Protein AF-A0A4U6QEH4-F1 (afdb_monomer)

Mean predicted aligned error: 15.53 Å

Sequence (659 aa):
MRASSDHLSARAAEAVATGDAEAIVTLVRDGVSVLPHRIPGAAETDRRWGPAAVLRCGAGTPRDRMELLATLLTAAGAEATVVGARRPEGLTAEVLRRCRRPPFSPDTTLLQRAGAAAGTVSVAPTSEPDSPAVDTVDAEVDRLTEHLLAALPPDAAAALDLPPDPLPDRLPLVRYVTPAATHFAFAVGDLEPTTASPVDLAELDRIEPGDRVTVTVHARSNPPPGSRTPTTELVELVSGSWPLEQLLGRPLSLSFDAMADPDTVLSAGLGAIPVRMPVLRPQAGMPDAPSGSLPAVPAGAPAFGTPITLWGDLAEPAAATGGDPRVVGPAGTVSGLAPDALAAARARVAAATLRVDASAFPRLDLELQVTDAAGGSVDGLDAASFTVTEDGRDLPITLLANGPDVRRPRVLLLVDGSVSVGSNFASPEAQGAFGRTLSEALVAAAVRTPFDLQVVSLGGEPSTAGWAPPDPAAIEPALTTPSTSAIWSSLATAGEAGGASAVVLLSDNLSDEDEATVAAAQRRMTARPSPVISVALGSEGADATARIVQLTGGLALDPGTADFSGRLADAIDTRADDRPDHHDLSPGDHGGCSGPVGPHDHCDYRGFGRHGDRGLYGADRERPDRTTRLRRVVDDRRGRRNDGYPPPRRCSGPRDRAA

Foldseek 3Di:
DLPWPLNLLSQLVVCLVVLDLQSLLLSLLQQAFADDAPDPQCLQPGWDAAQLLRSVVRYTRLNRSQRVSQQSNVLSVKNKAKWKFFDDPPDAPCQRRPDHGGAGDDDQVVQCVVCVVVVHPPPRPPRPPPPVVVVVVVVVVVVVVVVVVVPDDPCVVVVPPCPPGSDHRMGMWMFIDDPVAIWIHSSTHPDGIDRDDHHPIGHDDDHDQDDKDKDWDWDQAQAFFLALHFNPDTDTFWMDIDRSNLQNQFDKDWDFAQPDDPVCCVLQPPLQGFKTKTKIWRPQHPPSNPPRSGDRPPRPDIIIGFIATPRGGGWDFDDDDPPWTWTQGLLAIATADDPVLLVVLLVQFDDKDWDWDCPQPVDIDIDIFTAGPVRHGRFNHTQSSDFDDDPNDTDRDYDPHGDDGPRAGEEEEEEAQEPVLVVLAPDPVRLLVLQVLVLVLQLVLCVVPNHWYAYDYAVDADASPRTHRRDSVRRRVSNNDHHAQNVLVCQLRVCRHHSHLAYEYEELLDHPDDPVSNVVSLVSCQVRARAYAYAHRDDPNVVSVVSNCVSRVYYYADSPDPCSSVVVSVRCVVRSPPRPNDDDPDPDDDDDDDDDDDDDDDDDDDDDDDDDDDDDDDDDDDDDDDDDDDDDDDDDDPDDDDDDDDDDDDDDDDDDDDD

Structure (mmCIF, N/CA/C/O backbone):
data_AF-A0A4U6QEH4-F1
#
_entry.id   AF-A0A4U6QEH4-F1
#
loop_
_atom_site.group_PDB
_atom_site.id
_atom_site.type_symbol
_atom_site.label_atom_id
_atom_site.label_alt_id
_atom_site.label_comp_id
_atom_site.label_asym_id
_atom_site.label_entity_id
_atom_site.label_seq_id
_atom_site.pdbx_PDB_ins_code
_atom_site.Cartn_x
_atom_site.Cartn_y
_atom_site.Cartn_z
_atom_site.occupancy
_atom_site.B_iso_or_equiv
_atom_site.auth_seq_id
_atom_site.auth_comp_id
_atom_site.auth_asym_id
_atom_site.auth_atom_id
_atom_site.pdbx_PDB_model_num
ATOM 1 N N . MET A 1 1 ? -10.394 -18.179 29.567 1.00 69.56 1 MET A N 1
ATOM 2 C CA . MET A 1 1 ? -10.139 -16.752 29.262 1.00 69.56 1 MET A CA 1
ATOM 3 C C . MET A 1 1 ? -11.345 -15.870 29.572 1.00 69.56 1 MET A C 1
ATOM 5 O O . MET A 1 1 ? -11.235 -15.084 30.494 1.00 69.56 1 MET A O 1
ATOM 9 N N . ARG A 1 2 ? -12.505 -16.023 28.909 1.00 78.50 2 ARG A N 1
ATOM 10 C CA . ARG A 1 2 ? -13.687 -15.154 29.141 1.00 78.50 2 ARG A CA 1
ATOM 11 C C . ARG A 1 2 ? -14.248 -15.155 30.576 1.00 78.50 2 ARG A C 1
ATOM 13 O O . ARG A 1 2 ? -14.821 -14.162 30.989 1.00 78.50 2 ARG A O 1
ATOM 20 N N . ALA A 1 3 ? -14.059 -16.245 31.324 1.00 81.00 3 ALA A N 1
ATOM 21 C CA . ALA A 1 3 ? -14.469 -16.354 32.729 1.00 81.00 3 ALA A CA 1
ATOM 22 C C . ALA A 1 3 ? -13.548 -15.600 33.715 1.00 81.00 3 ALA A C 1
ATOM 24 O O . ALA A 1 3 ? -13.780 -15.643 34.916 1.00 81.00 3 ALA A O 1
ATOM 25 N N . SER A 1 4 ? -12.479 -14.964 33.226 1.00 82.94 4 SER A N 1
ATOM 26 C CA . SER A 1 4 ? -11.533 -14.240 34.073 1.00 82.94 4 SER A CA 1
ATOM 27 C C . SER A 1 4 ? -12.107 -12.905 34.550 1.00 82.94 4 SER A C 1
ATOM 29 O O . SER A 1 4 ? -12.764 -12.198 33.784 1.00 82.94 4 SER A O 1
ATOM 31 N N . SER A 1 5 ? -11.833 -12.525 35.800 1.00 84.12 5 SER A N 1
ATOM 32 C CA . SER A 1 5 ? -12.354 -11.291 36.411 1.00 84.12 5 SER A CA 1
ATOM 33 C C . SER A 1 5 ? -11.879 -9.998 35.741 1.00 84.12 5 SER A C 1
ATOM 35 O O . SER A 1 5 ? -12.576 -8.980 35.821 1.00 84.12 5 SER A O 1
ATOM 37 N N . ASP A 1 6 ? -10.723 -10.032 35.079 1.00 82.44 6 ASP A N 1
ATOM 38 C CA . ASP A 1 6 ? -10.139 -8.935 34.299 1.00 82.44 6 ASP A CA 1
ATOM 39 C C . ASP A 1 6 ? -10.685 -8.852 32.866 1.00 82.44 6 ASP A C 1
ATOM 41 O O . ASP A 1 6 ? -10.468 -7.859 32.174 1.00 82.44 6 ASP A O 1
ATOM 45 N N . HIS A 1 7 ? -11.472 -9.839 32.424 1.00 86.31 7 HIS A N 1
ATOM 46 C CA . HIS A 1 7 ? -12.109 -9.831 31.111 1.00 86.31 7 HIS A CA 1
ATOM 47 C C . HIS A 1 7 ? -13.373 -8.948 31.109 1.00 86.31 7 HIS A C 1
ATOM 49 O O . HIS A 1 7 ? -14.504 -9.416 30.928 1.00 86.31 7 HIS A O 1
ATOM 55 N N . LEU A 1 8 ? -13.183 -7.637 31.293 1.00 88.62 8 LEU A N 1
ATOM 56 C CA . LEU A 1 8 ? -14.246 -6.638 31.463 1.00 88.62 8 LEU A CA 1
ATOM 57 C C . LEU A 1 8 ? -15.325 -6.691 30.375 1.00 88.62 8 LEU A C 1
ATOM 59 O O . LEU A 1 8 ? -16.503 -6.548 30.684 1.00 88.62 8 LEU A O 1
ATOM 63 N N . SER A 1 9 ? -14.966 -6.969 29.117 1.00 86.25 9 SER A N 1
ATOM 64 C CA . SER A 1 9 ? -15.944 -7.076 28.024 1.00 86.25 9 SER A CA 1
ATOM 65 C C . SER A 1 9 ? -16.936 -8.233 28.190 1.00 86.25 9 SER A C 1
ATOM 67 O O . SER A 1 9 ? -18.082 -8.112 27.766 1.00 86.25 9 SER A O 1
ATOM 69 N N . ALA A 1 10 ? -16.514 -9.339 28.810 1.00 84.00 10 ALA A N 1
ATOM 70 C CA . ALA A 1 10 ? -17.395 -10.481 29.072 1.00 84.00 10 ALA A CA 1
ATOM 71 C C . ALA A 1 10 ? -18.301 -10.188 30.270 1.00 84.00 10 ALA A C 1
ATOM 73 O O . ALA A 1 10 ? -19.504 -10.411 30.192 1.00 84.00 10 ALA A O 1
ATOM 74 N N . ARG A 1 11 ? -17.744 -9.589 31.328 1.00 88.62 11 ARG A N 1
ATOM 75 C CA . ARG A 1 11 ? -18.511 -9.155 32.505 1.00 88.62 11 ARG A CA 1
ATOM 76 C C . ARG A 1 11 ? -19.553 -8.092 32.163 1.00 88.62 11 ARG A C 1
ATOM 78 O O . ARG A 1 11 ? -20.672 -8.150 32.652 1.00 88.62 11 ARG A O 1
ATOM 85 N N . ALA A 1 12 ? -19.205 -7.146 31.292 1.00 90.31 12 ALA A N 1
ATOM 86 C CA . ALA A 1 12 ? -20.142 -6.152 30.776 1.00 90.31 12 ALA A CA 1
ATOM 87 C C . ALA A 1 12 ? -21.283 -6.799 30.005 1.00 90.31 12 ALA A C 1
ATOM 89 O O . ALA A 1 12 ? -22.428 -6.409 30.177 1.00 90.31 12 ALA A O 1
ATOM 90 N N . ALA A 1 13 ? -20.988 -7.809 29.192 1.00 87.94 13 ALA A N 1
ATOM 91 C CA . ALA A 1 13 ? -22.025 -8.534 28.481 1.00 87.94 13 ALA A CA 1
ATOM 92 C C . ALA A 1 13 ? -22.970 -9.300 29.395 1.00 87.94 13 ALA A C 1
ATOM 94 O O . ALA A 1 13 ? -24.172 -9.285 29.164 1.00 87.94 13 ALA A O 1
ATOM 95 N N . GLU A 1 14 ? -22.426 -9.953 30.417 1.00 88.19 14 GLU A N 1
ATOM 96 C CA . GLU A 1 14 ? -23.218 -10.646 31.424 1.00 88.19 14 GLU A CA 1
ATOM 97 C C . GLU A 1 14 ? -24.130 -9.661 32.164 1.00 88.19 14 GLU A C 1
ATOM 99 O O . GLU A 1 14 ? -25.336 -9.876 32.205 1.00 88.19 14 GLU A O 1
ATOM 104 N N . ALA A 1 15 ? -23.589 -8.532 32.635 1.00 91.19 15 ALA A N 1
ATOM 105 C CA . ALA A 1 15 ? -24.362 -7.489 33.313 1.00 91.19 15 ALA A CA 1
ATOM 106 C C . ALA A 1 15 ? -25.424 -6.834 32.408 1.00 91.19 15 ALA A C 1
ATOM 108 O O . ALA A 1 15 ? -26.522 -6.524 32.856 1.00 91.19 15 ALA A O 1
ATOM 109 N N . VAL A 1 16 ? -25.129 -6.641 31.119 1.00 91.81 16 VAL A N 1
ATOM 110 C CA . VAL A 1 16 ? -26.114 -6.145 30.144 1.00 91.81 16 VAL A CA 1
ATOM 111 C C . VAL A 1 16 ? -27.218 -7.176 29.910 1.00 91.81 16 VAL A C 1
ATOM 113 O O . VAL A 1 16 ? -28.391 -6.814 29.862 1.00 91.81 16 VAL A O 1
ATOM 116 N N . ALA A 1 17 ? -26.868 -8.459 29.805 1.00 90.44 17 ALA A N 1
ATOM 117 C CA . ALA A 1 17 ? -27.828 -9.532 29.568 1.00 90.44 17 ALA A CA 1
ATOM 118 C C . ALA A 1 17 ? -28.803 -9.743 30.737 1.00 90.44 17 ALA A C 1
ATOM 120 O O . ALA A 1 17 ? -29.928 -10.186 30.504 1.00 90.44 17 ALA A O 1
ATOM 121 N N . THR A 1 18 ? -28.411 -9.427 31.978 1.00 91.38 18 THR A N 1
ATOM 122 C CA . THR A 1 18 ? -29.327 -9.483 33.129 1.00 91.38 18 THR A CA 1
ATOM 123 C C . THR A 1 18 ? -30.309 -8.312 33.178 1.00 91.38 18 THR A C 1
ATOM 125 O O . THR A 1 18 ? -31.333 -8.422 33.850 1.00 91.38 18 THR A O 1
ATOM 128 N N . GLY A 1 19 ? -30.021 -7.199 32.491 1.00 90.38 19 GLY A N 1
ATOM 129 C CA . GLY A 1 19 ? -30.804 -5.964 32.599 1.00 90.38 19 GLY A CA 1
ATOM 130 C C . GLY A 1 19 ? -30.647 -5.242 33.945 1.00 90.38 19 GLY A C 1
ATOM 131 O O . GLY A 1 19 ? -31.421 -4.335 34.249 1.00 90.38 19 GLY A O 1
ATOM 132 N N . ASP A 1 20 ? -29.678 -5.646 34.771 1.00 92.62 20 ASP A N 1
ATOM 133 C CA . ASP A 1 20 ? -29.482 -5.117 36.121 1.00 92.62 20 ASP A CA 1
ATOM 134 C C . ASP A 1 20 ? -28.623 -3.840 36.095 1.00 92.62 20 ASP A C 1
ATOM 136 O O . ASP A 1 20 ? -27.396 -3.875 35.958 1.00 92.62 20 ASP A O 1
ATOM 140 N N . ALA A 1 21 ? -29.283 -2.688 36.239 1.00 93.94 21 ALA A N 1
ATOM 141 C CA . ALA A 1 21 ? -28.625 -1.386 36.250 1.00 93.94 21 ALA A CA 1
ATOM 142 C C . ALA A 1 21 ? -27.616 -1.230 37.402 1.00 93.94 21 ALA A C 1
ATOM 144 O O . ALA A 1 21 ? -26.584 -0.581 37.221 1.00 93.94 21 ALA A O 1
ATOM 145 N N . GLU A 1 22 ? -27.873 -1.833 38.565 1.00 93.50 22 GLU A N 1
ATOM 146 C CA . GLU A 1 22 ? -26.981 -1.766 39.726 1.00 93.50 22 GLU A CA 1
ATOM 147 C C . GLU A 1 22 ? -25.711 -2.584 39.476 1.00 93.50 22 GLU A C 1
ATOM 149 O O . GLU A 1 22 ? -24.599 -2.103 39.724 1.00 93.50 22 GLU A O 1
ATOM 154 N N . ALA A 1 23 ? -25.849 -3.772 38.881 1.00 93.88 23 ALA A N 1
ATOM 155 C CA . ALA A 1 23 ? -24.710 -4.580 38.452 1.00 93.88 23 ALA A CA 1
ATOM 156 C C . ALA A 1 23 ? -23.850 -3.854 37.402 1.00 93.88 23 ALA A C 1
ATOM 158 O O . ALA A 1 23 ? -22.618 -3.898 37.471 1.00 93.88 23 ALA A O 1
ATOM 159 N N . ILE A 1 24 ? -24.474 -3.139 36.458 1.00 95.31 24 ILE A N 1
ATOM 160 C CA . ILE A 1 24 ? -23.768 -2.343 35.441 1.00 95.31 24 ILE A CA 1
ATOM 161 C C . ILE A 1 24 ? -23.027 -1.158 36.078 1.00 95.31 24 ILE A C 1
ATOM 163 O O . ILE A 1 24 ? -21.850 -0.937 35.773 1.00 95.31 24 ILE A O 1
ATOM 167 N N . VAL A 1 25 ? -23.675 -0.410 36.981 1.00 96.19 25 VAL A N 1
ATOM 168 C CA . VAL A 1 25 ? -23.027 0.689 37.717 1.00 96.19 25 VAL A CA 1
ATOM 169 C C . VAL A 1 25 ? -21.847 0.158 38.526 1.00 96.19 25 VAL A C 1
ATOM 171 O O . VAL A 1 25 ? -20.757 0.719 38.431 1.00 96.19 25 VAL A O 1
ATOM 174 N N . THR A 1 26 ? -22.031 -0.942 39.256 1.00 94.75 26 THR A N 1
ATOM 175 C CA . THR A 1 26 ? -20.990 -1.589 40.067 1.00 94.75 26 THR A CA 1
ATOM 176 C C . THR A 1 26 ? -19.813 -2.040 39.205 1.00 94.75 26 THR A C 1
ATOM 178 O O . THR A 1 26 ? -18.658 -1.757 39.521 1.00 94.75 26 THR A O 1
ATOM 181 N N . LEU A 1 27 ? -20.080 -2.662 38.053 1.00 94.56 27 LEU A N 1
ATOM 182 C CA . LEU A 1 27 ? -19.040 -3.063 37.110 1.00 94.56 27 LEU A CA 1
ATOM 183 C C . LEU A 1 27 ? -18.195 -1.869 36.653 1.00 94.56 27 LEU A C 1
ATOM 185 O O . LEU A 1 27 ? -16.967 -1.956 36.653 1.00 94.56 27 LEU A O 1
ATOM 189 N N . VAL A 1 28 ? -18.823 -0.755 36.267 1.00 95.62 28 VAL A N 1
ATOM 190 C CA . VAL A 1 28 ? -18.081 0.441 35.846 1.00 95.62 28 VAL A CA 1
ATOM 191 C C . VAL A 1 28 ? -17.362 1.075 37.036 1.00 95.62 28 VAL A C 1
ATOM 193 O O . VAL A 1 28 ? -16.212 1.495 36.889 1.00 95.62 28 VAL A O 1
ATOM 196 N N . ARG A 1 29 ? -17.997 1.118 38.214 1.00 95.06 29 ARG A N 1
ATOM 197 C CA . ARG A 1 29 ? -17.469 1.681 39.467 1.00 95.06 29 ARG A CA 1
ATOM 198 C C . ARG A 1 29 ? -16.219 0.963 39.967 1.00 95.06 29 ARG A C 1
ATOM 200 O O . ARG A 1 29 ? -15.286 1.628 40.423 1.00 95.06 29 ARG A O 1
ATOM 207 N N . ASP A 1 30 ? -16.169 -0.351 39.809 1.00 93.00 30 ASP A N 1
ATOM 208 C CA . ASP A 1 30 ? -15.134 -1.189 40.418 1.00 93.00 30 ASP A CA 1
ATOM 209 C C . ASP A 1 30 ? -14.151 -1.740 39.376 1.00 93.00 30 ASP A C 1
ATOM 211 O O . ASP A 1 30 ? -13.013 -2.061 39.706 1.00 93.00 30 ASP A O 1
ATOM 215 N N . GLY A 1 31 ? -14.552 -1.793 38.102 1.00 92.06 31 GLY A N 1
ATOM 216 C CA . GLY A 1 31 ? -13.749 -2.327 37.000 1.00 92.06 31 GLY A CA 1
ATOM 217 C C . GLY A 1 31 ? -13.017 -1.290 36.145 1.00 92.06 31 GLY A C 1
ATOM 218 O O . GLY A 1 31 ? -12.119 -1.676 35.403 1.00 92.06 31 GLY A O 1
ATOM 219 N N . VAL A 1 32 ? -13.367 0.003 36.220 1.00 94.06 32 VAL A N 1
ATOM 220 C CA . VAL A 1 32 ? -12.813 1.038 35.320 1.00 94.06 32 VAL A CA 1
ATOM 221 C C . VAL A 1 32 ? -12.110 2.153 36.092 1.00 94.06 32 VAL A C 1
ATOM 223 O O . VAL A 1 32 ? -12.731 2.897 36.846 1.00 94.06 32 VAL A O 1
ATOM 226 N N . SER A 1 33 ? -10.804 2.296 35.880 1.00 94.25 33 SER A N 1
ATOM 227 C CA . SER A 1 33 ? -9.964 3.351 36.459 1.00 94.25 33 SER A CA 1
ATOM 228 C C . SER A 1 33 ? -10.231 4.719 35.821 1.00 94.25 33 SER A C 1
ATOM 230 O O . SER A 1 33 ? -10.486 4.814 34.620 1.00 94.25 33 SER A O 1
ATOM 232 N N . VAL A 1 34 ? -10.107 5.797 36.602 1.00 92.81 34 VAL A N 1
ATOM 233 C CA . VAL A 1 34 ? -10.228 7.175 36.094 1.00 92.81 34 VAL A CA 1
ATOM 234 C C . VAL A 1 34 ? -8.846 7.782 35.899 1.00 92.81 34 VAL A C 1
ATOM 236 O O . VAL A 1 34 ? -8.070 7.917 36.843 1.00 92.81 34 VAL A O 1
ATOM 239 N N . LEU A 1 35 ? -8.559 8.186 34.669 1.00 90.88 35 LEU A N 1
ATOM 240 C CA . LEU A 1 35 ? -7.360 8.906 34.273 1.00 90.88 35 LEU A CA 1
ATOM 241 C C . LEU A 1 35 ? -7.593 10.419 34.356 1.00 90.88 35 LEU A C 1
ATOM 243 O O . LEU A 1 35 ? -8.721 10.882 34.162 1.00 90.88 35 LEU A O 1
ATOM 247 N N . PRO A 1 36 ? -6.539 11.217 34.595 1.00 86.62 36 PRO A N 1
ATOM 248 C CA . PRO A 1 36 ? -6.650 12.666 34.532 1.00 86.62 36 PRO A CA 1
ATOM 249 C C . PRO A 1 36 ? -7.042 13.128 33.119 1.00 86.62 36 PRO A C 1
ATOM 251 O O . PRO A 1 36 ? -6.574 12.581 32.110 1.00 86.62 36 PRO A O 1
ATOM 254 N N . HIS A 1 37 ? -7.886 14.158 33.062 1.00 84.81 37 HIS A N 1
ATOM 255 C CA . HIS A 1 37 ? -8.177 14.882 31.828 1.00 84.81 37 HIS A CA 1
ATOM 256 C C . HIS A 1 37 ? -6.933 15.655 31.361 1.00 84.81 37 HIS A C 1
ATOM 258 O O . HIS A 1 37 ? -6.090 16.047 32.167 1.00 84.81 37 HIS A O 1
ATOM 264 N N . ARG A 1 38 ? -6.801 15.853 30.050 1.00 81.69 38 ARG A N 1
ATOM 265 C CA . ARG A 1 38 ? -5.654 16.513 29.407 1.00 81.69 38 ARG A CA 1
ATOM 266 C C . ARG A 1 38 ? -5.724 18.034 29.498 1.00 81.69 38 ARG A C 1
ATOM 268 O O . ARG A 1 38 ? -4.687 18.685 29.542 1.00 81.69 38 ARG A O 1
ATOM 275 N N . ILE A 1 39 ? -6.935 18.586 29.503 1.00 78.50 39 ILE A N 1
ATOM 276 C CA . ILE A 1 39 ? -7.190 20.029 29.517 1.00 78.50 39 ILE A CA 1
ATOM 277 C C . ILE A 1 39 ? -7.774 20.392 30.885 1.00 78.50 39 ILE A C 1
ATOM 279 O O . ILE A 1 39 ? -8.839 19.866 31.210 1.00 78.50 39 ILE A O 1
ATOM 283 N N . PRO A 1 40 ? -7.121 21.254 31.688 1.00 75.62 40 PRO A N 1
ATOM 284 C CA . PRO A 1 40 ? -7.629 21.655 32.999 1.00 75.62 40 PRO A CA 1
ATOM 285 C C . PRO A 1 40 ? -9.098 22.090 32.944 1.00 75.62 40 PRO A C 1
ATOM 287 O O . PRO A 1 40 ? -9.485 22.878 32.084 1.00 75.62 40 PRO A O 1
ATOM 290 N N . GLY A 1 41 ? -9.923 21.545 33.840 1.00 80.31 41 GLY A N 1
ATOM 291 C CA . GLY A 1 41 ? -11.358 21.850 33.908 1.00 80.31 41 GLY A CA 1
ATOM 292 C C . GLY A 1 41 ? -12.232 21.126 32.874 1.00 80.31 41 GLY A C 1
ATOM 293 O O . GLY A 1 41 ? -13.452 21.184 32.971 1.00 80.31 41 GLY A O 1
ATOM 294 N N . ALA A 1 42 ? -11.657 20.369 31.936 1.00 86.69 42 ALA A N 1
ATOM 295 C CA . ALA A 1 42 ? -12.404 19.646 30.903 1.00 86.69 42 ALA A CA 1
ATOM 296 C C . ALA A 1 42 ? -12.877 18.250 31.353 1.00 86.69 42 ALA A C 1
ATOM 298 O O . ALA A 1 42 ? -12.974 17.330 30.548 1.00 86.69 42 ALA A O 1
ATOM 299 N N . ALA A 1 43 ? -13.163 18.043 32.641 1.00 89.19 43 ALA A N 1
ATOM 300 C CA . ALA A 1 43 ? -13.573 16.729 33.148 1.00 89.19 43 ALA A CA 1
ATOM 301 C C . ALA A 1 43 ? -14.887 16.221 32.524 1.00 89.19 43 ALA A C 1
ATOM 303 O O . ALA A 1 43 ? -15.070 15.012 32.381 1.00 89.19 43 ALA A O 1
ATOM 304 N N . GLU A 1 44 ? -15.778 17.139 32.146 1.00 92.38 44 GLU A N 1
ATOM 305 C CA . GLU A 1 44 ? -17.073 16.855 31.520 1.00 92.38 44 GLU A CA 1
ATO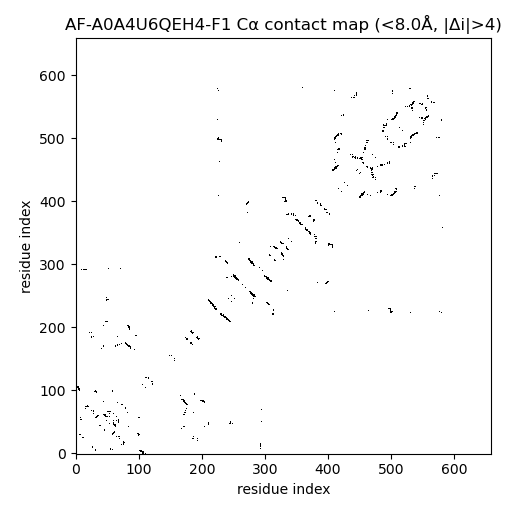M 306 C C . GLU A 1 44 ? -16.984 16.667 29.991 1.00 92.38 44 GLU A C 1
ATOM 308 O O . GLU A 1 44 ? -17.902 16.093 29.406 1.00 92.38 44 GLU A O 1
ATOM 313 N N . THR A 1 45 ? -15.893 17.105 29.345 1.00 89.19 45 THR A N 1
ATOM 314 C CA . THR A 1 45 ? -15.779 17.194 27.874 1.00 89.19 45 THR A CA 1
ATOM 315 C C . THR A 1 45 ? -14.569 16.473 27.273 1.00 89.19 45 THR A C 1
ATOM 317 O O . THR A 1 45 ? -14.611 16.098 26.105 1.00 89.19 45 THR A O 1
ATOM 320 N N . ASP A 1 46 ? -13.491 16.237 28.023 1.00 88.38 46 ASP A N 1
ATOM 321 C CA . ASP A 1 46 ? -12.302 15.559 27.500 1.00 88.38 46 ASP A CA 1
ATOM 322 C C . ASP A 1 46 ? -12.529 14.050 27.415 1.00 88.38 46 ASP A C 1
ATOM 324 O O . ASP A 1 46 ? -12.642 13.351 28.427 1.00 88.38 46 ASP A O 1
ATOM 328 N N . ARG A 1 47 ? -12.532 13.539 26.187 1.00 87.62 47 ARG A N 1
ATOM 329 C CA . ARG A 1 47 ? -12.452 12.111 25.878 1.00 87.62 47 ARG A CA 1
ATOM 330 C C . ARG A 1 47 ? -11.070 11.772 25.373 1.00 87.62 47 ARG A C 1
ATOM 332 O O . ARG A 1 47 ? -10.506 12.494 24.552 1.00 87.62 47 ARG A O 1
ATOM 339 N N . ARG A 1 48 ? -10.553 10.629 25.807 1.00 86.06 48 ARG A N 1
ATOM 340 C CA . ARG A 1 48 ? -9.277 10.117 25.322 1.00 86.06 48 ARG A CA 1
ATOM 341 C C . ARG A 1 48 ? -9.465 9.046 24.260 1.00 86.06 48 ARG A C 1
ATOM 343 O O . ARG A 1 48 ? -8.734 9.055 23.275 1.00 86.06 48 ARG A O 1
ATOM 350 N N . TRP A 1 49 ? -10.411 8.129 24.460 1.00 81.19 49 TRP A N 1
ATOM 351 C CA . TRP A 1 49 ? -10.470 6.897 23.665 1.00 81.19 49 TRP A CA 1
ATOM 352 C C . TRP A 1 49 ? -11.878 6.428 23.283 1.00 81.19 49 TRP A C 1
ATOM 354 O O . TRP A 1 49 ? -12.015 5.716 22.291 1.00 81.19 49 TRP A O 1
ATOM 364 N N . GLY A 1 50 ? -12.912 6.808 24.039 1.00 85.75 50 GLY A N 1
ATOM 365 C CA . GLY A 1 50 ? -14.285 6.344 23.845 1.00 85.75 50 GLY A CA 1
ATOM 366 C C . GLY A 1 50 ? -14.638 5.011 24.531 1.00 85.75 50 GLY A C 1
ATOM 367 O O . GLY A 1 50 ? -13.750 4.252 24.932 1.00 85.75 50 GLY A O 1
ATOM 368 N N . PRO A 1 51 ? -15.945 4.690 24.646 1.00 86.44 51 PRO A N 1
ATOM 369 C CA . PRO A 1 51 ? -16.467 3.597 25.479 1.00 86.44 51 PRO A CA 1
ATOM 370 C C . PRO A 1 51 ? -15.857 2.215 25.223 1.00 86.44 51 PRO A C 1
ATOM 372 O O . PRO A 1 51 ? -15.499 1.503 26.160 1.00 86.44 51 PRO A O 1
ATOM 375 N N . ALA A 1 52 ? -15.713 1.826 23.953 1.00 81.06 52 ALA A N 1
ATOM 376 C CA . ALA A 1 52 ? -15.229 0.494 23.589 1.00 81.06 52 ALA A CA 1
ATOM 377 C C . ALA A 1 52 ? -13.769 0.274 24.012 1.00 81.06 52 ALA A C 1
ATOM 379 O O . ALA A 1 52 ? -13.405 -0.794 24.507 1.00 81.06 52 ALA A O 1
ATOM 380 N N . ALA A 1 53 ? -12.937 1.302 23.850 1.00 82.38 53 ALA A N 1
ATOM 381 C CA . ALA A 1 53 ? -11.545 1.257 24.258 1.00 82.38 53 ALA A CA 1
ATOM 382 C C . ALA A 1 53 ? -11.402 1.257 25.784 1.00 82.38 53 ALA A C 1
ATOM 384 O O . ALA A 1 53 ? -10.611 0.479 26.310 1.00 82.38 53 ALA A O 1
ATOM 385 N N . VAL A 1 54 ? -12.213 2.057 26.484 1.00 89.06 54 VAL A N 1
ATOM 386 C CA . VAL A 1 54 ? -12.257 2.118 27.956 1.00 89.06 54 VAL A CA 1
ATOM 387 C C . VAL A 1 54 ? -12.618 0.764 28.546 1.00 89.06 54 VAL A C 1
ATOM 389 O O . VAL A 1 54 ? -11.960 0.298 29.473 1.00 89.06 54 VAL A O 1
ATOM 392 N N . LEU A 1 55 ? -13.626 0.099 27.977 1.00 88.75 55 LEU A N 1
ATOM 393 C CA . LEU A 1 55 ? -14.022 -1.238 28.404 1.00 88.75 55 LEU A CA 1
ATOM 394 C C . LEU A 1 55 ? -12.898 -2.258 28.203 1.00 88.75 55 LEU A C 1
ATOM 396 O O . LEU A 1 55 ? -12.762 -3.188 28.990 1.00 88.75 55 LEU A O 1
ATOM 400 N N . ARG A 1 56 ? -12.092 -2.093 27.151 1.00 82.31 56 ARG A N 1
ATOM 401 C CA . ARG A 1 56 ? -10.977 -2.992 26.857 1.00 82.31 56 ARG A CA 1
ATOM 402 C C . ARG A 1 56 ? -9.780 -2.766 27.778 1.00 82.31 56 ARG A C 1
ATOM 404 O O . ARG A 1 56 ? -9.181 -3.738 28.220 1.00 82.31 56 ARG A O 1
ATOM 411 N N . CYS A 1 57 ? -9.387 -1.516 28.015 1.00 84.88 57 CYS A N 1
ATOM 412 C CA . CYS A 1 57 ? -8.198 -1.205 28.814 1.00 84.88 57 CYS A CA 1
ATOM 413 C C . CYS A 1 57 ? -8.487 -1.061 30.315 1.00 84.88 57 CYS A C 1
ATOM 415 O O . CYS A 1 57 ? -7.546 -0.989 31.101 1.00 84.88 57 CYS A O 1
ATOM 417 N N . GLY A 1 58 ? -9.760 -0.996 30.717 1.00 90.06 58 GLY A N 1
ATOM 418 C CA . GLY A 1 58 ? -10.160 -0.797 32.109 1.00 90.06 58 GLY A CA 1
ATOM 419 C C . GLY A 1 58 ? -9.819 0.591 32.647 1.00 90.06 58 GLY A C 1
ATOM 420 O O . GLY A 1 58 ? -9.670 0.759 33.856 1.00 90.06 58 GLY A O 1
ATOM 421 N N . ALA A 1 59 ? -9.660 1.593 31.777 1.00 91.56 59 ALA A N 1
ATOM 422 C CA . ALA A 1 59 ? -9.321 2.954 32.174 1.00 91.56 59 ALA A CA 1
ATOM 423 C C . ALA A 1 59 ? -9.858 4.003 31.186 1.00 91.56 59 ALA A C 1
ATOM 425 O O . ALA A 1 59 ? -9.963 3.751 29.991 1.00 91.56 59 ALA A O 1
ATOM 426 N N . GLY A 1 60 ? -10.165 5.207 31.663 1.00 91.81 60 GLY A N 1
ATOM 427 C CA . GLY A 1 60 ? -10.611 6.321 30.818 1.00 91.81 60 GLY A CA 1
ATOM 428 C C . GLY A 1 60 ? -10.659 7.638 31.582 1.00 91.81 60 GLY A C 1
ATOM 429 O O . GLY A 1 60 ? -10.494 7.646 32.797 1.00 91.81 60 GLY A O 1
ATOM 430 N N . THR A 1 61 ? -10.882 8.763 30.904 1.00 92.81 61 THR A N 1
ATOM 431 C CA . THR A 1 61 ? -11.210 10.031 31.589 1.00 92.81 61 THR A CA 1
ATOM 432 C C . THR A 1 61 ? -12.546 9.915 32.351 1.00 92.81 61 THR A C 1
ATOM 434 O O . THR A 1 61 ? -13.300 8.961 32.122 1.00 92.81 61 THR A O 1
ATOM 437 N N . PRO A 1 62 ? -12.904 10.868 33.241 1.00 94.00 62 PRO A N 1
ATOM 438 C CA . PRO A 1 62 ? -14.228 10.872 33.867 1.00 94.00 62 PRO A CA 1
ATOM 439 C C . PRO A 1 62 ? -15.356 10.794 32.831 1.00 94.00 62 PRO A C 1
ATOM 441 O O . PRO A 1 62 ? -16.304 10.028 32.997 1.00 94.00 62 PRO A O 1
ATOM 444 N N . ARG A 1 63 ? -15.215 11.530 31.722 1.00 93.25 63 ARG A N 1
ATOM 445 C CA . ARG A 1 63 ? -16.190 11.539 30.635 1.00 93.25 63 ARG A CA 1
ATOM 446 C C . ARG A 1 63 ? -16.266 10.206 29.894 1.00 93.25 63 ARG A C 1
ATOM 448 O O . ARG A 1 63 ? -17.358 9.665 29.756 1.00 93.25 63 ARG A O 1
ATOM 455 N N . ASP A 1 64 ? -15.128 9.651 29.484 1.00 92.00 64 ASP A N 1
ATOM 456 C CA . ASP A 1 64 ? -15.031 8.331 28.841 1.00 92.00 64 ASP A CA 1
ATOM 457 C C . ASP A 1 64 ? -15.733 7.233 29.670 1.00 92.00 64 ASP A C 1
ATOM 459 O O . ASP A 1 64 ? -16.456 6.388 29.136 1.00 92.00 64 ASP A O 1
ATOM 463 N N . ARG A 1 65 ? -15.557 7.267 30.997 1.00 94.31 65 ARG A N 1
ATOM 464 C CA . ARG A 1 65 ? -16.175 6.316 31.928 1.00 94.31 65 ARG A CA 1
ATOM 465 C C . ARG A 1 65 ? -17.697 6.446 31.983 1.00 94.31 65 ARG A C 1
ATOM 467 O O . ARG A 1 65 ? -18.389 5.430 32.008 1.00 94.31 65 ARG A O 1
ATOM 474 N N . MET A 1 66 ? -18.222 7.670 32.012 1.00 96.12 66 MET A N 1
ATOM 475 C CA . MET A 1 66 ? -19.673 7.888 32.035 1.00 96.12 66 MET A CA 1
ATOM 476 C C . MET A 1 66 ? -20.327 7.564 30.696 1.00 96.12 66 MET A C 1
ATOM 478 O O . MET A 1 66 ? -21.436 7.043 30.675 1.00 96.12 66 MET A O 1
ATOM 482 N N . GLU A 1 67 ? -19.638 7.790 29.579 1.00 93.25 67 GLU A N 1
ATOM 483 C CA . GLU A 1 67 ? -20.133 7.340 28.277 1.00 93.25 67 GLU A CA 1
ATOM 484 C C . GLU A 1 67 ? -20.171 5.815 28.176 1.00 93.25 67 GLU A C 1
ATOM 486 O O . GLU A 1 67 ? -21.135 5.269 27.640 1.00 93.25 67 GLU A O 1
ATOM 491 N N . LEU A 1 68 ? -19.184 5.111 28.743 1.00 93.56 68 LEU A N 1
ATOM 492 C CA . LEU A 1 68 ? -19.254 3.657 28.882 1.00 93.56 68 LEU A CA 1
ATOM 493 C C . LEU A 1 68 ? -20.467 3.232 29.717 1.00 93.56 68 LEU A C 1
ATOM 495 O O . LEU A 1 68 ? -21.234 2.386 29.264 1.00 93.56 68 LEU A O 1
ATOM 499 N N . LEU A 1 69 ? -20.679 3.839 30.889 1.00 96.31 69 LEU A N 1
ATOM 500 C CA . LEU A 1 69 ? -21.835 3.536 31.736 1.00 96.31 69 LEU A CA 1
ATOM 501 C C . LEU A 1 69 ? -23.163 3.762 30.999 1.00 96.31 69 LEU A C 1
ATOM 503 O O . LEU A 1 69 ? -24.008 2.870 30.975 1.00 96.31 69 LEU A O 1
ATOM 507 N N . ALA A 1 70 ? -23.329 4.916 30.350 1.00 95.31 70 ALA A N 1
ATOM 508 C CA . ALA A 1 70 ? -24.529 5.224 29.579 1.00 95.31 70 ALA A CA 1
ATOM 509 C C . ALA A 1 70 ? -24.733 4.235 28.420 1.00 95.31 70 ALA A C 1
ATOM 511 O O . ALA A 1 70 ? -25.858 3.799 28.178 1.00 95.31 70 ALA A O 1
ATOM 512 N N . THR A 1 71 ? -23.655 3.825 27.741 1.00 92.69 71 THR A N 1
ATOM 513 C CA . THR A 1 71 ? -23.732 2.848 26.644 1.00 92.69 71 THR A CA 1
ATOM 514 C C . THR A 1 71 ? -24.180 1.474 27.142 1.00 92.69 71 THR A C 1
ATOM 516 O O . THR A 1 71 ? -25.041 0.861 26.517 1.00 92.69 71 THR A O 1
ATOM 519 N N . LEU A 1 72 ? -23.643 1.000 28.272 1.00 94.19 72 LEU A N 1
ATOM 520 C CA . LEU A 1 72 ? -24.030 -0.288 28.858 1.00 94.19 72 LEU A CA 1
ATOM 521 C C . LEU A 1 72 ? -25.477 -0.273 29.367 1.00 94.19 72 LEU A C 1
ATOM 523 O O . LEU A 1 72 ? -26.228 -1.201 29.088 1.00 94.19 72 LEU A O 1
ATOM 527 N N . LEU A 1 73 ? -25.899 0.796 30.048 1.00 95.06 73 LEU A N 1
ATOM 528 C CA . LEU A 1 73 ? -27.288 0.953 30.497 1.00 95.06 73 LEU A CA 1
ATOM 529 C C . LEU A 1 73 ? -28.265 1.004 29.313 1.00 95.06 73 LEU A C 1
ATOM 531 O O . LEU A 1 73 ? -29.313 0.366 29.354 1.00 95.06 73 LEU A O 1
ATOM 535 N N . THR A 1 74 ? -27.887 1.690 28.230 1.00 93.75 74 THR A N 1
ATOM 536 C CA . THR A 1 74 ? -28.672 1.713 26.986 1.00 93.75 74 THR A CA 1
ATOM 537 C C . THR A 1 74 ? -28.765 0.329 26.351 1.00 93.75 74 THR A C 1
ATOM 539 O O . THR A 1 74 ? -29.843 -0.084 25.930 1.00 93.75 74 THR A O 1
ATOM 542 N N . ALA A 1 75 ? -27.660 -0.422 26.316 1.00 90.25 75 ALA A N 1
ATOM 543 C CA . ALA A 1 75 ? -27.650 -1.795 25.813 1.00 90.25 75 ALA A CA 1
ATOM 544 C C . ALA A 1 75 ? -28.527 -2.738 26.661 1.00 90.25 75 ALA A C 1
ATOM 546 O O . ALA A 1 75 ? -29.117 -3.670 26.121 1.00 90.25 75 ALA A O 1
ATOM 547 N N . ALA A 1 76 ? -28.666 -2.458 27.959 1.00 91.88 76 ALA A N 1
ATOM 548 C CA . ALA A 1 76 ? -29.564 -3.156 28.880 1.00 91.88 76 ALA A CA 1
ATOM 549 C C . ALA A 1 76 ? -31.037 -2.702 28.783 1.00 91.88 76 ALA A C 1
ATOM 551 O O . ALA A 1 76 ? -31.891 -3.215 29.504 1.00 91.88 76 ALA A O 1
ATOM 552 N N . GLY A 1 77 ? -31.352 -1.751 27.895 1.00 92.38 77 GLY A N 1
ATOM 553 C CA . GLY A 1 77 ? -32.711 -1.271 27.636 1.00 92.38 77 GLY A CA 1
ATOM 554 C C . GLY A 1 77 ? -33.150 -0.051 28.451 1.00 92.38 77 GLY A C 1
ATOM 555 O O . GLY A 1 77 ? -34.310 0.342 28.344 1.00 92.38 77 GLY A O 1
ATOM 556 N N . ALA A 1 78 ? -32.266 0.568 29.240 1.00 93.56 78 ALA A N 1
ATOM 557 C CA . ALA A 1 78 ? -32.569 1.816 29.942 1.00 93.56 78 ALA A CA 1
ATOM 558 C C . ALA A 1 78 ? -32.343 3.040 29.039 1.00 93.56 78 ALA A C 1
ATOM 560 O O . ALA A 1 78 ? -31.394 3.090 28.262 1.00 93.56 78 ALA A O 1
ATOM 561 N N . GLU A 1 79 ? -33.164 4.081 29.175 1.00 95.31 79 GLU A N 1
ATOM 562 C CA . GLU A 1 79 ? -32.853 5.381 28.571 1.00 95.31 79 GLU A CA 1
ATOM 563 C C . GLU A 1 79 ? -31.771 6.057 29.418 1.00 95.31 79 GLU A C 1
ATOM 565 O O . GLU A 1 79 ? -32.031 6.392 30.572 1.00 95.31 79 GLU A O 1
ATOM 570 N N . ALA A 1 80 ? -30.557 6.222 28.881 1.00 95.75 80 ALA A N 1
ATOM 571 C CA . ALA A 1 80 ? -29.415 6.757 29.619 1.00 95.75 80 ALA A CA 1
ATOM 572 C C . ALA A 1 80 ? -28.714 7.900 28.868 1.00 95.75 80 ALA A C 1
ATOM 574 O O . ALA A 1 80 ? -28.392 7.795 27.686 1.00 95.75 80 ALA A O 1
ATOM 575 N N . THR A 1 81 ? -28.422 8.987 29.583 1.00 96.38 81 THR A N 1
ATOM 576 C CA . THR A 1 81 ? -27.751 10.186 29.056 1.00 96.38 81 THR A CA 1
ATOM 577 C C . THR A 1 81 ? -26.650 10.651 30.001 1.00 96.38 81 THR A C 1
ATOM 579 O O . THR A 1 81 ? -26.844 10.658 31.219 1.00 96.38 81 THR A O 1
ATOM 582 N N . VAL A 1 82 ? -25.508 11.074 29.453 1.00 96.94 82 VAL A N 1
ATOM 583 C CA . VAL A 1 82 ? -24.426 11.669 30.248 1.00 96.94 82 VAL A CA 1
ATOM 584 C C . VAL A 1 82 ? -24.720 13.146 30.485 1.00 96.94 82 VAL A C 1
ATOM 586 O O . VAL A 1 82 ? -24.888 13.907 29.536 1.00 96.94 82 VAL A O 1
ATOM 589 N N . VAL A 1 83 ? -24.740 13.542 31.750 1.00 97.50 83 VAL A N 1
ATOM 590 C CA . VAL A 1 83 ? -24.998 14.909 32.220 1.00 97.50 83 VAL A CA 1
ATOM 591 C C . VAL A 1 83 ? -23.867 15.348 33.150 1.00 97.50 83 VAL A C 1
ATOM 593 O O . VAL A 1 83 ? -23.045 14.533 33.565 1.00 97.50 83 VAL A O 1
ATOM 596 N N . GLY A 1 84 ? -23.783 16.637 33.448 1.00 96.88 84 GLY A N 1
ATOM 597 C CA . GLY A 1 84 ? -22.770 17.215 34.324 1.00 96.88 84 GLY A CA 1
ATOM 598 C C . GLY A 1 84 ? -23.384 17.672 35.636 1.00 96.88 84 GLY A C 1
ATOM 599 O O . GLY A 1 84 ? -24.502 18.179 35.634 1.00 96.88 84 GLY A O 1
ATOM 600 N N . ALA A 1 85 ? -22.674 17.533 36.749 1.00 96.94 85 ALA A N 1
ATOM 601 C CA . ALA A 1 85 ? -23.100 18.102 38.026 1.00 96.94 85 ALA A CA 1
ATOM 602 C C . ALA A 1 85 ? -21.911 18.498 38.888 1.00 96.94 85 ALA A C 1
ATOM 604 O O . ALA A 1 85 ? -20.767 18.112 38.632 1.00 96.94 85 ALA A O 1
ATOM 605 N N . ARG A 1 86 ? -22.202 19.235 39.960 1.00 95.88 86 ARG A N 1
ATOM 606 C CA . ARG A 1 86 ? -21.222 19.514 40.999 1.00 95.88 86 ARG A CA 1
ATOM 607 C C . ARG A 1 86 ? -20.700 18.209 41.596 1.00 95.88 86 ARG A C 1
ATOM 609 O O . ARG A 1 86 ? -21.465 17.284 41.879 1.00 95.88 86 ARG A O 1
ATOM 616 N N . ARG A 1 87 ? -19.384 18.145 41.798 1.00 92.75 87 ARG A N 1
ATOM 617 C CA . ARG A 1 87 ? -18.725 17.030 42.476 1.00 92.75 87 ARG A CA 1
ATOM 618 C C . ARG A 1 87 ? -19.326 16.852 43.884 1.00 92.75 87 ARG A C 1
ATOM 620 O O . ARG A 1 87 ? -19.428 17.842 44.611 1.00 92.75 87 ARG A O 1
ATOM 627 N N . PRO A 1 88 ? -19.672 15.618 44.294 1.00 92.44 88 PRO A N 1
ATOM 628 C CA . PRO A 1 88 ? -20.138 15.334 45.649 1.00 92.44 88 PRO A CA 1
ATOM 629 C C . PRO A 1 88 ? -19.130 15.752 46.724 1.00 92.44 88 PRO A C 1
ATOM 631 O O . PRO A 1 88 ? -17.923 15.529 46.581 1.00 92.44 88 PRO A O 1
ATOM 634 N N . GLU A 1 89 ? -19.632 16.325 47.819 1.00 87.50 89 GLU A N 1
ATOM 635 C CA . GLU A 1 89 ? -18.812 16.666 48.982 1.00 87.50 89 GLU A CA 1
ATOM 636 C C . GLU A 1 89 ? -18.175 15.394 49.569 1.00 87.50 89 GLU A C 1
ATOM 638 O O . GLU A 1 89 ? -18.831 14.364 49.713 1.00 87.50 89 GLU A O 1
ATOM 643 N N . GLY A 1 90 ? -16.875 15.447 49.868 1.00 86.31 90 GLY A N 1
ATOM 644 C CA . GLY A 1 90 ? -16.121 14.308 50.405 1.00 86.31 90 GLY A CA 1
ATOM 645 C C . GLY A 1 90 ? -15.470 13.390 49.363 1.00 86.31 90 GLY A C 1
ATOM 646 O O . GLY A 1 90 ? -14.692 12.517 49.743 1.00 86.31 90 GLY A O 1
ATOM 647 N N . LEU A 1 91 ? -15.701 13.591 48.058 1.00 89.75 91 LEU A N 1
ATOM 648 C CA . LEU A 1 91 ? -14.966 12.845 47.032 1.00 89.75 91 LEU A CA 1
ATOM 649 C C . LEU A 1 91 ? -13.500 13.305 46.970 1.00 89.75 91 LEU A C 1
ATOM 651 O O . LEU A 1 91 ? -13.218 14.437 46.574 1.00 89.75 91 LEU A O 1
ATOM 655 N N . THR A 1 92 ? -12.572 12.407 47.306 1.00 89.38 92 THR A N 1
ATOM 656 C CA . THR A 1 92 ? -11.126 12.675 47.300 1.00 89.38 92 THR A CA 1
ATOM 657 C C . THR A 1 92 ? -10.456 12.262 45.988 1.00 89.38 92 THR A C 1
ATOM 659 O O . THR A 1 92 ? -10.976 11.448 45.216 1.00 89.38 92 THR A O 1
ATOM 662 N N . ALA A 1 93 ? -9.267 12.820 45.726 1.00 85.44 93 ALA A N 1
ATOM 663 C CA . ALA A 1 93 ? -8.483 12.478 44.541 1.00 85.44 93 ALA A CA 1
ATOM 664 C C . ALA A 1 93 ? -8.084 10.998 44.518 1.00 85.44 93 ALA A C 1
ATOM 666 O O . ALA A 1 93 ? -8.128 10.373 43.459 1.00 85.44 93 ALA A O 1
ATOM 667 N N . GLU A 1 94 ? -7.773 10.439 45.687 1.00 86.56 94 GLU A N 1
ATOM 668 C CA . GLU A 1 94 ? -7.473 9.022 45.881 1.00 86.56 94 GLU A CA 1
ATOM 669 C C . GLU A 1 94 ? -8.650 8.134 45.458 1.00 86.56 94 GLU A C 1
ATOM 671 O O . GLU A 1 94 ? -8.481 7.212 44.661 1.00 86.56 94 GLU A O 1
ATOM 676 N N . VAL A 1 95 ? -9.868 8.458 45.901 1.00 89.81 95 VAL A N 1
ATOM 677 C CA . VAL A 1 95 ? -11.073 7.686 45.563 1.00 89.81 95 VAL A CA 1
ATOM 678 C C . VAL A 1 95 ? -11.396 7.772 44.070 1.00 89.81 95 VAL A C 1
ATOM 680 O O . VAL A 1 95 ? -11.701 6.756 43.430 1.00 89.81 95 VAL A O 1
ATOM 683 N N . LEU A 1 96 ? -11.316 8.975 43.490 1.00 89.50 96 LEU A N 1
ATOM 684 C CA . LEU A 1 96 ? -11.587 9.169 42.067 1.00 89.50 96 LEU A CA 1
ATOM 685 C C . LEU A 1 96 ? -10.566 8.407 41.209 1.00 89.50 96 LEU A C 1
ATOM 687 O O . LEU A 1 96 ? -10.957 7.647 40.321 1.00 89.50 96 LEU A O 1
ATOM 691 N N . ARG A 1 97 ? -9.271 8.579 41.499 1.00 88.19 97 ARG A N 1
ATOM 692 C CA . ARG A 1 97 ? -8.149 8.076 40.688 1.00 88.19 97 ARG A CA 1
ATOM 693 C C . ARG A 1 97 ? -7.658 6.685 41.093 1.00 88.19 97 ARG A C 1
ATOM 695 O O . ARG A 1 97 ? -6.662 6.221 40.545 1.00 88.19 97 ARG A O 1
ATOM 702 N N . ARG A 1 98 ? -8.359 6.000 42.004 1.00 87.69 98 ARG A N 1
ATOM 703 C CA . ARG A 1 98 ? -8.026 4.636 42.436 1.00 87.69 98 ARG A CA 1
ATOM 704 C C . ARG A 1 98 ? -7.798 3.717 41.233 1.00 87.69 98 ARG A C 1
ATOM 706 O O . ARG A 1 98 ? -8.690 3.552 40.390 1.00 87.69 98 ARG A O 1
ATOM 713 N N . CYS A 1 99 ? -6.619 3.101 41.183 1.00 86.12 99 CYS A N 1
ATOM 714 C CA . CYS A 1 99 ? -6.295 2.085 40.191 1.00 86.12 99 CYS A CA 1
ATOM 715 C C . CYS A 1 99 ? -7.182 0.855 40.419 1.00 86.12 99 CYS A C 1
ATOM 717 O O . CYS A 1 99 ? -7.290 0.343 41.534 1.00 86.12 99 CYS A O 1
ATOM 719 N N . ARG A 1 100 ? -7.846 0.404 39.359 1.00 87.12 100 ARG A N 1
ATOM 720 C CA . ARG A 1 100 ? -8.736 -0.756 39.345 1.00 87.12 100 ARG A CA 1
ATOM 721 C C . ARG A 1 100 ? -8.187 -1.746 38.335 1.00 87.12 100 ARG A C 1
ATOM 723 O O . ARG A 1 100 ? -8.288 -1.532 37.130 1.00 87.12 100 ARG A O 1
ATOM 730 N N . ARG A 1 101 ? -7.573 -2.810 38.844 1.00 80.62 101 ARG A N 1
ATOM 731 C CA . ARG A 1 101 ? -7.088 -3.948 38.062 1.00 80.62 101 ARG A CA 1
ATOM 732 C C . ARG A 1 101 ? -7.662 -5.212 38.684 1.00 80.62 101 ARG A C 1
ATOM 734 O O . ARG A 1 101 ? -7.155 -5.651 39.715 1.00 80.62 101 ARG A O 1
ATOM 741 N N . PRO A 1 102 ? -8.751 -5.764 38.128 1.00 80.62 102 PRO A N 1
ATOM 742 C CA . PRO A 1 102 ? -9.202 -7.079 38.545 1.00 80.62 102 PRO A CA 1
ATOM 743 C C . PRO A 1 102 ? -8.075 -8.095 38.292 1.00 80.62 102 PRO A C 1
ATOM 745 O O . PRO A 1 102 ? -7.331 -7.930 37.323 1.00 80.62 102 PRO A O 1
ATOM 748 N N . PRO A 1 103 ? -7.933 -9.134 39.127 1.00 81.19 103 PRO A N 1
ATOM 749 C CA . PRO A 1 103 ? -6.892 -10.130 38.924 1.00 81.19 103 PRO A CA 1
ATOM 750 C C . PRO A 1 103 ? -7.151 -10.927 37.640 1.00 81.19 103 PRO A C 1
ATOM 752 O O . PRO A 1 103 ? -8.305 -11.232 37.309 1.00 81.19 103 PRO A O 1
ATOM 755 N N . PHE A 1 104 ? -6.080 -11.306 36.943 1.00 81.94 104 PHE A N 1
ATOM 756 C CA . PHE A 1 104 ? -6.151 -12.307 35.883 1.00 81.94 104 PHE A CA 1
ATOM 757 C C . PHE A 1 104 ? -6.348 -13.687 36.520 1.00 81.94 104 PHE A C 1
ATOM 759 O O . PHE A 1 104 ? -5.431 -14.265 37.098 1.00 81.94 104 PHE A O 1
ATOM 766 N N . SER A 1 105 ? -7.570 -14.205 36.446 1.00 84.81 105 SER A N 1
ATOM 767 C CA . SER A 1 105 ? -7.984 -15.461 37.074 1.00 84.81 105 SER A CA 1
ATOM 768 C C . SER A 1 105 ? -8.889 -16.258 36.126 1.00 84.81 105 SER A C 1
ATOM 770 O O . SER A 1 105 ? -10.098 -16.373 36.346 1.00 84.81 105 SER A O 1
ATOM 772 N N . PRO A 1 106 ? -8.357 -16.767 34.998 1.00 82.12 106 PRO A N 1
ATOM 773 C CA . PRO A 1 106 ? -9.147 -17.572 34.079 1.00 82.12 106 PRO A CA 1
ATOM 774 C C . PRO A 1 106 ? -9.516 -18.916 34.719 1.00 82.12 106 PRO A C 1
ATOM 776 O O . PRO A 1 106 ? -8.734 -19.488 35.472 1.00 82.12 106 PRO A O 1
ATOM 779 N N . ASP A 1 107 ? -10.663 -19.484 34.336 1.00 84.19 107 ASP A N 1
ATOM 780 C CA . ASP A 1 107 ? -11.013 -20.859 34.713 1.00 84.19 107 ASP A CA 1
ATOM 781 C C . ASP A 1 107 ? -9.972 -21.848 34.152 1.00 84.19 107 ASP A C 1
ATOM 783 O O . ASP A 1 107 ? -9.948 -22.180 32.959 1.00 84.19 107 ASP A O 1
ATOM 787 N N . THR A 1 108 ? -9.094 -22.308 35.039 1.00 81.38 108 THR A N 1
ATOM 788 C CA . THR A 1 108 ? -7.996 -23.227 34.740 1.00 81.38 108 THR A CA 1
ATOM 789 C C . THR A 1 108 ? -8.500 -24.614 34.361 1.00 81.38 108 THR 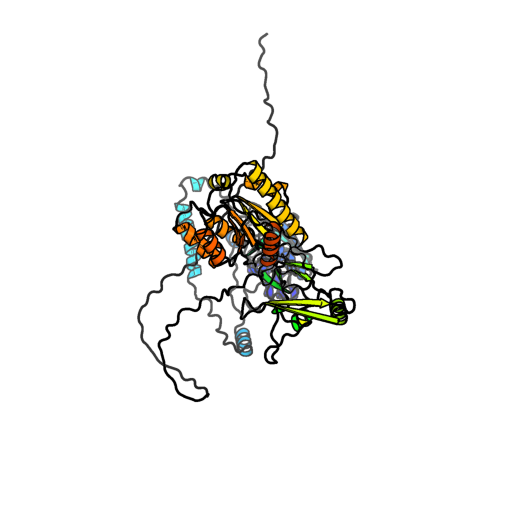A C 1
ATOM 791 O O . THR A 1 108 ? -7.882 -25.279 33.531 1.00 81.38 108 THR A O 1
ATOM 794 N N . THR A 1 109 ? -9.661 -25.027 34.874 1.00 83.38 109 THR A N 1
ATOM 795 C CA . THR A 1 109 ? -10.292 -26.310 34.540 1.00 83.38 109 THR A CA 1
ATOM 796 C C . THR A 1 109 ? -10.821 -26.292 33.108 1.00 83.38 109 THR A C 1
ATOM 798 O O . THR A 1 109 ? -10.741 -27.292 32.390 1.00 83.38 109 THR A O 1
ATOM 801 N N . LEU A 1 110 ? -11.365 -25.159 32.654 1.00 80.88 110 LEU A N 1
ATOM 802 C CA . LEU A 1 110 ? -11.744 -24.968 31.251 1.00 80.88 110 LEU A CA 1
ATOM 803 C C . LEU A 1 110 ? -10.521 -24.895 30.332 1.00 80.88 110 LEU A C 1
ATOM 805 O O . LEU A 1 110 ? -10.531 -25.520 29.273 1.00 80.88 110 LEU A O 1
ATOM 809 N N . LEU A 1 111 ? -9.460 -24.188 30.736 1.00 77.25 111 LEU A N 1
ATOM 810 C CA . LEU A 1 111 ? -8.217 -24.110 29.957 1.00 77.25 111 LEU A CA 1
ATOM 811 C C . LEU A 1 111 ? -7.563 -25.486 29.773 1.00 77.25 111 LEU A C 1
ATOM 813 O O . LEU A 1 111 ? -7.191 -25.843 28.658 1.00 77.25 111 LEU A O 1
ATOM 817 N N . GLN A 1 112 ? -7.487 -26.287 30.838 1.00 80.25 112 GLN A N 1
ATOM 818 C CA . GLN A 1 112 ? -6.941 -27.644 30.780 1.00 80.25 112 GLN A CA 1
ATOM 819 C C . GLN A 1 112 ? -7.759 -28.553 29.856 1.00 80.25 112 GLN A C 1
ATOM 821 O O . GLN A 1 112 ? -7.183 -29.278 29.045 1.00 80.25 112 GLN A O 1
ATOM 826 N N . ARG A 1 113 ? -9.097 -28.480 29.921 1.00 81.00 113 ARG A N 1
ATOM 827 C CA . ARG A 1 113 ? -9.985 -29.225 29.012 1.00 81.00 113 ARG A CA 1
ATOM 828 C C . ARG A 1 113 ? -9.790 -28.815 27.551 1.00 81.00 113 ARG A C 1
ATOM 830 O O . ARG A 1 113 ? -9.725 -29.684 26.686 1.00 81.00 113 ARG A O 1
ATOM 837 N N . ALA A 1 114 ? -9.665 -27.517 27.280 1.00 76.00 114 ALA A N 1
ATOM 838 C CA . ALA A 1 114 ? -9.435 -27.003 25.933 1.00 76.00 114 ALA A CA 1
ATOM 839 C C . ALA A 1 114 ? -8.062 -27.420 25.375 1.00 76.00 114 ALA A C 1
ATOM 841 O O . ALA A 1 114 ? -7.984 -27.874 24.236 1.00 76.00 114 ALA A O 1
ATOM 842 N N . GLY A 1 115 ? -6.999 -27.336 26.183 1.00 76.06 115 GLY A N 1
ATOM 843 C CA . GLY A 1 115 ? -5.663 -27.802 25.795 1.00 76.06 115 GLY A CA 1
ATOM 844 C C . GLY A 1 115 ? -5.640 -29.297 25.478 1.00 76.06 115 GLY A C 1
ATOM 845 O O . GLY A 1 115 ? -5.155 -29.704 24.423 1.00 76.06 115 GLY A O 1
ATOM 846 N N . ALA A 1 116 ? -6.270 -30.113 26.332 1.00 77.06 116 ALA A N 1
ATOM 847 C CA . ALA A 1 116 ? -6.401 -31.550 26.103 1.00 77.06 116 ALA A CA 1
ATOM 848 C C . ALA A 1 116 ? -7.126 -31.874 24.783 1.00 77.06 116 ALA A C 1
ATOM 850 O O . ALA A 1 116 ? -6.693 -32.764 24.053 1.00 77.06 116 ALA A O 1
ATOM 851 N N . ALA A 1 117 ? -8.187 -31.133 24.444 1.00 77.81 117 ALA A N 1
ATOM 852 C CA . ALA A 1 117 ? -8.916 -31.304 23.186 1.00 77.81 117 ALA A CA 1
ATOM 853 C C . ALA A 1 117 ? -8.115 -30.851 21.949 1.00 77.81 117 ALA A C 1
ATOM 855 O O . ALA A 1 117 ? -8.256 -31.439 20.880 1.00 77.81 117 ALA A O 1
ATOM 856 N N . ALA A 1 118 ? -7.261 -29.834 22.087 1.00 78.25 118 ALA A N 1
ATOM 857 C CA . ALA A 1 118 ? -6.430 -29.302 21.006 1.00 78.25 118 ALA A CA 1
ATOM 858 C C . ALA A 1 118 ? -5.105 -30.067 20.802 1.00 78.25 118 ALA A C 1
ATOM 860 O O . ALA A 1 118 ? -4.303 -29.686 19.952 1.00 78.25 118 ALA A O 1
ATOM 861 N N . GLY A 1 119 ? -4.838 -31.116 21.591 1.00 75.62 119 GLY A N 1
ATOM 862 C CA . GLY A 1 119 ? -3.564 -31.841 21.557 1.00 75.62 119 GLY A CA 1
ATOM 863 C C . GLY A 1 119 ? -2.364 -31.003 22.016 1.00 75.62 119 GLY A C 1
ATOM 864 O O . GLY A 1 119 ? -1.218 -31.395 21.802 1.00 75.62 119 GLY A O 1
ATOM 865 N N . THR A 1 120 ? -2.608 -29.852 22.645 1.00 65.12 120 THR A N 1
ATOM 866 C CA . THR A 1 120 ? -1.578 -28.974 23.194 1.00 65.12 120 THR A CA 1
ATOM 867 C C . THR A 1 120 ? -1.471 -29.190 24.698 1.00 65.12 120 THR A C 1
ATOM 869 O O . THR A 1 120 ? -2.459 -29.182 25.433 1.00 65.12 120 THR A O 1
ATOM 872 N N . VAL A 1 121 ? -0.246 -29.375 25.197 1.00 54.47 121 VAL A N 1
ATOM 873 C CA . VAL A 1 121 ? 0.002 -29.309 26.640 1.00 54.47 121 VAL A CA 1
ATOM 874 C C . VAL A 1 121 ? -0.168 -27.848 27.032 1.00 54.47 121 VAL A C 1
ATOM 876 O O . VAL A 1 121 ? 0.735 -27.038 26.837 1.00 54.47 121 VAL A O 1
ATOM 879 N N . SER A 1 122 ? -1.354 -27.496 27.528 1.00 50.12 122 SER A N 1
ATOM 880 C CA . SER A 1 122 ? -1.577 -26.191 28.139 1.00 50.12 122 SER A CA 1
ATOM 881 C C . SER A 1 122 ? -0.675 -26.124 29.364 1.00 50.12 122 SER A C 1
ATOM 883 O O . SER A 1 122 ? -1.006 -26.669 30.416 1.00 50.12 122 SER A O 1
ATOM 885 N N . VAL A 1 123 ? 0.480 -25.470 29.231 1.00 50.28 123 VAL A N 1
ATOM 886 C CA . VAL A 1 123 ? 1.195 -24.950 30.392 1.00 50.28 123 VAL A CA 1
ATOM 887 C C . VAL A 1 123 ? 0.168 -24.050 31.066 1.00 50.28 123 VAL A C 1
ATOM 889 O O . VAL A 1 123 ? -0.334 -23.118 30.433 1.00 50.28 123 VAL A O 1
ATOM 892 N N . ALA A 1 124 ? -0.268 -24.404 32.279 1.00 51.06 124 ALA A N 1
ATOM 893 C CA . ALA A 1 124 ? -1.077 -23.486 33.069 1.00 51.06 124 ALA A CA 1
ATOM 894 C C . ALA A 1 124 ? -0.342 -22.143 33.016 1.00 51.06 124 ALA A C 1
ATOM 896 O O . ALA A 1 124 ? 0.883 -22.174 33.178 1.00 51.06 124 ALA A O 1
ATOM 897 N N . PRO A 1 125 ? -1.011 -21.010 32.719 1.00 49.06 125 PRO A N 1
ATOM 898 C CA . PRO A 1 125 ? -0.349 -19.729 32.880 1.00 49.06 125 PRO A CA 1
ATOM 899 C C . PRO A 1 125 ? 0.215 -19.780 34.290 1.00 49.06 125 PRO A C 1
ATOM 901 O O . PRO A 1 125 ? -0.544 -19.969 35.244 1.00 49.06 125 PRO A O 1
ATOM 904 N N . THR A 1 126 ? 1.546 -19.794 34.404 1.00 43.38 126 THR A N 1
ATOM 905 C CA . THR A 1 126 ? 2.185 -19.619 35.697 1.00 43.38 126 THR A CA 1
ATOM 906 C C . THR A 1 126 ? 1.504 -18.381 36.231 1.00 43.38 126 THR A C 1
ATOM 908 O O . THR A 1 126 ? 1.511 -17.362 35.528 1.00 43.38 126 THR A O 1
ATOM 911 N N . SER A 1 127 ? 0.816 -18.526 37.374 1.00 45.69 127 SER A N 1
ATOM 912 C CA . SER A 1 127 ? 0.397 -17.403 38.214 1.00 45.69 127 SER A CA 1
ATOM 913 C C . SER A 1 127 ? 1.441 -16.330 38.007 1.00 45.69 127 SER A C 1
ATOM 915 O O . SER A 1 127 ? 2.620 -16.709 38.082 1.00 45.69 127 SER A O 1
ATOM 917 N N . GLU A 1 128 ? 1.002 -15.134 37.563 1.00 43.88 128 GLU A N 1
ATOM 918 C CA . GLU A 1 128 ? 1.868 -14.006 37.184 1.00 43.88 128 GLU A CA 1
ATOM 919 C C . GLU A 1 128 ? 3.186 -14.169 37.917 1.00 43.88 128 GLU A C 1
ATOM 921 O O . GLU A 1 128 ? 3.092 -14.370 39.133 1.00 43.88 128 GLU A O 1
ATOM 926 N N . PRO A 1 129 ? 4.366 -14.182 37.248 1.00 41.34 129 PRO A N 1
ATOM 927 C CA . PRO A 1 129 ? 5.608 -14.201 38.011 1.00 41.34 129 PRO A CA 1
ATOM 928 C C . PRO A 1 129 ? 5.381 -13.190 39.116 1.00 41.34 129 PRO A C 1
ATOM 930 O O . PRO A 1 129 ? 4.955 -12.087 38.763 1.00 41.34 129 PRO A O 1
ATOM 933 N N . ASP A 1 130 ? 5.467 -13.621 40.384 1.00 42.69 130 ASP A N 1
ATOM 934 C CA . ASP A 1 130 ? 5.380 -12.749 41.549 1.00 42.69 130 ASP A CA 1
ATOM 935 C C . ASP A 1 130 ? 6.435 -11.704 41.263 1.00 42.69 130 ASP A C 1
ATOM 937 O O . ASP A 1 130 ? 7.627 -11.921 41.472 1.00 42.69 130 ASP A O 1
ATOM 941 N N . SER A 1 131 ? 6.032 -10.669 40.547 1.00 42.22 131 SER A N 1
ATOM 942 C CA . SER A 1 131 ? 6.961 -9.790 39.907 1.00 42.22 131 SER A CA 1
ATOM 943 C C . SER A 1 131 ? 7.073 -8.772 41.003 1.00 42.22 131 SER A C 1
ATOM 945 O O . SER A 1 131 ? 6.114 -8.018 41.205 1.00 42.22 131 SER A O 1
ATOM 947 N N . PRO A 1 132 ? 8.210 -8.706 41.716 1.00 41.88 132 PRO A N 1
ATOM 948 C CA . PRO A 1 132 ? 8.464 -7.587 42.614 1.00 41.88 132 PRO A CA 1
ATOM 949 C C . PRO A 1 132 ? 8.357 -6.235 41.873 1.00 41.88 132 PRO A C 1
ATOM 951 O O . PRO A 1 132 ? 8.445 -5.184 42.491 1.00 41.88 132 PRO A O 1
ATOM 954 N N . ALA A 1 133 ? 8.130 -6.252 40.550 1.00 47.16 133 ALA A N 1
ATOM 955 C CA . ALA A 1 133 ? 7.886 -5.126 39.682 1.00 47.16 133 ALA A CA 1
ATOM 956 C C . ALA A 1 133 ? 6.831 -4.121 40.173 1.00 47.16 133 ALA A C 1
ATOM 958 O O . ALA A 1 133 ? 7.049 -2.939 39.951 1.00 47.16 133 ALA A O 1
ATOM 959 N N . VAL A 1 134 ? 5.715 -4.507 40.806 1.00 48.44 134 VAL A N 1
ATOM 960 C CA . VAL A 1 134 ? 4.697 -3.502 41.202 1.00 48.44 134 VAL A CA 1
ATOM 961 C C . VAL A 1 134 ? 5.199 -2.638 42.359 1.00 48.44 134 VAL A C 1
ATOM 963 O O . VAL A 1 134 ? 5.218 -1.417 42.219 1.00 48.44 134 VAL A O 1
ATOM 966 N N . ASP A 1 135 ? 5.743 -3.261 43.410 1.00 52.88 135 ASP A N 1
ATOM 967 C CA . ASP A 1 135 ? 6.427 -2.542 44.493 1.00 52.88 135 ASP A CA 1
ATOM 968 C C . ASP A 1 135 ? 7.623 -1.741 43.955 1.00 52.88 135 ASP A C 1
ATOM 970 O O . ASP A 1 135 ? 7.905 -0.648 44.440 1.00 52.88 135 ASP A O 1
ATOM 974 N N . THR A 1 136 ? 8.306 -2.229 42.906 1.00 57.97 136 THR A N 1
ATOM 975 C CA . THR A 1 136 ? 9.383 -1.453 42.274 1.00 57.97 136 THR A CA 1
ATOM 976 C C . THR A 1 136 ? 8.874 -0.291 41.430 1.00 57.97 136 THR A C 1
ATOM 978 O O . THR A 1 136 ? 9.572 0.703 41.371 1.00 57.97 136 THR A O 1
ATOM 981 N N . VAL A 1 137 ? 7.701 -0.366 40.788 1.00 62.66 137 VAL A N 1
ATOM 982 C CA . VAL A 1 137 ? 7.166 0.727 39.956 1.00 62.66 137 VAL A CA 1
ATOM 983 C C . VAL A 1 137 ? 6.648 1.852 40.834 1.00 62.66 137 VAL A C 1
ATOM 985 O O . VAL A 1 137 ? 6.943 3.003 40.535 1.00 62.66 137 VAL A O 1
ATOM 988 N N . ASP A 1 138 ? 5.941 1.544 41.920 1.00 65.12 138 ASP A N 1
ATOM 989 C CA . ASP A 1 138 ? 5.502 2.570 42.869 1.00 65.12 138 ASP A CA 1
ATOM 990 C C . ASP A 1 138 ? 6.718 3.205 43.564 1.00 65.12 138 ASP A C 1
ATOM 992 O O . ASP A 1 138 ? 6.842 4.429 43.579 1.00 65.12 138 ASP A O 1
ATOM 996 N N . ALA A 1 139 ? 7.705 2.401 43.986 1.00 73.88 139 ALA A N 1
ATOM 997 C CA . ALA A 1 139 ? 8.970 2.925 44.504 1.00 73.88 139 ALA A CA 1
ATOM 998 C C . ALA A 1 139 ? 9.764 3.734 43.457 1.00 73.88 139 ALA A C 1
ATOM 1000 O O . ALA A 1 139 ? 10.416 4.719 43.799 1.00 73.88 139 ALA A O 1
ATOM 1001 N N . GLU A 1 140 ? 9.726 3.351 42.178 1.00 75.12 140 GLU A N 1
ATOM 1002 C CA . GLU A 1 140 ? 10.357 4.085 41.073 1.00 75.12 140 GLU A CA 1
ATOM 1003 C C . GLU A 1 140 ? 9.633 5.412 40.816 1.00 75.12 140 GLU A C 1
ATOM 1005 O O . GLU A 1 140 ? 10.292 6.421 40.575 1.00 75.12 140 GLU A O 1
ATOM 1010 N N . VAL A 1 141 ? 8.299 5.433 40.891 1.00 75.12 141 VAL A N 1
ATOM 1011 C CA . VAL A 1 141 ? 7.474 6.643 40.769 1.00 75.12 141 VAL A CA 1
ATOM 1012 C C . VAL A 1 141 ? 7.744 7.590 41.930 1.00 75.12 141 VAL A C 1
ATOM 1014 O O . VAL A 1 141 ? 7.960 8.776 41.681 1.00 75.12 141 VAL A O 1
ATOM 1017 N N . ASP A 1 142 ? 7.800 7.091 43.163 1.00 78.06 142 ASP A N 1
ATOM 1018 C CA . ASP A 1 142 ? 8.147 7.889 44.341 1.00 78.06 142 ASP A CA 1
ATOM 1019 C C . ASP A 1 142 ? 9.567 8.446 44.207 1.00 78.06 142 ASP A C 1
ATOM 1021 O O . ASP A 1 142 ? 9.773 9.657 44.293 1.00 78.06 142 ASP A O 1
ATOM 1025 N N . ARG A 1 143 ? 10.538 7.597 43.847 1.00 84.31 143 ARG A N 1
ATOM 1026 C CA . ARG A 1 143 ? 11.932 7.997 43.595 1.00 84.31 143 ARG A CA 1
ATOM 1027 C C . ARG A 1 143 ? 12.046 9.054 42.497 1.00 84.31 143 ARG A C 1
ATOM 1029 O O . ARG A 1 143 ? 12.860 9.972 42.611 1.00 84.31 143 ARG A O 1
ATOM 1036 N N . LEU A 1 144 ? 11.282 8.917 41.412 1.00 83.25 144 LEU A N 1
ATOM 1037 C CA . LEU A 1 144 ? 11.265 9.871 40.303 1.00 83.25 144 LEU A CA 1
ATOM 1038 C C . LEU A 1 144 ? 10.597 11.181 40.724 1.00 83.25 144 LEU A C 1
ATOM 1040 O O . LEU A 1 144 ? 11.088 12.250 40.374 1.00 83.25 144 LEU A O 1
ATOM 1044 N N . THR A 1 145 ? 9.514 11.104 41.497 1.00 81.25 145 THR A N 1
ATOM 1045 C CA . THR A 1 145 ? 8.807 12.265 42.046 1.00 81.25 145 THR A CA 1
ATOM 1046 C C . THR A 1 145 ? 9.723 13.049 42.975 1.00 81.25 145 THR A C 1
ATOM 1048 O O . THR A 1 145 ? 9.884 14.251 42.786 1.00 81.25 145 THR A O 1
ATOM 1051 N N . GLU A 1 146 ? 10.408 12.380 43.903 1.00 83.69 146 GLU A N 1
ATOM 1052 C CA . GLU A 1 146 ? 11.417 12.992 44.769 1.00 83.69 146 GLU A CA 1
ATOM 1053 C C . GLU A 1 146 ? 12.556 13.624 43.962 1.00 83.69 146 GLU A C 1
ATOM 1055 O O . GLU A 1 146 ? 12.934 14.762 44.231 1.00 83.69 146 GLU A O 1
ATOM 1060 N N . HIS A 1 147 ? 13.070 12.939 42.933 1.00 86.69 147 HIS A N 1
ATOM 1061 C CA . HIS A 1 147 ? 14.105 13.495 42.054 1.00 86.69 147 HIS A CA 1
ATOM 1062 C C . HIS A 1 147 ? 13.638 14.748 41.313 1.00 86.69 147 HIS A C 1
ATOM 1064 O O . HIS A 1 147 ? 14.389 15.715 41.210 1.00 86.69 147 HIS A O 1
ATOM 1070 N N . LEU A 1 148 ? 12.414 14.732 40.781 1.00 81.94 148 LEU A N 1
ATOM 1071 C CA . LEU A 1 148 ? 11.837 15.872 40.077 1.00 81.94 148 LEU A CA 1
ATOM 1072 C C . LEU A 1 148 ? 11.617 17.041 41.036 1.00 81.94 148 LEU A C 1
ATOM 1074 O O . LEU A 1 148 ? 12.000 18.159 40.709 1.00 81.94 148 LEU A O 1
ATOM 1078 N N . LEU A 1 149 ? 11.079 16.784 42.231 1.00 80.88 149 LEU A N 1
ATOM 1079 C CA . LEU A 1 149 ? 10.889 17.800 43.266 1.00 80.88 149 LEU A CA 1
ATOM 1080 C C . LEU A 1 149 ? 12.224 18.392 43.738 1.00 80.88 149 LEU A C 1
ATOM 1082 O O . LEU A 1 149 ? 12.325 19.606 43.877 1.00 80.88 149 LEU A O 1
ATOM 1086 N N . ALA A 1 150 ? 13.258 17.568 43.924 1.00 83.81 150 ALA A N 1
ATOM 1087 C CA . ALA A 1 150 ? 14.596 18.020 44.307 1.00 83.81 150 ALA A CA 1
ATOM 1088 C C . ALA A 1 150 ? 15.321 18.792 43.189 1.00 83.81 150 ALA A C 1
ATOM 1090 O O . ALA A 1 150 ? 16.187 19.619 43.473 1.00 83.81 150 ALA A O 1
ATOM 1091 N N . ALA A 1 151 ? 14.987 18.524 41.923 1.00 85.88 151 ALA A N 1
ATOM 1092 C CA . ALA A 1 151 ? 15.538 19.225 40.765 1.00 85.88 151 ALA A CA 1
ATOM 1093 C C . ALA A 1 151 ? 14.841 20.568 40.477 1.00 85.88 151 ALA A C 1
ATOM 1095 O O . ALA A 1 151 ? 15.374 21.378 39.712 1.00 85.88 151 ALA A O 1
ATOM 1096 N N . LEU A 1 152 ? 13.664 20.819 41.059 1.00 81.00 152 LEU A N 1
ATOM 1097 C CA . LEU A 1 152 ? 12.990 22.108 40.942 1.00 81.00 152 LEU A CA 1
ATOM 1098 C C . LEU A 1 152 ? 13.737 23.171 41.769 1.00 81.00 152 LEU A C 1
ATOM 1100 O O . LEU A 1 152 ? 14.133 22.903 42.905 1.00 81.00 152 LEU A O 1
ATOM 1104 N N . PRO A 1 153 ? 13.919 24.399 41.243 1.00 84.81 153 PRO A N 1
ATOM 1105 C CA . PRO A 1 153 ? 14.406 25.519 42.041 1.00 84.81 153 PRO A CA 1
ATOM 1106 C C . PRO A 1 153 ? 13.565 25.682 43.320 1.00 84.81 153 PRO A C 1
ATOM 1108 O O . PRO A 1 153 ? 12.347 25.499 43.250 1.00 84.81 153 PRO A O 1
ATOM 1111 N N . PRO A 1 154 ? 14.154 26.077 44.465 1.00 71.94 154 PRO A N 1
ATOM 1112 C CA . PRO A 1 154 ? 13.413 26.261 45.720 1.00 71.94 154 PRO A CA 1
ATOM 1113 C C . PRO A 1 154 ? 12.220 27.226 45.575 1.00 71.94 154 PRO A C 1
ATOM 1115 O O . PRO A 1 154 ? 11.208 27.081 46.258 1.00 71.94 154 PRO A O 1
ATOM 1118 N N . ASP A 1 155 ? 12.302 28.144 44.613 1.00 73.12 155 ASP A N 1
ATOM 1119 C CA . ASP A 1 155 ? 11.283 29.147 44.307 1.00 73.12 155 ASP A CA 1
ATOM 1120 C C . ASP A 1 155 ? 10.224 28.625 43.311 1.00 73.12 155 ASP A C 1
ATOM 1122 O O . ASP A 1 155 ? 9.135 29.186 43.196 1.00 73.12 155 ASP A O 1
ATOM 1126 N N . ALA A 1 156 ? 10.517 27.543 42.580 1.00 67.38 156 ALA A N 1
ATOM 1127 C CA . ALA A 1 156 ? 9.635 26.975 41.561 1.00 67.38 156 ALA A CA 1
ATOM 1128 C C . ALA A 1 156 ? 8.472 26.184 42.168 1.00 67.38 156 ALA A C 1
ATOM 1130 O O . ALA A 1 156 ? 7.376 26.203 41.616 1.00 67.38 156 ALA A O 1
ATOM 1131 N N . ALA A 1 157 ? 8.675 25.549 43.327 1.00 58.31 157 ALA A N 1
ATOM 1132 C CA . ALA A 1 157 ? 7.589 24.923 44.081 1.00 58.31 157 ALA A CA 1
ATOM 1133 C C . ALA A 1 157 ? 6.560 25.960 44.573 1.00 58.31 157 ALA A C 1
ATOM 1135 O O . ALA A 1 157 ? 5.371 25.669 44.598 1.00 58.31 157 ALA A O 1
ATOM 1136 N N . ALA A 1 158 ? 7.005 27.181 44.899 1.00 61.25 158 ALA A N 1
ATOM 1137 C CA . ALA A 1 158 ? 6.127 28.299 45.252 1.00 61.25 158 ALA A CA 1
ATOM 1138 C C . ALA A 1 158 ? 5.488 28.984 44.025 1.00 61.25 158 ALA A C 1
ATOM 1140 O O . ALA A 1 158 ? 4.450 29.625 44.157 1.00 61.25 158 ALA A O 1
ATOM 1141 N N . ALA A 1 159 ? 6.104 28.861 42.842 1.00 60.53 159 ALA A N 1
ATOM 1142 C CA . ALA A 1 159 ? 5.579 29.379 41.574 1.00 60.53 159 ALA A CA 1
ATOM 1143 C C . ALA A 1 159 ? 4.609 28.413 40.867 1.00 60.53 159 ALA A C 1
ATOM 1145 O O . ALA A 1 159 ? 3.863 28.824 39.977 1.00 60.53 159 ALA A O 1
ATOM 1146 N N . LEU A 1 160 ? 4.623 27.132 41.243 1.00 61.41 160 LEU A N 1
ATOM 1147 C CA . LEU A 1 160 ? 3.616 26.153 40.857 1.00 61.41 160 LEU A CA 1
ATOM 1148 C C . LEU A 1 160 ? 2.335 26.460 41.639 1.00 61.41 160 LEU A C 1
ATOM 1150 O O . LEU A 1 160 ? 2.133 25.961 42.742 1.00 61.41 160 LEU A O 1
ATOM 1154 N N . ASP A 1 161 ? 1.477 27.298 41.054 1.00 57.41 161 ASP A N 1
ATOM 1155 C CA . ASP A 1 161 ? 0.111 27.558 41.522 1.00 57.41 161 ASP A CA 1
ATOM 1156 C C . ASP A 1 161 ? -0.745 26.297 41.303 1.00 57.41 161 ASP A C 1
ATOM 1158 O O . ASP A 1 161 ? -1.564 26.193 40.388 1.00 57.41 161 ASP A O 1
ATOM 1162 N N . LEU A 1 162 ? -0.442 25.253 42.078 1.00 58.16 162 LEU A N 1
ATOM 1163 C CA . LEU A 1 162 ? -1.210 24.022 42.100 1.00 58.16 162 LEU A CA 1
ATOM 1164 C C . LEU A 1 162 ? -2.470 24.303 42.915 1.00 58.16 162 LEU A C 1
ATOM 1166 O O . LEU A 1 162 ? -2.359 24.684 44.085 1.00 58.16 162 LEU A O 1
ATOM 1170 N N . PRO A 1 163 ? -3.668 24.120 42.337 1.00 59.41 163 PRO A N 1
ATOM 1171 C CA . PRO A 1 163 ? -4.891 24.316 43.087 1.00 59.41 163 PRO A CA 1
ATOM 1172 C C . PRO A 1 163 ? -4.881 23.405 44.326 1.00 59.41 163 PRO A C 1
ATOM 1174 O O . PRO A 1 163 ? -4.456 22.248 44.232 1.00 59.41 163 PRO A O 1
ATOM 1177 N N . PRO A 1 164 ? -5.355 23.899 45.484 1.00 60.94 164 PRO A N 1
ATOM 1178 C CA . PRO A 1 164 ? -5.362 23.138 46.734 1.00 60.94 164 PRO A CA 1
ATOM 1179 C C . PRO A 1 164 ? -6.207 21.861 46.638 1.00 60.94 164 PRO A C 1
ATOM 1181 O O . PRO A 1 164 ? -5.990 20.924 47.404 1.00 60.94 164 PRO A O 1
ATOM 1184 N N . ASP A 1 165 ? -7.136 21.808 45.678 1.00 69.19 165 ASP A N 1
ATOM 1185 C CA . ASP A 1 165 ? -7.814 20.590 45.258 1.00 69.19 165 ASP A CA 1
ATOM 1186 C C . ASP A 1 165 ? -7.531 20.326 43.764 1.00 69.19 165 ASP A C 1
ATOM 1188 O O . ASP A 1 165 ? -7.980 21.091 42.909 1.00 69.19 165 ASP A O 1
ATOM 1192 N N . PRO A 1 166 ? -6.794 19.256 43.409 1.00 73.31 166 PRO A N 1
ATOM 1193 C CA . PRO A 1 166 ? -6.521 18.897 42.017 1.00 73.31 166 PRO A CA 1
ATOM 1194 C C . PRO A 1 166 ? -7.732 18.254 41.319 1.00 73.31 166 PRO A C 1
ATOM 1196 O O . PRO A 1 166 ? -7.606 17.735 40.199 1.00 73.31 166 PRO A O 1
ATOM 1199 N N . LEU A 1 167 ? -8.885 18.197 41.991 1.00 83.88 167 LEU A N 1
ATOM 1200 C CA . LEU A 1 167 ? -10.128 17.700 41.431 1.00 83.88 167 LEU A CA 1
ATOM 1201 C C . LEU A 1 167 ? -10.934 18.797 40.740 1.00 83.88 167 LEU A C 1
ATOM 1203 O O . LEU A 1 167 ? -10.965 19.938 41.188 1.00 83.88 167 LEU A O 1
ATOM 1207 N N . PRO A 1 168 ? -11.644 18.444 39.659 1.00 87.19 168 PRO A N 1
ATOM 1208 C CA . PRO A 1 168 ? -12.585 19.359 39.041 1.00 87.19 168 PRO A CA 1
ATOM 1209 C C . PRO A 1 168 ? -13.793 19.591 39.965 1.00 87.19 168 PRO A C 1
ATOM 1211 O O . PRO A 1 168 ? -14.294 18.662 40.607 1.00 87.19 168 PRO A O 1
ATOM 1214 N N . ASP A 1 169 ? -14.305 20.822 39.979 1.00 90.00 169 ASP A N 1
ATOM 1215 C CA . ASP A 1 169 ? -15.520 21.189 40.725 1.00 90.00 169 ASP A CA 1
ATOM 1216 C C . ASP A 1 169 ? -16.773 20.489 40.196 1.00 90.00 169 ASP A C 1
ATOM 1218 O O . ASP A 1 169 ? -17.749 20.295 40.925 1.00 90.00 169 ASP A O 1
ATOM 1222 N N . ARG A 1 170 ? -16.740 20.093 38.921 1.00 93.38 170 ARG A N 1
ATOM 1223 C CA . ARG A 1 170 ? -17.815 19.389 38.232 1.00 93.38 170 ARG A CA 1
ATOM 1224 C C . ARG A 1 170 ? -17.334 18.060 37.674 1.00 93.38 170 ARG A C 1
ATOM 1226 O O . ARG A 1 170 ? -16.201 17.936 37.205 1.00 93.38 170 ARG A O 1
ATOM 1233 N N . LEU A 1 171 ? -18.213 17.068 37.709 1.00 94.81 171 LEU A N 1
ATOM 1234 C CA . LEU A 1 171 ? -17.966 15.744 37.156 1.00 94.81 171 LEU A CA 1
ATOM 1235 C C . LEU A 1 171 ? -19.132 15.319 36.264 1.00 94.81 171 LEU A C 1
ATOM 1237 O O . LEU A 1 171 ? -20.288 15.614 36.581 1.00 94.81 171 LEU A O 1
ATOM 1241 N N . PRO A 1 172 ? -18.847 14.581 35.178 1.00 96.56 172 PRO A N 1
ATOM 1242 C CA . PRO A 1 172 ? -19.899 13.912 34.444 1.00 96.56 172 PRO A CA 1
ATOM 1243 C C . PRO A 1 172 ? -20.497 12.793 35.306 1.00 96.56 172 PRO A C 1
ATOM 1245 O O . PRO A 1 172 ? -19.804 12.159 36.106 1.00 96.56 172 PRO A O 1
ATOM 1248 N N . LEU A 1 173 ? -21.777 12.523 35.091 1.00 97.44 173 LEU A N 1
ATOM 1249 C CA . LEU A 1 173 ? -22.527 11.410 35.663 1.00 97.44 173 LEU A CA 1
ATOM 1250 C C . LEU A 1 173 ? -23.553 10.904 34.643 1.00 97.44 173 LEU A C 1
ATOM 1252 O O . LEU A 1 173 ? -23.803 11.551 33.624 1.00 97.44 173 LEU A O 1
ATOM 1256 N N . VAL A 1 174 ? -24.173 9.759 34.909 1.00 97.94 174 VAL A N 1
ATOM 1257 C CA . VAL A 1 174 ? -25.244 9.232 34.054 1.00 97.94 174 VAL A CA 1
ATOM 1258 C C . VAL A 1 174 ? -26.598 9.431 34.713 1.00 97.94 174 VAL A C 1
ATOM 1260 O O . VAL A 1 174 ? -26.817 8.975 35.836 1.00 97.94 174 VAL A O 1
ATOM 1263 N N . ARG A 1 175 ? -27.509 10.092 33.994 1.00 98.06 175 ARG A N 1
ATOM 1264 C CA . ARG A 1 175 ? -28.947 10.083 34.270 1.00 98.06 175 ARG A CA 1
ATOM 1265 C C . ARG A 1 175 ? -29.563 8.934 33.485 1.00 98.06 175 ARG A C 1
ATOM 1267 O O . ARG A 1 175 ? -29.401 8.905 32.266 1.00 98.06 175 ARG A O 1
ATOM 1274 N N . TYR A 1 176 ? -30.260 8.020 34.152 1.00 97.50 176 TYR A N 1
ATOM 1275 C CA . TYR A 1 176 ? -30.936 6.907 33.485 1.00 97.50 176 TYR A CA 1
ATOM 1276 C C . TYR A 1 176 ? -32.326 6.628 34.056 1.00 97.50 176 TYR A C 1
ATOM 1278 O O . TYR A 1 176 ? -32.585 6.883 35.232 1.00 97.50 176 TYR A O 1
ATOM 1286 N N . VAL A 1 177 ? -33.226 6.122 33.214 1.00 95.88 177 VAL A N 1
ATOM 1287 C CA . VAL A 1 177 ? -34.623 5.840 33.570 1.00 95.88 177 VAL A CA 1
ATOM 1288 C C . VAL A 1 177 ? -34.836 4.337 33.713 1.00 95.88 177 VAL A C 1
ATOM 1290 O O . VAL A 1 177 ? -34.546 3.569 32.796 1.00 95.88 177 VAL A O 1
ATOM 1293 N N . THR A 1 178 ? -35.372 3.924 34.860 1.00 89.56 178 THR A N 1
ATOM 1294 C CA . THR A 1 178 ? -35.912 2.577 35.093 1.00 89.56 178 THR A CA 1
ATOM 1295 C C . THR A 1 178 ? -37.444 2.649 35.162 1.00 89.56 178 THR A C 1
ATOM 1297 O O . THR A 1 178 ? -37.998 3.742 35.304 1.00 89.56 178 THR A O 1
ATOM 1300 N N . PRO A 1 179 ? -38.172 1.515 35.126 1.00 86.75 179 PRO A N 1
ATOM 1301 C CA . PRO A 1 179 ? -39.622 1.527 35.341 1.00 86.75 179 PRO A CA 1
ATOM 1302 C C . PRO A 1 179 ? -40.048 2.129 36.691 1.00 86.75 179 PRO A C 1
ATOM 1304 O O . PRO A 1 179 ? -41.196 2.539 36.838 1.00 86.75 179 PRO A O 1
ATOM 1307 N N . ALA A 1 180 ? -39.145 2.158 37.678 1.00 87.19 180 ALA A N 1
ATOM 1308 C CA . ALA A 1 180 ? -39.428 2.639 39.024 1.00 87.19 180 ALA A CA 1
ATOM 1309 C C . ALA A 1 180 ? -39.145 4.139 39.198 1.00 87.19 180 ALA A C 1
ATOM 1311 O O . ALA A 1 180 ? -39.928 4.827 39.853 1.00 87.19 180 ALA A O 1
ATOM 1312 N N . ALA A 1 181 ? -38.031 4.643 38.654 1.00 94.31 181 ALA A N 1
ATOM 1313 C CA . ALA A 1 181 ? -37.608 6.029 38.843 1.00 94.31 181 ALA A CA 1
ATOM 1314 C C . ALA A 1 181 ? -36.522 6.471 37.846 1.00 94.31 181 ALA A C 1
ATOM 1316 O O . ALA A 1 181 ? -35.889 5.666 37.161 1.00 94.31 181 ALA A O 1
ATOM 1317 N N . THR A 1 182 ? -36.262 7.778 37.830 1.00 96.94 182 THR A N 1
ATOM 1318 C CA . THR A 1 182 ? -35.034 8.349 37.267 1.00 96.94 182 THR A CA 1
ATOM 1319 C C . THR A 1 182 ? -33.921 8.278 38.307 1.00 96.94 182 THR A C 1
ATOM 1321 O O . THR A 1 182 ? -34.107 8.702 39.449 1.00 96.94 182 THR A O 1
ATOM 1324 N N . HIS A 1 183 ? -32.761 7.778 37.899 1.00 97.56 183 HIS A N 1
ATOM 1325 C CA . HIS A 1 183 ? -31.581 7.614 38.737 1.00 97.56 183 HIS A CA 1
ATOM 1326 C C . HIS A 1 183 ? -30.398 8.424 38.202 1.00 97.56 183 HIS A C 1
ATOM 1328 O O . HIS A 1 183 ? -30.292 8.701 37.005 1.00 97.56 183 HIS A O 1
ATOM 1334 N N . PHE A 1 184 ? -29.484 8.761 39.107 1.00 97.75 184 PHE A N 1
ATOM 1335 C CA . PHE A 1 184 ? -28.251 9.493 38.852 1.00 97.75 184 PHE A CA 1
ATOM 1336 C C . PHE A 1 184 ? -27.070 8.720 39.442 1.00 97.75 184 PHE A C 1
ATOM 1338 O O . PHE A 1 184 ? -27.092 8.369 40.623 1.00 97.75 184 PHE A O 1
ATOM 1345 N N . ALA A 1 185 ? -26.039 8.454 38.637 1.00 97.06 185 ALA A N 1
ATOM 1346 C CA . ALA A 1 185 ? -24.868 7.688 39.064 1.00 97.06 185 ALA A CA 1
ATOM 1347 C C . ALA A 1 185 ? -23.550 8.327 38.601 1.00 97.06 185 ALA A C 1
ATOM 1349 O O . ALA A 1 185 ? -23.318 8.482 37.402 1.00 97.06 185 ALA A O 1
ATOM 1350 N N . PHE A 1 186 ? -22.664 8.634 39.556 1.00 93.81 186 PHE A N 1
ATOM 1351 C CA . PHE A 1 186 ? -21.271 9.032 39.291 1.00 93.81 186 PHE A CA 1
ATOM 1352 C C . PHE A 1 186 ? -20.330 7.826 39.108 1.00 93.81 186 PHE A C 1
ATOM 1354 O O . PHE A 1 186 ? -19.229 7.982 38.587 1.00 93.81 186 PHE A O 1
ATOM 1361 N N . ALA A 1 187 ? -20.736 6.638 39.581 1.00 90.75 187 ALA A N 1
ATOM 1362 C CA . ALA A 1 187 ? -19.952 5.397 39.594 1.00 90.75 187 ALA A CA 1
ATOM 1363 C C . ALA A 1 187 ? -18.499 5.580 40.091 1.00 90.75 187 ALA A C 1
ATOM 1365 O O . ALA A 1 187 ? -17.544 5.120 39.465 1.00 90.75 187 ALA A O 1
ATOM 1366 N N . VAL A 1 188 ? -18.314 6.258 41.228 1.00 87.81 188 VAL A N 1
ATOM 1367 C CA . VAL A 1 188 ? -17.012 6.475 41.888 1.00 87.81 188 VAL A CA 1
ATOM 1368 C C . VAL A 1 188 ? -17.139 6.239 43.392 1.00 87.81 188 VAL A C 1
ATOM 1370 O O . VAL A 1 188 ? -18.162 6.576 43.980 1.00 87.81 188 VAL A O 1
ATOM 1373 N N . GLY A 1 189 ? -16.085 5.703 44.015 1.00 85.12 189 GLY A N 1
ATOM 1374 C CA . GLY A 1 189 ? -16.069 5.422 45.456 1.00 85.12 189 GLY A CA 1
ATOM 1375 C C . GLY A 1 189 ? -17.228 4.539 45.904 1.00 85.12 189 GLY A C 1
ATOM 1376 O O . GLY A 1 189 ? -17.624 3.649 45.163 1.00 85.12 189 GLY A O 1
ATOM 1377 N N . ASP A 1 190 ? -17.784 4.844 47.072 1.00 86.00 190 ASP A N 1
ATOM 1378 C CA . ASP A 1 190 ? -18.956 4.167 47.643 1.00 86.00 190 ASP A CA 1
ATOM 1379 C C . ASP A 1 190 ? -20.262 4.931 47.342 1.00 86.00 190 ASP A C 1
ATOM 1381 O O . ASP A 1 190 ? -21.249 4.829 48.068 1.00 86.00 190 ASP A O 1
ATOM 1385 N N . LEU A 1 191 ? -20.268 5.767 46.293 1.00 89.00 191 LEU A N 1
ATOM 1386 C CA . LEU A 1 191 ? -21.454 6.527 45.906 1.00 89.00 191 LEU A CA 1
ATOM 1387 C C . LEU A 1 191 ? -22.440 5.620 45.171 1.00 89.00 191 LEU A C 1
ATOM 1389 O O . LEU A 1 191 ? -22.226 5.259 44.009 1.00 89.00 191 LEU A O 1
ATOM 1393 N N . GLU A 1 192 ? -23.531 5.299 45.854 1.00 91.31 192 GLU A N 1
ATOM 1394 C CA . GLU A 1 192 ? -24.648 4.554 45.283 1.00 91.31 192 GLU A CA 1
ATOM 1395 C C . GLU A 1 192 ? -25.496 5.421 44.333 1.00 91.31 192 GLU A C 1
ATOM 1397 O O . GLU A 1 192 ? -25.572 6.647 44.506 1.00 91.31 192 GLU A O 1
ATOM 1402 N N . PRO A 1 193 ? -26.154 4.818 43.322 1.00 93.81 193 PRO A N 1
ATOM 1403 C CA . PRO A 1 193 ? -27.141 5.517 42.511 1.00 93.81 193 PRO A CA 1
ATOM 1404 C C . PRO A 1 193 ? -28.229 6.157 43.376 1.00 93.81 193 PRO A C 1
ATOM 1406 O O . PRO A 1 193 ? -28.774 5.532 44.282 1.00 93.81 193 PRO A O 1
ATOM 1409 N N . THR A 1 194 ? -28.598 7.395 43.061 1.00 94.50 194 THR A N 1
ATOM 1410 C CA . THR A 1 194 ? -29.627 8.139 43.800 1.00 94.50 194 THR A CA 1
ATOM 1411 C C . THR A 1 194 ? -30.757 8.582 42.885 1.00 94.50 194 THR A C 1
ATOM 1413 O O . THR A 1 194 ? -30.554 8.804 41.695 1.00 94.50 194 THR A O 1
ATOM 1416 N N . THR A 1 195 ? -31.959 8.730 43.436 1.00 96.00 195 THR A N 1
ATOM 1417 C CA . THR A 1 195 ? -33.103 9.350 42.751 1.00 96.00 195 THR A CA 1
ATOM 1418 C C . THR A 1 195 ? -33.191 10.856 43.012 1.00 96.00 195 THR A C 1
ATOM 1420 O O . THR A 1 195 ? -33.978 11.553 42.373 1.00 96.00 195 THR A O 1
ATOM 1423 N N . ALA A 1 196 ? -32.396 11.380 43.951 1.00 94.88 196 ALA A N 1
ATOM 1424 C CA . ALA A 1 196 ? -32.320 12.809 44.216 1.00 94.88 196 ALA A CA 1
ATOM 1425 C C . ALA A 1 196 ? -31.478 13.500 43.137 1.00 94.88 196 ALA A C 1
ATOM 1427 O O . ALA A 1 196 ? -30.372 13.059 42.827 1.00 94.88 196 ALA A O 1
ATOM 1428 N N . SER A 1 197 ? -31.989 14.604 42.586 1.00 94.31 197 SER A N 1
ATOM 1429 C CA . SER A 1 197 ? -31.250 15.386 41.591 1.00 94.31 197 SER A CA 1
ATOM 1430 C C . SER A 1 197 ? -29.955 15.942 42.199 1.00 94.31 197 SER A C 1
ATOM 1432 O O . SER A 1 197 ? -30.024 16.622 43.227 1.00 94.31 197 SER A O 1
ATOM 1434 N N . PRO A 1 198 ? -28.791 15.720 41.563 1.00 94.88 198 PRO A N 1
ATOM 1435 C CA . PRO A 1 198 ? -27.541 16.351 41.965 1.00 94.88 198 PRO A CA 1
ATOM 1436 C C . PRO A 1 198 ? -27.596 17.881 41.859 1.00 94.88 198 PRO A C 1
ATOM 1438 O O . PRO A 1 198 ? -28.376 18.444 41.086 1.00 94.88 198 PRO A O 1
ATOM 1441 N N . VAL A 1 199 ? -26.729 18.550 42.622 1.00 95.06 199 VAL A N 1
ATOM 1442 C CA . VAL A 1 199 ? -26.559 20.011 42.591 1.00 95.06 199 VAL A CA 1
ATOM 1443 C C . VAL A 1 199 ? -25.880 20.433 41.282 1.00 95.06 199 VAL A C 1
ATOM 1445 O O . VAL A 1 199 ? -24.967 19.759 40.807 1.00 95.06 199 VAL A O 1
ATOM 1448 N N . ASP A 1 200 ? -26.314 21.558 40.708 1.00 95.44 200 ASP A N 1
ATOM 1449 C CA . ASP A 1 200 ? -25.795 22.136 39.455 1.00 95.44 200 ASP A CA 1
ATOM 1450 C C . ASP A 1 200 ? -25.860 21.192 38.239 1.00 95.44 200 ASP A C 1
ATOM 1452 O O . ASP A 1 200 ? -24.996 21.223 37.352 1.00 95.44 200 ASP A O 1
ATOM 1456 N N . LEU A 1 201 ? -26.902 20.354 38.198 1.00 96.44 201 LEU A N 1
ATOM 1457 C CA . LEU A 1 201 ? -27.177 19.460 37.079 1.00 96.44 201 LEU A CA 1
ATOM 1458 C C . LEU A 1 201 ? -27.324 20.254 35.769 1.00 96.44 201 LEU A C 1
ATOM 1460 O O . LEU A 1 201 ? -28.142 21.169 35.679 1.00 96.44 201 LEU A O 1
ATOM 1464 N N . ALA A 1 202 ? -26.560 19.879 34.747 1.00 96.44 202 ALA A N 1
ATOM 1465 C CA . ALA A 1 202 ? -26.613 20.470 33.416 1.00 96.44 202 ALA A CA 1
ATOM 1466 C C . ALA A 1 202 ? -26.508 19.396 32.331 1.00 96.44 202 ALA A C 1
ATOM 1468 O O . ALA A 1 202 ? -25.814 18.390 32.495 1.00 96.44 202 ALA A O 1
ATOM 1469 N N . GLU A 1 203 ? -27.177 19.630 31.205 1.00 95.75 203 GLU A N 1
ATOM 1470 C CA . GLU A 1 203 ? -26.972 18.829 30.001 1.00 95.75 203 GLU A CA 1
ATOM 1471 C C . GLU A 1 203 ? -25.550 19.045 29.476 1.00 95.75 203 GLU A C 1
ATOM 1473 O O . GLU A 1 203 ? -25.015 20.155 29.536 1.00 95.75 203 GLU A O 1
ATOM 1478 N N . LEU A 1 204 ? -24.940 17.976 28.972 1.00 93.06 204 LEU A N 1
ATOM 1479 C CA . LEU A 1 204 ? -23.637 18.040 28.323 1.00 93.06 204 LEU A CA 1
ATOM 1480 C C . LEU A 1 204 ? -23.808 17.794 26.834 1.00 93.06 204 LEU A C 1
ATOM 1482 O O . LEU A 1 204 ? -24.571 16.916 26.426 1.00 93.06 204 LEU A O 1
ATOM 1486 N N . ASP A 1 205 ? -23.041 18.528 26.035 1.00 86.12 205 ASP A N 1
ATOM 1487 C CA . ASP A 1 205 ? -23.020 18.312 24.599 1.00 86.12 205 ASP A CA 1
ATOM 1488 C C . ASP A 1 205 ? -22.595 16.876 24.275 1.00 86.12 205 ASP A C 1
ATOM 1490 O O . ASP A 1 205 ? -21.775 16.235 24.955 1.00 86.12 205 ASP A O 1
ATOM 1494 N N . ARG A 1 206 ? -23.175 16.354 23.195 1.00 78.25 206 ARG A N 1
ATOM 1495 C CA . ARG A 1 206 ? -22.716 15.099 22.619 1.00 78.25 206 ARG A CA 1
ATOM 1496 C C . ARG A 1 206 ? -21.324 15.331 22.044 1.00 78.25 206 ARG A C 1
ATOM 1498 O O . ARG A 1 206 ? -21.122 16.248 21.256 1.00 78.25 206 ARG A O 1
ATOM 1505 N N . ILE A 1 207 ? -20.372 14.489 22.430 1.00 73.75 207 ILE A N 1
ATOM 1506 C CA . ILE A 1 207 ? -19.010 14.581 21.913 1.00 73.75 207 ILE A CA 1
ATOM 1507 C C . ILE A 1 207 ? -18.948 13.821 20.588 1.00 73.75 207 ILE A C 1
ATOM 1509 O O . ILE A 1 207 ? -19.324 12.647 20.522 1.00 73.75 207 ILE A O 1
ATOM 1513 N N . GLU A 1 208 ? -18.494 14.510 19.544 1.00 69.44 208 GLU A N 1
ATOM 1514 C CA . GLU A 1 208 ? -18.235 13.920 18.231 1.00 69.44 208 GLU A CA 1
ATOM 1515 C C . GLU A 1 208 ? -17.158 12.819 18.319 1.00 69.44 208 GLU A C 1
ATOM 1517 O O . GLU A 1 208 ? -16.316 12.849 19.224 1.00 69.44 208 GLU A O 1
ATOM 1522 N N . PRO A 1 209 ? -17.162 11.825 17.408 1.00 65.44 209 PRO A N 1
ATOM 1523 C CA . PRO A 1 209 ? -16.137 10.786 17.370 1.00 65.44 209 PRO A CA 1
ATOM 1524 C C . PRO A 1 209 ? -14.736 11.406 17.387 1.00 65.44 209 PRO A C 1
ATOM 1526 O O . PRO A 1 209 ? -14.465 12.350 16.646 1.00 65.44 209 PRO A O 1
ATOM 1529 N N . GLY A 1 210 ? -13.874 10.884 18.263 1.00 67.44 210 GLY A N 1
ATOM 1530 C CA . GLY A 1 210 ? -12.566 11.471 18.555 1.00 67.44 210 GLY A CA 1
ATOM 1531 C C . GLY A 1 210 ? -11.579 11.450 17.385 1.00 67.44 210 GLY A C 1
ATOM 1532 O O . GLY A 1 210 ? -11.910 11.085 16.255 1.00 67.44 210 GLY A O 1
ATOM 1533 N N . ASP A 1 211 ? -10.334 11.819 17.694 1.00 77.19 211 ASP A N 1
ATOM 1534 C CA . ASP A 1 211 ? -9.216 11.903 16.751 1.00 77.19 211 ASP A CA 1
ATOM 1535 C C . ASP A 1 211 ? -9.177 10.724 15.764 1.00 77.19 211 ASP A C 1
ATOM 1537 O O . ASP A 1 211 ? -9.383 9.557 16.121 1.00 77.19 211 ASP A O 1
ATOM 1541 N N . ARG A 1 212 ? -8.886 11.027 14.498 1.00 87.19 212 ARG A N 1
ATOM 1542 C CA . ARG A 1 212 ? -8.663 10.005 13.474 1.00 87.19 212 ARG A CA 1
ATOM 1543 C C . ARG A 1 212 ? -7.194 9.628 13.434 1.00 87.19 212 ARG A C 1
ATOM 1545 O O . ARG A 1 212 ? -6.320 10.490 13.484 1.00 87.19 212 ARG A O 1
ATOM 1552 N N . VAL A 1 213 ? -6.929 8.342 13.274 1.00 89.25 213 VAL A N 1
ATOM 1553 C CA . VAL A 1 213 ? -5.591 7.816 13.026 1.00 89.25 213 VAL A CA 1
ATOM 1554 C C . VAL A 1 213 ? -5.516 7.399 11.568 1.00 89.25 213 VAL A C 1
ATOM 1556 O O . VAL A 1 213 ? -6.348 6.622 11.094 1.00 89.25 213 VAL A O 1
ATOM 1559 N N . THR A 1 214 ? -4.505 7.911 10.875 1.00 93.94 214 THR A N 1
ATOM 1560 C CA . THR A 1 214 ? -4.159 7.488 9.520 1.00 93.94 214 THR A CA 1
ATOM 1561 C C . THR A 1 214 ? -2.962 6.553 9.585 1.00 93.94 214 THR A C 1
ATOM 1563 O O . THR A 1 214 ? -1.959 6.867 10.225 1.00 93.94 214 THR A O 1
ATOM 1566 N N . VAL A 1 215 ? -3.077 5.401 8.930 1.00 94.06 215 VAL A N 1
ATOM 1567 C CA . VAL A 1 215 ? -1.993 4.434 8.767 1.00 94.06 215 VAL A CA 1
ATOM 1568 C C . VAL A 1 215 ? -1.721 4.289 7.281 1.00 94.06 215 VAL A C 1
ATOM 1570 O O . VAL A 1 215 ? -2.609 3.901 6.525 1.00 94.06 215 VAL A O 1
ATOM 1573 N N . THR A 1 216 ? -0.485 4.583 6.888 1.00 95.56 216 THR A N 1
ATOM 1574 C CA . THR A 1 216 ? -0.000 4.417 5.518 1.00 95.56 216 THR A CA 1
ATOM 1575 C C . THR A 1 216 ? 1.086 3.353 5.502 1.00 95.56 216 THR A C 1
ATOM 1577 O O . THR A 1 216 ? 2.000 3.374 6.330 1.00 95.56 216 THR A O 1
ATOM 1580 N N . VAL A 1 217 ? 0.979 2.413 4.567 1.00 94.62 217 VAL A N 1
ATOM 1581 C CA . VAL A 1 217 ? 1.995 1.390 4.325 1.00 94.62 217 VAL A CA 1
ATOM 1582 C C . VAL A 1 217 ? 2.775 1.766 3.080 1.00 94.62 217 VAL A C 1
ATOM 1584 O O . VAL A 1 217 ? 2.203 1.893 1.997 1.00 94.62 217 VAL A O 1
ATOM 1587 N N . HIS A 1 218 ? 4.090 1.879 3.243 1.00 93.44 218 HIS A N 1
ATOM 1588 C CA . HIS A 1 218 ? 5.021 2.032 2.137 1.00 93.44 218 HIS A CA 1
ATOM 1589 C C . HIS A 1 218 ? 5.873 0.776 1.977 1.00 93.44 218 HIS A C 1
ATOM 1591 O O . HIS A 1 218 ? 6.208 0.117 2.965 1.00 93.44 218 HIS A O 1
ATOM 1597 N N . ALA A 1 219 ? 6.269 0.479 0.747 1.00 89.50 219 ALA A N 1
ATOM 1598 C CA . ALA A 1 219 ? 7.218 -0.582 0.445 1.00 89.50 219 ALA A CA 1
ATOM 1599 C C . ALA A 1 219 ? 8.257 -0.099 -0.562 1.00 89.50 219 ALA A C 1
ATOM 1601 O O . ALA A 1 219 ? 8.011 0.821 -1.335 1.00 89.50 219 ALA A O 1
ATOM 1602 N N . ARG A 1 220 ? 9.427 -0.739 -0.552 1.00 86.06 220 ARG A N 1
ATOM 1603 C CA . ARG A 1 220 ? 10.333 -0.685 -1.698 1.00 86.06 220 ARG A CA 1
ATOM 1604 C C . ARG A 1 220 ? 9.941 -1.811 -2.632 1.00 86.06 220 ARG A C 1
ATOM 1606 O O . ARG A 1 220 ? 9.885 -2.964 -2.207 1.00 86.06 220 ARG A O 1
ATOM 1613 N N . SER A 1 221 ? 9.662 -1.468 -3.873 1.00 79.38 221 SER A N 1
ATOM 1614 C CA . SER A 1 221 ? 9.393 -2.430 -4.927 1.00 79.38 221 SER A CA 1
ATOM 1615 C C . SER A 1 221 ? 10.682 -2.726 -5.695 1.00 79.38 221 SER A C 1
ATOM 1617 O O . SER A 1 221 ? 11.625 -1.932 -5.710 1.00 79.38 221 SER A O 1
ATOM 1619 N N . ASN A 1 222 ? 10.746 -3.903 -6.313 1.00 74.81 222 ASN A N 1
ATOM 1620 C CA . ASN A 1 222 ? 11.812 -4.251 -7.250 1.00 74.81 222 ASN A CA 1
ATOM 1621 C C . ASN A 1 222 ? 11.189 -4.644 -8.592 1.00 74.81 222 ASN A C 1
ATOM 1623 O O . ASN A 1 222 ? 11.299 -5.805 -8.988 1.00 74.81 222 ASN A O 1
ATOM 1627 N N . PRO A 1 223 ? 10.477 -3.701 -9.231 1.00 74.19 223 PRO A N 1
ATOM 1628 C CA . PRO A 1 223 ? 9.821 -3.951 -10.498 1.00 74.19 223 PRO A CA 1
ATOM 1629 C C . PRO A 1 223 ? 10.828 -4.340 -11.589 1.00 74.19 223 PRO A C 1
ATOM 1631 O O . PRO A 1 223 ? 12.015 -4.003 -11.484 1.00 74.19 223 PRO A O 1
ATOM 1634 N N . PRO A 1 224 ? 10.379 -5.020 -12.654 1.00 68.25 224 PRO A N 1
ATOM 1635 C CA . PRO A 1 224 ? 11.221 -5.268 -13.811 1.00 68.25 224 PRO A CA 1
ATOM 1636 C C . PRO A 1 224 ? 11.578 -3.941 -14.521 1.00 68.25 224 PRO A C 1
ATOM 1638 O O . PRO A 1 224 ? 10.815 -2.970 -14.454 1.00 68.25 224 PRO A O 1
ATOM 1641 N N . PRO A 1 225 ? 12.727 -3.884 -15.217 1.00 65.44 225 PRO A N 1
ATOM 1642 C CA . PRO A 1 225 ? 13.057 -2.818 -16.164 1.00 65.44 225 PRO A CA 1
ATOM 1643 C C . PRO A 1 225 ? 11.893 -2.439 -17.093 1.00 65.44 225 PRO A C 1
ATOM 1645 O O . PRO A 1 225 ? 11.096 -3.287 -17.491 1.00 65.44 225 PRO A O 1
ATOM 1648 N N . GLY A 1 226 ? 11.767 -1.149 -17.411 1.00 65.81 226 GLY A N 1
ATOM 1649 C CA . GLY A 1 226 ? 10.618 -0.596 -18.140 1.00 65.81 226 GLY A CA 1
ATOM 1650 C C . GLY A 1 226 ? 9.434 -0.197 -17.250 1.00 65.81 226 GLY A C 1
ATOM 1651 O O . GLY A 1 226 ? 8.519 0.486 -17.714 1.00 65.81 226 GLY A O 1
ATOM 1652 N N . SER A 1 227 ? 9.429 -0.586 -15.970 1.00 72.00 227 SER A N 1
ATOM 1653 C CA . SER A 1 227 ? 8.368 -0.197 -15.043 1.00 72.00 227 SER A CA 1
ATOM 1654 C C . SER A 1 227 ? 8.345 1.293 -14.737 1.00 72.00 227 SER A C 1
ATOM 1656 O O . SER A 1 227 ? 9.370 1.963 -14.608 1.00 72.00 227 SER A O 1
ATOM 1658 N N . ARG A 1 228 ? 7.131 1.803 -14.522 1.00 72.31 228 ARG A N 1
ATOM 1659 C CA . ARG A 1 228 ? 6.913 3.159 -14.013 1.00 72.31 228 ARG A CA 1
ATOM 1660 C C . ARG A 1 228 ? 7.127 3.279 -12.506 1.00 72.31 228 ARG A C 1
ATOM 1662 O O . ARG A 1 228 ? 7.210 4.396 -12.002 1.00 72.31 228 ARG A O 1
ATOM 1669 N N . THR A 1 229 ? 7.216 2.152 -11.804 1.00 77.19 229 THR A N 1
ATOM 1670 C CA . THR A 1 229 ? 7.384 2.116 -10.352 1.00 77.19 229 THR A CA 1
ATOM 1671 C C . THR A 1 229 ? 8.857 2.369 -9.993 1.00 77.19 229 THR A C 1
ATOM 1673 O O . THR A 1 229 ? 9.729 1.673 -10.510 1.00 77.19 229 THR A O 1
ATOM 1676 N N . PRO A 1 230 ? 9.177 3.336 -9.117 1.00 73.44 230 PRO A N 1
ATOM 1677 C CA . PRO A 1 230 ? 10.557 3.573 -8.687 1.00 73.44 230 PRO A CA 1
ATOM 1678 C C . PRO A 1 230 ? 11.140 2.391 -7.893 1.00 73.44 230 PRO A C 1
ATOM 1680 O O . PRO A 1 230 ? 10.461 1.819 -7.044 1.00 73.44 230 PRO A O 1
ATOM 1683 N N . THR A 1 231 ? 12.417 2.054 -8.113 1.00 73.00 231 THR A N 1
ATOM 1684 C CA . THR A 1 231 ? 13.125 0.967 -7.385 1.00 73.00 231 THR A CA 1
ATOM 1685 C C . THR A 1 231 ? 13.892 1.466 -6.144 1.00 73.00 231 THR A C 1
ATOM 1687 O O . THR A 1 231 ? 14.226 0.718 -5.211 1.00 73.00 231 THR A O 1
ATOM 1690 N N . THR A 1 232 ? 14.210 2.758 -6.119 1.00 72.19 232 THR A N 1
ATOM 1691 C CA . THR A 1 232 ? 15.035 3.400 -5.086 1.00 72.19 232 THR A CA 1
ATOM 1692 C C . THR A 1 232 ? 14.204 4.077 -4.000 1.00 72.19 232 THR A C 1
ATOM 1694 O O . THR A 1 232 ? 14.707 4.287 -2.895 1.00 72.19 232 THR A O 1
ATOM 1697 N N . GLU A 1 233 ? 12.929 4.348 -4.271 1.00 80.50 233 GLU A N 1
ATOM 1698 C CA . GLU A 1 233 ? 12.031 5.078 -3.379 1.00 80.50 233 GLU A CA 1
ATOM 1699 C C . GLU A 1 233 ? 11.066 4.150 -2.631 1.00 80.50 233 GLU A C 1
ATOM 1701 O O . GLU A 1 233 ? 10.844 2.991 -2.989 1.00 80.50 233 GLU A O 1
ATOM 1706 N N . LEU A 1 234 ? 10.500 4.673 -1.545 1.00 88.12 234 LEU A N 1
ATOM 1707 C CA . LEU A 1 234 ? 9.374 4.052 -0.862 1.00 88.12 234 LEU A CA 1
ATOM 1708 C C . LEU A 1 234 ? 8.086 4.463 -1.573 1.00 88.12 234 LEU A C 1
ATOM 1710 O O . LEU A 1 234 ? 7.721 5.636 -1.557 1.00 88.12 234 LEU A O 1
ATOM 1714 N N . VAL A 1 235 ? 7.379 3.494 -2.144 1.00 86.69 235 VAL A N 1
ATOM 1715 C CA . VAL A 1 235 ? 6.080 3.720 -2.777 1.00 86.69 235 VAL A CA 1
ATOM 1716 C C . VAL A 1 235 ? 4.953 3.437 -1.791 1.00 86.69 235 VAL A C 1
ATOM 1718 O O . VAL A 1 235 ? 5.039 2.512 -0.981 1.00 86.69 235 VAL A O 1
ATOM 1721 N N . GLU A 1 236 ? 3.901 4.252 -1.817 1.00 90.62 236 GLU A N 1
ATOM 1722 C CA . GLU A 1 236 ? 2.691 4.001 -1.031 1.00 90.62 236 GLU A CA 1
ATOM 1723 C C . GLU A 1 236 ? 1.910 2.825 -1.627 1.00 90.62 236 GLU A C 1
ATOM 1725 O O . GLU A 1 236 ? 1.531 2.851 -2.795 1.00 90.62 236 GLU A O 1
ATOM 1730 N N . LEU A 1 237 ? 1.662 1.796 -0.813 1.00 90.44 237 LEU A N 1
ATOM 1731 C CA . LEU A 1 237 ? 0.829 0.661 -1.204 1.00 90.44 237 LEU A CA 1
ATOM 1732 C C . LEU A 1 237 ? -0.636 0.909 -0.866 1.00 90.44 237 LEU A C 1
ATOM 1734 O O . LEU A 1 237 ? -1.509 0.599 -1.666 1.00 90.44 237 LEU A O 1
ATOM 1738 N N . VAL A 1 238 ? -0.907 1.418 0.338 1.00 92.50 238 VAL A N 1
ATOM 1739 C CA . VAL A 1 238 ? -2.261 1.626 0.862 1.00 92.50 238 VAL A CA 1
ATOM 1740 C C . VAL A 1 238 ? -2.236 2.605 2.032 1.00 92.50 238 VAL A C 1
ATOM 1742 O O . VAL A 1 238 ? -1.365 2.523 2.904 1.00 92.50 238 VAL A O 1
ATOM 1745 N N . SER A 1 239 ? -3.229 3.492 2.085 1.00 94.19 239 SER A N 1
ATOM 1746 C CA . SER A 1 239 ? -3.483 4.379 3.219 1.00 94.19 239 SER A CA 1
ATOM 1747 C C . SER A 1 239 ? -4.929 4.259 3.677 1.00 94.19 239 SER A C 1
ATOM 1749 O O . SER A 1 239 ? -5.856 4.251 2.868 1.00 94.19 239 SER A O 1
ATOM 1751 N N . GLY A 1 240 ? -5.131 4.160 4.988 1.00 91.56 240 GLY A N 1
ATOM 1752 C CA . GLY A 1 240 ? -6.456 4.145 5.591 1.00 91.56 240 GLY A CA 1
ATOM 1753 C C . GLY A 1 240 ? -6.538 5.056 6.805 1.00 91.56 240 GLY A C 1
ATOM 1754 O O . GLY A 1 240 ? -5.563 5.243 7.531 1.00 91.56 240 GLY A O 1
ATOM 1755 N N . SER A 1 241 ? -7.718 5.634 7.022 1.00 92.00 241 SER A N 1
ATOM 1756 C CA . SER A 1 241 ? -7.993 6.534 8.140 1.00 92.00 241 SER A CA 1
ATOM 1757 C C . SER A 1 241 ? -9.221 6.058 8.895 1.00 92.00 241 SER A C 1
ATOM 1759 O O . SER A 1 241 ? -10.287 5.903 8.297 1.00 92.00 241 SER A O 1
ATOM 1761 N N . TRP A 1 242 ? -9.100 5.896 10.211 1.00 89.19 242 TRP A N 1
ATOM 1762 C CA . TRP A 1 242 ? -10.185 5.440 11.081 1.00 89.19 242 TRP A CA 1
ATOM 1763 C C . TRP A 1 242 ? -10.268 6.297 12.348 1.00 89.19 242 TRP A C 1
ATOM 1765 O O . TRP A 1 242 ? -9.242 6.796 12.811 1.00 89.19 242 TRP A O 1
ATOM 1775 N N . PRO A 1 243 ? -11.459 6.463 12.949 1.00 84.81 243 PRO A N 1
ATOM 1776 C CA . PRO A 1 243 ? -11.575 6.964 14.316 1.00 84.81 243 PRO A CA 1
ATOM 1777 C C . PRO A 1 243 ? -10.731 6.120 15.280 1.00 84.81 243 PRO A C 1
ATOM 1779 O O . PRO A 1 243 ? -10.720 4.891 15.177 1.00 84.81 243 PRO A O 1
ATOM 1782 N N . LEU A 1 244 ? -10.060 6.757 16.242 1.00 82.50 244 LEU A N 1
ATOM 1783 C CA . LEU A 1 244 ? -9.191 6.084 17.215 1.00 82.50 244 LEU A CA 1
ATOM 1784 C C . LEU A 1 244 ? -9.901 4.929 17.949 1.00 82.50 244 LEU A C 1
ATOM 1786 O O . LEU A 1 244 ? -9.330 3.852 18.125 1.00 82.50 244 LEU A O 1
ATOM 1790 N N . GLU A 1 245 ? -11.172 5.117 18.305 1.00 77.44 245 GLU A N 1
ATOM 1791 C CA . GLU A 1 245 ? -12.018 4.107 18.957 1.00 77.44 245 GLU A CA 1
ATOM 1792 C C . GLU A 1 245 ? -12.211 2.820 18.129 1.00 77.44 245 GLU A C 1
ATOM 1794 O O . GLU A 1 245 ? -12.474 1.759 18.694 1.00 77.44 245 GLU A O 1
ATOM 1799 N N . GLN A 1 246 ? -12.035 2.880 16.802 1.00 78.25 246 GLN A N 1
ATOM 1800 C CA . GLN A 1 246 ? -12.099 1.708 15.921 1.00 78.25 246 GLN A CA 1
ATOM 1801 C C . GLN A 1 246 ? -10.787 0.919 15.871 1.00 78.25 246 GLN A C 1
ATOM 1803 O O . GLN A 1 246 ? -10.803 -0.225 15.422 1.00 78.25 246 GLN A O 1
ATOM 1808 N N . LEU A 1 247 ? -9.668 1.501 16.310 1.00 81.75 247 LEU A N 1
ATOM 1809 C CA . LEU A 1 247 ? -8.341 0.883 16.233 1.00 81.75 247 LEU A CA 1
ATOM 1810 C C . LEU A 1 247 ? -7.814 0.413 17.585 1.00 81.75 247 LEU A C 1
ATOM 1812 O O . LEU A 1 247 ? -6.997 -0.504 17.639 1.00 81.75 247 LEU A O 1
ATOM 1816 N N . LEU A 1 248 ? -8.249 1.028 18.685 1.00 78.19 248 LEU A N 1
ATOM 1817 C CA . LEU A 1 248 ? -7.690 0.734 20.000 1.00 78.19 248 LEU A CA 1
ATOM 1818 C C . LEU A 1 248 ? -7.868 -0.737 20.385 1.00 78.19 248 LEU A C 1
ATOM 1820 O O . LEU A 1 248 ? -8.973 -1.245 20.582 1.00 78.19 248 LEU A O 1
ATOM 1824 N N . GLY A 1 249 ? -6.728 -1.424 20.493 1.00 72.12 249 GLY A N 1
ATOM 1825 C CA . GLY A 1 249 ? -6.664 -2.842 20.813 1.00 72.12 249 GLY A CA 1
ATOM 1826 C C . GLY A 1 249 ? -7.123 -3.780 19.694 1.00 72.12 249 GLY A C 1
ATOM 1827 O O . GLY A 1 249 ? -7.289 -4.973 19.948 1.00 72.12 249 GLY A O 1
ATOM 1828 N N . ARG A 1 250 ? -7.317 -3.275 18.472 1.00 77.62 250 ARG A N 1
ATOM 1829 C CA . ARG A 1 250 ? -7.571 -4.094 17.285 1.00 77.62 250 ARG A CA 1
ATOM 1830 C C . ARG A 1 250 ? -6.297 -4.175 16.441 1.00 77.62 250 ARG A C 1
ATOM 1832 O O . ARG A 1 250 ? -5.705 -3.136 16.152 1.00 77.62 250 ARG A O 1
ATOM 1839 N N . PRO A 1 251 ? -5.851 -5.375 16.041 1.00 83.12 251 PRO A N 1
ATOM 1840 C CA . PRO A 1 251 ? -4.789 -5.476 15.055 1.00 83.12 251 PRO A CA 1
ATOM 1841 C C . PRO A 1 251 ? -5.290 -4.966 13.697 1.00 83.12 251 PRO A C 1
ATOM 1843 O O . PRO A 1 251 ? -6.433 -5.206 13.300 1.00 83.12 251 PRO A O 1
ATOM 1846 N N . LEU A 1 252 ? -4.416 -4.265 12.979 1.00 87.62 252 LEU A N 1
ATOM 1847 C CA . LEU A 1 252 ? -4.597 -3.977 11.561 1.00 87.62 252 LEU A CA 1
ATOM 1848 C C . LEU A 1 252 ? -3.960 -5.118 10.768 1.00 87.62 252 LEU A C 1
ATOM 1850 O O . LEU A 1 252 ? -2.771 -5.389 10.929 1.00 87.62 252 LEU A O 1
ATOM 1854 N N . SER A 1 253 ? -4.737 -5.783 9.918 1.00 90.94 253 SER A N 1
ATOM 1855 C CA . SER A 1 253 ? -4.209 -6.753 8.962 1.00 90.94 253 SER A CA 1
ATOM 1856 C C . SER A 1 253 ? -3.986 -6.079 7.617 1.00 90.94 253 SER A C 1
ATOM 1858 O O . SER A 1 253 ? -4.927 -5.515 7.054 1.00 90.94 253 SER A O 1
ATOM 1860 N N . LEU A 1 254 ? -2.762 -6.183 7.109 1.00 93.19 254 LEU A N 1
ATOM 1861 C CA . LEU A 1 254 ? -2.442 -5.961 5.706 1.00 93.19 254 LEU A CA 1
ATOM 1862 C C . LEU A 1 254 ? -2.564 -7.298 4.975 1.00 93.19 254 LEU A C 1
ATOM 1864 O O . LEU A 1 254 ? -1.869 -8.252 5.328 1.00 93.19 254 LEU A O 1
ATOM 1868 N N . SER A 1 255 ? -3.433 -7.365 3.974 1.00 91.06 255 SER A N 1
ATOM 1869 C CA . SER A 1 255 ? -3.510 -8.487 3.039 1.00 91.06 255 SER A CA 1
ATOM 1870 C C . SER A 1 255 ? -3.274 -8.018 1.609 1.00 91.06 255 SER A C 1
ATOM 1872 O O . SER A 1 255 ? -3.351 -6.829 1.307 1.00 91.06 255 SER A O 1
ATOM 1874 N N . PHE A 1 256 ? -2.947 -8.965 0.737 1.00 89.38 256 PHE A N 1
ATOM 1875 C CA . PHE A 1 256 ? -2.790 -8.756 -0.696 1.00 89.38 256 PHE A CA 1
ATOM 1876 C C . PHE A 1 256 ? -3.822 -9.646 -1.373 1.00 89.38 256 PHE A C 1
ATOM 1878 O O . PHE A 1 256 ? -3.570 -10.823 -1.629 1.00 89.38 256 PHE A O 1
ATOM 1885 N N . ASP A 1 257 ? -5.019 -9.106 -1.564 1.00 84.88 257 ASP A N 1
ATOM 1886 C CA . ASP A 1 257 ? -6.163 -9.873 -2.036 1.00 84.88 257 ASP A CA 1
ATOM 1887 C C . ASP A 1 257 ? -6.053 -10.075 -3.551 1.00 84.88 257 ASP A C 1
ATOM 1889 O O . ASP A 1 257 ? -5.664 -9.170 -4.292 1.00 84.88 257 ASP A O 1
ATOM 1893 N N . ALA A 1 258 ? -6.375 -11.273 -4.031 1.00 80.81 258 ALA A N 1
ATOM 1894 C CA . ALA A 1 258 ? -6.454 -11.527 -5.461 1.00 80.81 258 ALA A CA 1
ATOM 1895 C C . ALA A 1 258 ? -7.591 -10.695 -6.074 1.00 80.81 258 ALA A C 1
ATOM 1897 O O . ALA A 1 258 ? -8.690 -10.638 -5.526 1.00 80.81 258 ALA A O 1
ATOM 1898 N N . MET A 1 259 ? -7.338 -10.067 -7.223 1.00 73.81 259 MET A N 1
ATOM 1899 C CA . MET A 1 259 ? -8.367 -9.339 -7.976 1.00 73.81 259 MET A CA 1
ATOM 1900 C C . MET A 1 259 ? -9.195 -10.283 -8.860 1.00 73.81 259 MET A C 1
ATOM 1902 O O . MET A 1 259 ? -9.325 -10.067 -10.060 1.00 73.81 259 MET A O 1
ATOM 1906 N N . ALA A 1 260 ? -9.717 -11.355 -8.270 1.00 69.69 260 ALA A N 1
ATOM 1907 C CA . ALA A 1 260 ? -10.589 -12.321 -8.926 1.00 69.69 260 ALA A CA 1
ATOM 1908 C C . ALA A 1 260 ? -11.613 -12.856 -7.918 1.00 69.69 260 ALA A C 1
ATOM 1910 O O . ALA A 1 260 ? -11.420 -12.738 -6.704 1.00 69.69 260 ALA A O 1
ATOM 1911 N N . ASP A 1 261 ? -12.702 -13.441 -8.409 1.00 67.50 261 ASP A N 1
ATOM 1912 C CA . ASP A 1 261 ? -13.661 -14.119 -7.544 1.00 67.50 261 ASP A CA 1
ATOM 1913 C C . ASP A 1 261 ? -13.053 -15.399 -6.919 1.00 67.50 261 ASP A C 1
ATOM 1915 O O . ASP A 1 261 ? -12.082 -15.955 -7.446 1.00 67.50 261 ASP A O 1
ATOM 1919 N N . PRO A 1 262 ? -13.590 -15.880 -5.781 1.00 73.06 262 PRO A N 1
ATOM 1920 C CA . PRO A 1 262 ? -13.040 -17.040 -5.081 1.00 73.06 262 PRO A CA 1
ATOM 1921 C C . PRO A 1 262 ? -12.977 -18.323 -5.917 1.00 73.06 262 PRO A C 1
ATOM 1923 O O . PRO A 1 262 ? -12.031 -19.092 -5.746 1.00 73.06 262 PRO A O 1
ATOM 1926 N N . ASP A 1 263 ? -13.936 -18.555 -6.816 1.00 70.12 263 ASP A N 1
ATOM 1927 C CA . ASP A 1 263 ? -13.964 -19.764 -7.643 1.00 70.12 263 ASP A CA 1
ATOM 1928 C C . ASP A 1 263 ? -12.828 -19.725 -8.672 1.00 70.12 263 ASP A C 1
ATOM 1930 O O . ASP A 1 263 ? -12.119 -20.718 -8.863 1.00 70.12 263 ASP A O 1
ATOM 1934 N N . THR A 1 264 ? -12.568 -18.553 -9.256 1.00 66.31 264 THR A N 1
ATOM 1935 C CA . THR A 1 264 ? -11.399 -18.309 -10.113 1.00 66.31 264 THR A CA 1
ATOM 1936 C C . THR A 1 264 ? -10.087 -18.507 -9.345 1.00 66.31 264 THR A C 1
ATOM 1938 O O . THR A 1 264 ? -9.181 -19.176 -9.837 1.00 66.31 264 THR A O 1
ATOM 1941 N N . VAL A 1 265 ? -9.976 -18.008 -8.107 1.00 73.62 265 VAL A N 1
ATOM 1942 C CA . VAL A 1 265 ? -8.769 -18.203 -7.272 1.00 73.62 265 VAL A CA 1
ATOM 1943 C C . VAL A 1 265 ? -8.522 -19.680 -6.958 1.00 73.62 265 VAL A C 1
ATOM 1945 O O . VAL A 1 265 ? -7.378 -20.134 -7.000 1.00 73.62 265 VAL A O 1
ATOM 1948 N N . LEU A 1 266 ? -9.573 -20.432 -6.627 1.00 75.62 266 LEU A N 1
ATOM 1949 C CA . LEU A 1 266 ? -9.467 -21.848 -6.273 1.00 75.62 266 LEU A CA 1
ATOM 1950 C C . LEU A 1 266 ? -9.165 -22.734 -7.484 1.00 75.62 266 LEU A C 1
ATOM 1952 O O . LEU A 1 266 ? -8.422 -23.704 -7.348 1.00 75.62 266 LEU A O 1
ATOM 1956 N N . SER A 1 267 ? -9.728 -22.408 -8.648 1.00 68.00 267 SER A N 1
ATOM 1957 C CA . SER A 1 267 ? -9.542 -23.184 -9.877 1.00 68.00 267 SER A CA 1
ATOM 1958 C C . SER A 1 267 ? -8.215 -22.888 -10.576 1.00 68.00 267 SER A C 1
ATOM 1960 O O . SER A 1 267 ? -7.537 -23.821 -10.997 1.00 68.00 267 SER A O 1
ATOM 1962 N N . ALA A 1 268 ? -7.816 -21.617 -10.671 1.00 66.19 268 ALA A N 1
ATOM 1963 C CA . ALA A 1 268 ? -6.568 -21.215 -11.320 1.00 66.19 268 ALA A CA 1
ATOM 1964 C C . ALA A 1 268 ? -5.349 -21.301 -10.380 1.00 66.19 268 ALA A C 1
ATOM 1966 O O . ALA A 1 268 ? -4.212 -21.420 -10.833 1.00 66.19 268 ALA A O 1
ATOM 1967 N N . GLY A 1 269 ? -5.574 -21.251 -9.063 1.00 66.81 269 GLY A N 1
ATOM 1968 C CA . GLY A 1 269 ? -4.526 -21.140 -8.052 1.00 66.81 269 GLY A CA 1
ATOM 1969 C C . GLY A 1 269 ? -4.028 -19.701 -7.868 1.00 66.81 269 GLY A C 1
ATOM 1970 O O . GLY A 1 269 ? -4.149 -18.845 -8.741 1.00 66.81 269 GLY A O 1
ATOM 1971 N N . LEU A 1 270 ? -3.426 -19.405 -6.709 1.00 68.44 270 LEU A N 1
ATOM 1972 C CA . LEU A 1 270 ? -2.970 -18.043 -6.391 1.00 68.44 270 LEU A CA 1
ATOM 1973 C C . LEU A 1 270 ? -1.902 -17.534 -7.373 1.00 68.44 270 LEU A C 1
ATOM 1975 O O . LEU A 1 270 ? -1.950 -16.372 -7.768 1.00 68.44 270 LEU A O 1
ATOM 1979 N N . GLY A 1 271 ? -0.957 -18.382 -7.788 1.00 66.12 271 GLY A N 1
ATOM 1980 C CA . GLY A 1 271 ? 0.117 -17.994 -8.716 1.00 66.12 271 GLY A CA 1
ATOM 1981 C C . GLY A 1 271 ? -0.382 -17.554 -10.096 1.00 66.12 271 GLY A C 1
ATOM 1982 O O . GLY A 1 271 ? 0.250 -16.720 -10.732 1.00 66.12 271 GLY A O 1
ATOM 1983 N N . ALA A 1 272 ? -1.554 -18.034 -10.517 1.00 66.81 272 ALA A N 1
ATOM 1984 C CA . ALA A 1 272 ? -2.155 -17.701 -11.805 1.00 66.81 272 ALA A CA 1
ATOM 1985 C C . ALA A 1 272 ? -2.756 -16.290 -11.869 1.00 66.81 272 ALA A C 1
ATOM 1987 O O . ALA A 1 272 ? -3.070 -15.808 -12.957 1.00 66.81 272 ALA A O 1
ATOM 1988 N N . ILE A 1 273 ? -2.933 -15.627 -10.723 1.00 72.69 273 ILE A N 1
ATOM 1989 C CA . ILE A 1 273 ? -3.508 -14.285 -10.653 1.00 72.69 273 ILE A CA 1
ATOM 1990 C C . ILE A 1 273 ? -2.358 -13.305 -10.414 1.00 72.69 273 ILE A C 1
ATOM 1992 O O . ILE A 1 273 ? -1.834 -13.265 -9.299 1.00 72.69 273 ILE A O 1
ATOM 1996 N N . PRO A 1 274 ? -1.955 -12.500 -11.408 1.00 72.38 274 PRO A N 1
ATOM 1997 C CA . PRO A 1 274 ? -0.732 -11.705 -11.314 1.00 72.38 274 PRO A CA 1
ATOM 1998 C C . PRO A 1 274 ? -0.890 -10.393 -10.557 1.00 72.38 274 PRO A C 1
ATOM 2000 O O . PRO A 1 274 ? 0.111 -9.787 -10.192 1.00 72.38 274 PRO A O 1
ATOM 2003 N N . VAL A 1 275 ? -2.126 -9.949 -10.319 1.00 78.19 275 VAL A N 1
ATOM 2004 C CA . VAL A 1 275 ? -2.418 -8.683 -9.641 1.00 78.19 275 VAL A CA 1
ATOM 2005 C C . VAL A 1 275 ? -2.977 -8.941 -8.246 1.00 78.19 275 VAL A C 1
ATOM 2007 O O . VAL A 1 275 ? -3.795 -9.842 -8.011 1.00 78.19 275 VAL A O 1
ATOM 2010 N N . ARG A 1 276 ? -2.513 -8.134 -7.299 1.00 85.19 276 ARG A N 1
ATOM 2011 C CA . ARG A 1 276 ? -2.931 -8.124 -5.906 1.00 85.19 276 ARG A CA 1
ATOM 2012 C C . ARG A 1 276 ? -3.414 -6.742 -5.522 1.00 85.19 276 ARG A C 1
ATOM 2014 O O . ARG A 1 276 ? -2.800 -5.746 -5.875 1.00 85.19 276 ARG A O 1
ATOM 2021 N N . MET A 1 277 ? -4.482 -6.692 -4.748 1.00 86.75 277 MET A N 1
ATOM 2022 C CA . MET A 1 277 ? -4.960 -5.479 -4.113 1.00 86.75 277 MET A CA 1
ATOM 2023 C C . MET A 1 277 ? -4.424 -5.442 -2.679 1.00 86.75 277 MET A C 1
ATOM 2025 O O . MET A 1 277 ? -4.818 -6.294 -1.879 1.00 86.75 277 MET A O 1
ATOM 2029 N N . PRO A 1 278 ? -3.538 -4.500 -2.314 1.00 90.94 278 PRO A N 1
ATOM 2030 C CA . PRO A 1 278 ? -3.199 -4.270 -0.919 1.00 90.94 278 PRO A CA 1
ATOM 2031 C C . PRO A 1 278 ? -4.448 -3.799 -0.173 1.00 90.94 278 PRO A C 1
ATOM 2033 O O . PRO A 1 278 ? -5.126 -2.867 -0.605 1.00 90.94 278 PRO A O 1
ATOM 2036 N N . VAL A 1 279 ? -4.769 -4.435 0.948 1.00 90.25 279 VAL A N 1
ATOM 2037 C CA . VAL A 1 279 ? -5.941 -4.093 1.749 1.00 90.25 279 VAL A CA 1
ATOM 2038 C C . VAL A 1 279 ? -5.551 -3.969 3.212 1.00 90.25 279 VAL A C 1
ATOM 2040 O O . VAL A 1 279 ? -5.031 -4.909 3.811 1.00 90.25 279 VAL A O 1
ATOM 2043 N N . LEU A 1 280 ? -5.841 -2.810 3.804 1.00 91.81 280 LEU A N 1
ATOM 2044 C CA . LEU A 1 280 ? -5.764 -2.607 5.247 1.00 91.81 280 LEU A CA 1
ATOM 2045 C C . LEU A 1 280 ? -7.143 -2.782 5.865 1.00 91.81 280 LEU A C 1
ATOM 2047 O O . LEU A 1 280 ? -8.086 -2.054 5.551 1.00 91.81 280 LEU A O 1
ATOM 2051 N N . ARG A 1 281 ? -7.246 -3.730 6.791 1.00 88.62 281 ARG A N 1
ATOM 2052 C CA . ARG A 1 281 ? -8.468 -4.011 7.547 1.00 88.62 281 ARG A CA 1
ATOM 2053 C C . ARG A 1 281 ? -8.187 -3.909 9.039 1.00 88.62 281 ARG A C 1
ATOM 2055 O O . ARG A 1 281 ? -7.322 -4.637 9.529 1.00 88.62 281 ARG A O 1
ATOM 2062 N N . PRO A 1 282 ? -8.938 -3.088 9.793 1.00 85.62 282 PRO A N 1
ATOM 2063 C CA . PRO A 1 282 ? -9.098 -3.320 11.217 1.00 85.62 282 PRO A CA 1
ATOM 2064 C C . PRO A 1 282 ? -9.736 -4.690 11.373 1.00 85.62 282 PRO A C 1
ATOM 2066 O O . PRO A 1 282 ? -10.889 -4.889 10.985 1.00 85.62 282 PRO A O 1
ATOM 2069 N N . GLN A 1 283 ? -8.985 -5.655 11.904 1.00 75.19 283 GLN A N 1
ATOM 2070 C CA . GLN A 1 283 ? -9.604 -6.919 12.256 1.00 75.19 283 GLN A CA 1
ATOM 2071 C C . GLN A 1 283 ? -10.679 -6.602 13.288 1.00 75.19 283 GLN A C 1
ATOM 2073 O O . GLN A 1 283 ? -10.442 -5.834 14.229 1.00 75.19 283 GLN A O 1
ATOM 2078 N N . ALA A 1 284 ? -11.872 -7.174 13.103 1.00 63.75 284 ALA A N 1
ATOM 2079 C CA . ALA A 1 284 ? -12.824 -7.229 14.196 1.00 63.75 284 ALA A CA 1
ATOM 2080 C C . ALA A 1 284 ? -12.039 -7.722 15.417 1.00 63.75 284 ALA A C 1
ATOM 2082 O O . ALA A 1 284 ? -11.244 -8.661 15.297 1.00 63.75 284 ALA A O 1
ATOM 2083 N N . GLY A 1 285 ? -12.178 -7.036 16.559 1.00 54.53 285 GLY A N 1
ATOM 2084 C CA . GLY A 1 285 ? -11.585 -7.543 17.794 1.00 54.53 285 GLY A CA 1
ATOM 2085 C C . GLY A 1 285 ? -11.936 -9.027 17.910 1.00 54.53 285 GLY A C 1
ATOM 2086 O O . GLY A 1 285 ? -12.999 -9.410 17.421 1.00 54.53 285 GLY A O 1
ATOM 2087 N N . MET A 1 286 ? -11.023 -9.839 18.460 1.00 44.53 286 MET A N 1
ATOM 2088 C CA . MET A 1 286 ? -11.204 -11.287 18.664 1.00 44.53 286 MET A CA 1
ATOM 2089 C C . MET A 1 286 ? -12.688 -11.659 18.864 1.00 44.53 286 MET A C 1
ATOM 2091 O O . MET A 1 286 ? -13.362 -10.885 19.550 1.00 44.53 286 MET A O 1
ATOM 2095 N N . PRO A 1 287 ? -13.186 -12.814 18.361 1.00 44.16 287 PRO A N 1
ATOM 2096 C CA . PRO A 1 287 ? -14.608 -13.238 18.373 1.00 44.16 287 PRO A CA 1
ATOM 2097 C C . PRO A 1 287 ? -15.306 -13.312 19.756 1.00 44.16 287 PRO A C 1
ATOM 2099 O O . PRO A 1 287 ? -16.351 -13.940 19.914 1.00 44.16 287 PRO A O 1
ATOM 2102 N N . ASP A 1 288 ? -14.703 -12.726 20.782 1.00 45.97 288 ASP A N 1
ATOM 2103 C CA . ASP A 1 288 ? -14.960 -12.858 22.200 1.00 45.97 288 ASP A CA 1
ATOM 2104 C C . ASP A 1 288 ? -15.784 -11.730 22.820 1.00 45.97 288 ASP A C 1
ATOM 2106 O O . ASP A 1 288 ? -16.100 -11.820 24.006 1.00 45.97 288 ASP A O 1
ATOM 2110 N N . ALA A 1 289 ? -16.195 -10.712 22.057 1.00 44.88 289 ALA A N 1
ATOM 2111 C CA . ALA A 1 289 ? -17.327 -9.889 22.471 1.00 44.88 289 ALA A CA 1
ATOM 2112 C C . ALA A 1 289 ? -18.609 -10.690 22.177 1.00 44.88 289 ALA A C 1
ATOM 2114 O O . ALA A 1 289 ? -18.938 -10.866 21.001 1.00 44.88 289 ALA A O 1
ATOM 2115 N N . PRO A 1 290 ? -19.323 -11.232 23.182 1.00 44.09 290 PRO A N 1
ATOM 2116 C CA . PRO A 1 290 ? -20.646 -11.791 22.932 1.00 44.09 290 PRO A CA 1
ATOM 2117 C C . PRO A 1 290 ? -21.501 -10.722 22.250 1.00 44.09 290 PRO A C 1
ATOM 2119 O O . PRO A 1 290 ? -21.498 -9.552 22.645 1.00 44.09 290 PRO A O 1
ATOM 2122 N N . SER A 1 291 ? -22.184 -11.122 21.184 1.00 43.03 291 SER A N 1
ATOM 2123 C CA . SER A 1 291 ? -23.121 -10.276 20.458 1.00 43.03 291 SER A CA 1
ATOM 2124 C C . SER A 1 291 ? -24.107 -9.652 21.455 1.00 43.03 291 SER A C 1
ATOM 2126 O O . SER A 1 291 ? -24.911 -10.374 22.033 1.00 43.03 291 SER A O 1
ATOM 2128 N N . GLY A 1 292 ? -24.019 -8.337 21.692 1.00 47.69 292 GLY A N 1
ATOM 2129 C CA . GLY A 1 292 ? -25.022 -7.595 22.469 1.00 47.69 292 GLY A CA 1
ATOM 2130 C C . GLY A 1 292 ? -24.539 -6.686 23.607 1.00 47.69 292 GLY A C 1
ATOM 2131 O O . GLY A 1 292 ? -25.363 -5.943 24.122 1.00 47.69 292 GLY A O 1
ATOM 2132 N N . SER A 1 293 ? -23.261 -6.676 24.012 1.00 49.06 293 SER A N 1
ATOM 2133 C CA . SER A 1 293 ? -22.837 -5.877 25.189 1.00 49.06 293 SER A CA 1
ATOM 2134 C C . SER A 1 293 ? -22.577 -4.392 24.921 1.00 49.06 293 SER A C 1
ATOM 2136 O O . SER A 1 293 ? -22.756 -3.551 25.796 1.00 49.06 293 SER A O 1
ATOM 2138 N N . LEU A 1 294 ? -22.172 -4.061 23.700 1.00 56.28 294 LEU A N 1
ATOM 2139 C CA . LEU A 1 294 ? -22.116 -2.708 23.156 1.00 56.28 294 LEU A CA 1
ATOM 2140 C C . LEU A 1 294 ? -22.709 -2.777 21.741 1.00 56.28 294 LEU A C 1
ATOM 2142 O O . LEU A 1 294 ? -22.585 -3.831 21.101 1.00 56.28 294 LEU A O 1
ATOM 2146 N N . PRO A 1 295 ? -23.305 -1.695 21.200 1.00 51.47 295 PRO A N 1
ATOM 2147 C CA . PRO A 1 295 ? -23.529 -1.621 19.762 1.00 51.47 295 PRO A CA 1
ATOM 2148 C C . PRO A 1 295 ? -22.187 -1.907 19.088 1.00 51.47 295 PRO A C 1
ATOM 2150 O O . PRO A 1 295 ? -21.180 -1.278 19.425 1.00 51.47 295 PRO A O 1
ATOM 2153 N N . ALA A 1 296 ? -22.144 -2.922 18.219 1.00 54.00 296 ALA A N 1
ATOM 2154 C CA . ALA A 1 296 ? -20.912 -3.309 17.554 1.00 54.00 296 ALA A CA 1
ATOM 2155 C C . ALA A 1 296 ? -20.358 -2.065 16.859 1.00 54.00 296 ALA A C 1
ATOM 2157 O O . ALA A 1 296 ? -20.952 -1.597 15.892 1.00 54.00 296 ALA A O 1
ATOM 2158 N N . VAL A 1 297 ? -19.254 -1.504 17.369 1.00 54.56 297 VAL A N 1
ATOM 2159 C CA . VAL A 1 297 ? -18.538 -0.456 16.643 1.00 54.56 297 VAL A CA 1
ATOM 2160 C C . VAL A 1 297 ? -18.118 -1.134 15.349 1.00 54.56 297 VAL A C 1
ATOM 2162 O O . VAL A 1 297 ? -17.282 -2.054 15.438 1.00 54.56 297 VAL A O 1
ATOM 2165 N N . PRO A 1 298 ? -18.718 -0.768 14.196 1.00 58.97 298 PRO A N 1
ATOM 2166 C CA . PRO A 1 298 ? -18.485 -1.486 12.958 1.00 58.97 298 PRO A CA 1
ATOM 2167 C C . PRO A 1 298 ? -16.978 -1.566 12.760 1.00 58.97 298 PRO A C 1
ATOM 2169 O O . PRO A 1 298 ? -16.253 -0.604 13.046 1.00 58.97 298 PRO A O 1
ATOM 2172 N N . ALA A 1 299 ? -16.484 -2.745 12.376 1.00 61.94 299 ALA A N 1
ATOM 2173 C CA . ALA A 1 299 ? -15.118 -2.829 11.889 1.00 61.94 299 ALA A CA 1
ATOM 2174 C C . ALA A 1 299 ? -15.002 -1.739 10.822 1.00 61.94 299 ALA A C 1
ATOM 2176 O O . ALA A 1 299 ? -15.835 -1.681 9.913 1.00 61.94 299 ALA A O 1
ATOM 2177 N N . GLY A 1 300 ? -14.083 -0.794 11.034 1.00 66.69 300 GLY A N 1
ATOM 2178 C CA . GLY A 1 300 ? -13.922 0.322 10.120 1.00 66.69 300 GLY A CA 1
ATOM 2179 C C . GLY A 1 300 ? -13.787 -0.210 8.701 1.00 66.69 300 GLY A C 1
ATOM 2180 O O . GLY A 1 300 ? -13.224 -1.291 8.508 1.00 66.69 300 GLY A O 1
ATOM 2181 N N . ALA A 1 301 ? -14.338 0.512 7.724 1.00 77.88 301 ALA A N 1
ATOM 2182 C CA . ALA A 1 301 ? -14.285 0.064 6.341 1.00 77.88 301 ALA A CA 1
ATOM 2183 C C . ALA A 1 301 ? -12.830 -0.270 5.950 1.00 77.88 301 ALA A C 1
ATOM 2185 O O . ALA A 1 301 ? -11.915 0.452 6.374 1.00 77.88 301 ALA A O 1
ATOM 2186 N N . PRO A 1 302 ? -12.599 -1.361 5.197 1.00 86.00 302 PRO A N 1
ATOM 2187 C CA . PRO A 1 302 ? -11.282 -1.641 4.647 1.00 86.00 302 PRO A CA 1
ATOM 2188 C C . PRO A 1 302 ? -10.796 -0.453 3.819 1.00 86.00 302 PRO A C 1
ATOM 2190 O O . PRO A 1 302 ? -11.578 0.168 3.099 1.00 86.00 302 PRO A O 1
ATOM 2193 N N . ALA A 1 303 ? -9.502 -0.168 3.903 1.00 88.62 303 ALA A N 1
ATOM 2194 C CA . ALA A 1 303 ? -8.838 0.717 2.963 1.00 88.62 303 ALA A CA 1
ATOM 2195 C C . ALA A 1 303 ? -8.190 -0.123 1.861 1.00 88.62 303 ALA A C 1
ATOM 2197 O O . ALA A 1 303 ? -7.513 -1.112 2.151 1.00 88.62 303 ALA A O 1
ATOM 2198 N N . PHE A 1 304 ? -8.415 0.275 0.613 1.00 86.94 304 PHE A N 1
ATOM 2199 C CA . PHE A 1 304 ? -7.880 -0.385 -0.571 1.00 86.94 304 PHE A CA 1
ATOM 2200 C C . PHE A 1 304 ? -6.736 0.445 -1.132 1.00 86.94 304 PHE A C 1
ATOM 2202 O O . PHE A 1 304 ? -6.818 1.671 -1.193 1.00 86.94 304 PHE A O 1
ATOM 2209 N N . GLY A 1 305 ? -5.660 -0.245 -1.473 1.00 87.56 305 GLY A N 1
ATOM 2210 C CA . GLY A 1 305 ? -4.451 0.337 -2.011 1.00 87.56 305 GLY A CA 1
ATOM 2211 C C . GLY A 1 305 ? -4.443 0.474 -3.524 1.00 87.56 305 GLY A C 1
ATOM 2212 O O . GLY A 1 305 ? -5.441 0.257 -4.210 1.00 87.56 305 GLY A O 1
ATOM 2213 N N . THR A 1 306 ? -3.260 0.785 -4.036 1.00 84.12 306 THR A N 1
ATOM 2214 C CA . THR A 1 306 ? -2.945 0.696 -5.462 1.00 84.12 306 THR A CA 1
ATOM 2215 C C . THR A 1 306 ? -2.673 -0.769 -5.811 1.00 84.12 306 THR A C 1
ATOM 2217 O O . THR A 1 306 ? -1.890 -1.405 -5.097 1.00 84.12 306 THR A O 1
ATOM 2220 N N . PRO A 1 307 ? -3.283 -1.343 -6.869 1.00 84.38 307 PRO A N 1
ATOM 2221 C CA . PRO A 1 307 ? -2.998 -2.721 -7.243 1.00 84.38 307 PRO A CA 1
ATOM 2222 C C . PRO A 1 307 ? -1.507 -2.911 -7.530 1.00 84.38 307 PRO A C 1
ATOM 2224 O O . PRO A 1 307 ? -0.865 -2.040 -8.112 1.00 84.38 307 PRO A O 1
ATOM 2227 N N . ILE A 1 308 ? -0.962 -4.054 -7.125 1.00 83.75 308 ILE A N 1
ATOM 2228 C CA . ILE A 1 308 ? 0.441 -4.412 -7.307 1.00 83.75 308 ILE A CA 1
ATOM 2229 C C . ILE A 1 308 ? 0.557 -5.735 -8.062 1.00 83.75 308 ILE A C 1
ATOM 2231 O O . ILE A 1 308 ? -0.204 -6.672 -7.806 1.00 83.75 308 ILE A O 1
ATOM 2235 N N . THR A 1 309 ? 1.495 -5.831 -8.996 1.00 78.62 309 THR A N 1
ATOM 2236 C CA . THR A 1 309 ? 1.803 -7.092 -9.679 1.00 78.62 309 THR A CA 1
ATOM 2237 C C . THR A 1 309 ? 2.660 -8.000 -8.791 1.00 78.62 309 THR A C 1
ATOM 2239 O O . THR A 1 309 ? 3.324 -7.538 -7.861 1.00 78.62 309 THR A O 1
ATOM 2242 N N . LEU A 1 310 ? 2.718 -9.302 -9.090 1.00 77.12 310 LEU A N 1
ATOM 2243 C CA . LEU A 1 310 ? 3.655 -10.226 -8.430 1.00 77.12 310 LEU A CA 1
ATOM 2244 C C . LEU A 1 310 ? 5.134 -9.825 -8.611 1.00 77.12 310 LEU A C 1
ATOM 2246 O O . LEU A 1 310 ? 5.980 -10.284 -7.848 1.00 77.12 310 LEU A O 1
ATOM 2250 N N . TRP A 1 311 ? 5.440 -8.948 -9.571 1.00 73.38 311 TRP A N 1
ATOM 2251 C CA . TRP A 1 311 ? 6.789 -8.432 -9.831 1.00 73.38 311 TRP A CA 1
ATOM 2252 C C . TRP A 1 311 ? 7.075 -7.095 -9.143 1.00 73.38 311 TRP A C 1
ATOM 2254 O O . TRP A 1 311 ? 8.181 -6.581 -9.246 1.00 73.38 311 TRP A O 1
ATOM 2264 N N . GLY A 1 312 ? 6.119 -6.555 -8.383 1.00 77.00 312 GLY A N 1
ATOM 2265 C CA . GLY A 1 312 ? 6.306 -5.333 -7.605 1.00 77.00 312 GLY A CA 1
ATOM 2266 C C . GLY A 1 312 ? 5.926 -4.048 -8.338 1.00 77.00 312 GLY A C 1
ATOM 2267 O O . GLY A 1 312 ? 6.222 -2.967 -7.835 1.00 77.00 312 GLY A O 1
ATOM 2268 N N . ASP A 1 313 ? 5.260 -4.136 -9.488 1.00 77.56 313 ASP A N 1
ATOM 2269 C CA . ASP A 1 313 ? 4.760 -2.955 -10.189 1.00 77.56 313 ASP A CA 1
ATOM 2270 C C . ASP A 1 313 ? 3.480 -2.456 -9.570 1.00 77.56 313 ASP A C 1
ATOM 2272 O O . ASP A 1 313 ? 2.531 -3.220 -9.414 1.00 77.56 313 ASP A O 1
ATOM 2276 N N . LEU A 1 314 ? 3.424 -1.160 -9.305 1.00 78.50 314 LEU A N 1
ATOM 2277 C CA . LEU A 1 314 ? 2.174 -0.498 -9.009 1.00 78.50 314 LEU A CA 1
ATOM 2278 C C . LEU A 1 314 ? 1.423 -0.230 -10.311 1.00 78.50 314 LEU A C 1
ATOM 2280 O O . LEU A 1 314 ? 1.921 0.418 -11.230 1.00 78.50 314 LEU A O 1
ATOM 2284 N N . ALA A 1 315 ? 0.208 -0.749 -10.368 1.00 71.88 315 ALA A N 1
ATOM 2285 C CA . ALA A 1 315 ? -0.724 -0.523 -11.448 1.00 71.88 315 ALA A CA 1
ATOM 2286 C C . ALA A 1 315 ? -1.347 0.867 -11.334 1.00 71.88 315 ALA A C 1
ATOM 2288 O O . ALA A 1 315 ? -1.932 1.205 -10.305 1.00 71.88 315 ALA A O 1
ATOM 2289 N N . GLU A 1 316 ? -1.349 1.626 -12.424 1.00 65.50 316 GLU A N 1
ATOM 2290 C CA . GLU A 1 316 ? -2.345 2.683 -12.563 1.00 65.50 316 GLU A CA 1
ATOM 2291 C C . GLU A 1 316 ? -3.688 2.031 -12.931 1.00 65.50 316 GLU A C 1
ATOM 2293 O O . GLU A 1 316 ? -3.726 1.189 -13.838 1.00 65.50 316 GLU A O 1
ATOM 2298 N N . PRO A 1 317 ? -4.800 2.361 -12.247 1.00 55.31 317 PRO A N 1
ATOM 2299 C CA . PRO A 1 317 ? -6.109 1.900 -12.681 1.00 55.31 317 PRO A CA 1
ATOM 2300 C C . PRO A 1 317 ? -6.375 2.460 -14.083 1.00 55.31 317 PRO A C 1
ATOM 2302 O O . PRO A 1 317 ? -6.538 3.669 -14.256 1.00 55.31 317 PRO A O 1
ATOM 2305 N N . ALA A 1 318 ? -6.411 1.593 -15.098 1.00 49.94 318 ALA A N 1
ATOM 2306 C CA . ALA A 1 318 ? -6.824 2.015 -16.427 1.00 49.94 318 ALA A CA 1
ATOM 2307 C C . ALA A 1 318 ? -8.306 2.411 -16.368 1.00 49.94 318 ALA A C 1
ATOM 2309 O O . ALA A 1 318 ? -9.091 1.790 -15.646 1.00 49.94 318 ALA A O 1
ATOM 2310 N N . ALA A 1 319 ? -8.705 3.444 -17.117 1.00 43.28 319 ALA A N 1
ATOM 2311 C CA . ALA A 1 319 ? -10.103 3.854 -17.204 1.00 43.28 319 ALA A CA 1
ATOM 2312 C C . ALA A 1 319 ? -10.967 2.652 -17.630 1.00 43.28 319 ALA A C 1
ATOM 2314 O O . ALA A 1 319 ? -10.928 2.224 -18.785 1.00 43.28 319 ALA A O 1
ATOM 2315 N N . ALA A 1 320 ? -11.716 2.086 -16.680 1.00 43.00 320 ALA A N 1
ATOM 2316 C CA . ALA A 1 320 ? -12.558 0.924 -16.912 1.00 43.00 320 ALA A CA 1
ATOM 2317 C C . ALA A 1 320 ? -13.621 1.281 -17.957 1.00 43.00 320 ALA A C 1
ATOM 2319 O O . ALA A 1 320 ? -14.580 1.999 -17.681 1.00 43.00 320 ALA A O 1
ATOM 2320 N N . THR A 1 321 ? -13.452 0.789 -19.179 1.00 39.25 321 THR A N 1
ATOM 2321 C CA . THR A 1 321 ? -14.489 0.836 -20.206 1.00 39.25 321 THR A CA 1
ATOM 2322 C C . THR A 1 321 ? -15.206 -0.507 -20.166 1.00 39.25 321 THR A C 1
ATOM 2324 O O . THR A 1 321 ? -14.664 -1.509 -20.611 1.00 39.25 321 THR A O 1
ATOM 2327 N N . GLY A 1 322 ? -16.408 -0.539 -19.582 1.00 44.88 322 GLY A N 1
ATOM 2328 C CA . GLY A 1 322 ? -17.270 -1.730 -19.595 1.00 44.88 322 GLY A CA 1
ATOM 2329 C C . GLY A 1 322 ? -17.315 -2.580 -18.319 1.00 44.88 322 GLY A C 1
ATOM 2330 O O . GLY A 1 322 ? -17.986 -3.600 -18.331 1.00 44.88 322 GLY A O 1
ATOM 2331 N N . GLY A 1 323 ? -16.685 -2.160 -17.214 1.00 48.03 323 GLY A N 1
ATOM 2332 C CA . GLY A 1 323 ? -16.814 -2.830 -15.906 1.00 48.03 323 GLY A CA 1
ATOM 2333 C C . GLY A 1 323 ? -15.778 -3.920 -15.604 1.00 48.03 323 GLY A C 1
ATOM 2334 O O . GLY A 1 323 ? -15.693 -4.348 -14.456 1.00 48.03 323 GLY A O 1
ATOM 2335 N N . ASP A 1 324 ? -14.948 -4.298 -16.577 1.00 57.09 324 ASP A N 1
ATOM 2336 C CA . ASP A 1 324 ? -13.843 -5.236 -16.368 1.00 57.09 324 ASP A CA 1
ATOM 2337 C C . ASP A 1 324 ? -12.596 -4.507 -15.831 1.00 57.09 324 ASP A C 1
ATOM 2339 O O . ASP A 1 324 ? -12.185 -3.484 -16.401 1.00 57.09 324 ASP A O 1
ATOM 2343 N N . PRO A 1 325 ? -11.961 -4.994 -14.748 1.00 58.62 325 PRO A N 1
ATOM 2344 C CA . PRO A 1 325 ? -10.734 -4.400 -14.240 1.00 58.62 325 PRO A CA 1
ATOM 2345 C C . PRO A 1 325 ? -9.600 -4.607 -15.253 1.00 58.62 325 PRO A C 1
ATOM 2347 O O . PRO A 1 325 ? -9.214 -5.739 -15.560 1.00 58.62 325 PRO A O 1
ATOM 2350 N N . ARG A 1 326 ? -9.055 -3.495 -15.758 1.00 67.81 326 ARG A N 1
ATOM 2351 C CA . ARG A 1 326 ? -7.849 -3.465 -16.591 1.00 67.81 326 ARG A CA 1
ATOM 2352 C C . ARG A 1 326 ? -6.712 -2.797 -15.838 1.00 67.81 326 ARG A C 1
ATOM 2354 O O . ARG A 1 326 ? -6.865 -1.705 -15.293 1.00 67.81 326 ARG A O 1
ATOM 2361 N N . VAL A 1 327 ? -5.568 -3.460 -15.844 1.00 66.62 327 VAL A N 1
ATOM 2362 C CA . VAL A 1 327 ? -4.325 -2.997 -15.234 1.00 66.62 327 VAL A CA 1
ATOM 2363 C C . VAL A 1 327 ? -3.248 -3.006 -16.305 1.00 66.62 327 VAL A C 1
ATOM 2365 O O . VAL A 1 327 ? -3.072 -4.012 -16.985 1.00 66.62 327 VAL A O 1
ATOM 2368 N N . VAL A 1 328 ? -2.525 -1.899 -16.462 1.00 68.06 328 VAL A N 1
ATOM 2369 C CA . VAL A 1 328 ? -1.358 -1.840 -17.351 1.00 68.06 328 VAL A CA 1
ATOM 2370 C C . VAL A 1 328 ? -0.107 -1.973 -16.491 1.00 68.06 328 VAL A C 1
ATOM 2372 O O . VAL A 1 328 ? 0.167 -1.110 -15.658 1.00 68.06 328 VAL A O 1
ATOM 2375 N N . GLY A 1 329 ? 0.621 -3.075 -16.670 1.00 64.44 329 GLY A N 1
ATOM 2376 C CA . GLY A 1 329 ? 1.919 -3.329 -16.048 1.00 64.44 329 GLY A CA 1
ATOM 2377 C C . GLY A 1 329 ? 3.047 -3.359 -17.088 1.00 64.44 329 GLY A C 1
ATOM 2378 O O . GLY A 1 329 ? 2.790 -3.288 -18.291 1.00 64.44 329 GLY A O 1
ATOM 2379 N N . PRO A 1 330 ? 4.311 -3.506 -16.665 1.00 58.84 330 PRO A N 1
ATOM 2380 C CA . PRO A 1 330 ? 5.464 -3.529 -17.565 1.00 58.84 330 PRO A CA 1
ATOM 2381 C C . PRO A 1 330 ? 5.549 -4.786 -18.426 1.00 58.84 330 PRO A C 1
ATOM 2383 O O . PRO A 1 330 ? 6.312 -4.783 -19.381 1.00 58.84 330 PRO A O 1
ATOM 2386 N N . ALA A 1 331 ? 4.780 -5.840 -18.136 1.00 65.75 331 ALA A N 1
ATOM 2387 C CA . ALA A 1 331 ? 4.656 -7.006 -19.011 1.00 65.75 331 ALA A CA 1
ATOM 2388 C C . ALA A 1 331 ? 3.478 -6.910 -20.001 1.00 65.75 331 ALA A C 1
ATOM 2390 O O . ALA A 1 331 ? 3.389 -7.729 -20.911 1.00 65.75 331 ALA A O 1
ATOM 2391 N N . GLY A 1 332 ? 2.587 -5.926 -19.836 1.00 72.56 332 GLY A N 1
ATOM 2392 C CA . GLY A 1 332 ? 1.460 -5.670 -20.729 1.00 72.56 332 GLY A CA 1
ATOM 2393 C C . GLY A 1 332 ? 0.174 -5.351 -19.973 1.00 72.56 332 GLY A C 1
ATOM 2394 O O . GLY A 1 332 ? 0.166 -5.117 -18.760 1.00 72.56 332 GLY A O 1
ATOM 2395 N N . THR A 1 333 ? -0.941 -5.355 -20.702 1.00 77.06 333 THR A N 1
ATOM 2396 C CA . THR A 1 333 ? -2.272 -5.235 -20.101 1.00 77.06 333 THR A CA 1
ATOM 2397 C C . THR A 1 333 ? -2.687 -6.561 -19.469 1.00 77.06 333 THR A C 1
ATOM 2399 O O . THR A 1 333 ? -2.668 -7.604 -20.122 1.00 77.06 333 THR A O 1
ATOM 2402 N N . VAL A 1 334 ? -3.156 -6.510 -18.226 1.00 76.56 334 VAL A N 1
ATOM 2403 C CA . VAL A 1 334 ? -3.908 -7.584 -17.576 1.00 76.56 334 VAL A CA 1
ATOM 2404 C C . VAL A 1 334 ? -5.375 -7.171 -17.528 1.00 76.56 334 VAL A C 1
ATOM 2406 O O . VAL A 1 334 ? -5.724 -6.132 -16.967 1.00 76.56 334 VAL A O 1
ATOM 2409 N N . SER A 1 335 ? -6.233 -7.984 -18.131 1.00 76.62 335 SER A N 1
ATOM 2410 C CA . SER A 1 335 ? -7.686 -7.836 -18.138 1.00 76.62 335 SER A CA 1
ATOM 2411 C C . SER A 1 335 ? -8.316 -9.043 -17.450 1.00 76.62 335 SER A C 1
ATOM 2413 O O . SER A 1 335 ? -8.091 -10.181 -17.864 1.00 76.62 335 SER A O 1
ATOM 2415 N N . GLY A 1 336 ? -9.107 -8.799 -16.405 1.00 73.25 336 GLY A N 1
ATOM 2416 C CA . GLY A 1 336 ? -9.960 -9.828 -15.812 1.00 73.25 336 GLY A CA 1
ATOM 2417 C C . GLY A 1 336 ? -11.306 -9.865 -16.527 1.00 73.25 336 GLY A C 1
ATOM 2418 O O . GLY A 1 336 ? -12.000 -8.853 -16.535 1.00 73.25 336 GLY A O 1
ATOM 2419 N N . LEU A 1 337 ? -11.672 -11.002 -17.121 1.00 75.44 337 LEU A N 1
ATOM 2420 C CA . LEU A 1 337 ? -13.008 -11.216 -17.682 1.00 75.44 337 LEU A CA 1
ATOM 2421 C C . LEU A 1 337 ? -13.921 -11.870 -16.642 1.00 75.44 337 LEU A C 1
ATOM 2423 O O . LEU A 1 337 ? -13.502 -12.780 -15.928 1.00 75.44 337 LEU A O 1
ATOM 2427 N N . ALA A 1 338 ? -15.189 -11.459 -16.603 1.00 75.50 338 ALA A N 1
ATOM 2428 C CA . ALA A 1 338 ? -16.219 -12.194 -15.867 1.00 75.50 338 ALA A CA 1
ATOM 2429 C C . ALA A 1 338 ? -16.388 -13.632 -16.421 1.00 75.50 338 ALA A C 1
ATOM 2431 O O . ALA A 1 338 ? -16.131 -13.849 -17.609 1.00 75.50 338 ALA A O 1
ATOM 2432 N N . PRO A 1 339 ? -16.882 -14.608 -15.628 1.00 77.00 339 PRO A N 1
ATOM 2433 C CA . PRO A 1 339 ? -16.951 -16.018 -16.036 1.00 77.00 339 PRO A CA 1
ATOM 2434 C C . PRO A 1 339 ? -17.628 -16.273 -17.393 1.00 77.00 339 PRO A C 1
ATOM 2436 O O . PRO A 1 339 ? -17.093 -17.013 -18.219 1.00 77.00 339 PRO A O 1
ATOM 2439 N N . ASP A 1 340 ? -18.757 -15.614 -17.671 1.00 81.62 340 ASP A N 1
ATOM 2440 C CA . ASP A 1 340 ? -19.473 -15.758 -18.948 1.00 81.62 340 ASP A CA 1
ATOM 2441 C C . ASP A 1 340 ? -18.674 -15.184 -20.129 1.00 81.62 340 ASP A C 1
ATOM 2443 O O . ASP A 1 340 ? -18.641 -15.765 -21.217 1.00 81.62 340 ASP A O 1
ATOM 2447 N N . ALA A 1 341 ? -17.988 -14.059 -19.912 1.00 82.94 341 ALA A N 1
ATOM 2448 C CA . ALA A 1 341 ? -17.138 -13.430 -20.918 1.00 82.94 341 ALA A CA 1
ATOM 2449 C C . ALA A 1 341 ? -15.876 -14.262 -21.187 1.00 82.94 341 ALA A C 1
ATOM 2451 O O . ALA A 1 341 ? -15.487 -14.419 -22.344 1.00 82.94 341 ALA A O 1
ATOM 2452 N N . LEU A 1 342 ? -15.279 -14.859 -20.150 1.00 83.62 342 LEU A N 1
ATOM 2453 C CA . LEU A 1 342 ? -14.161 -15.792 -20.280 1.00 83.62 342 LEU A CA 1
ATOM 2454 C C . LEU A 1 342 ? -14.576 -17.058 -21.041 1.00 83.62 342 LEU A C 1
ATOM 2456 O O . LEU A 1 342 ? -13.864 -17.493 -21.945 1.00 83.62 342 LEU A O 1
ATOM 2460 N N . ALA A 1 343 ? -15.743 -17.629 -20.730 1.00 87.38 343 ALA A N 1
ATOM 2461 C CA . ALA A 1 343 ? -16.278 -18.780 -21.455 1.00 87.38 343 ALA A CA 1
ATOM 2462 C C . ALA A 1 343 ? -16.512 -18.453 -22.940 1.00 87.38 343 ALA A C 1
ATOM 2464 O O . ALA A 1 343 ? -16.125 -19.230 -23.816 1.00 87.38 343 ALA A O 1
ATOM 2465 N N . ALA A 1 344 ? -17.074 -17.276 -23.234 1.00 91.06 344 ALA A N 1
ATOM 2466 C CA . ALA A 1 344 ? -17.248 -16.795 -24.600 1.00 91.06 344 ALA A CA 1
ATOM 2467 C C . ALA A 1 344 ? -15.906 -16.551 -25.312 1.00 91.06 344 ALA A C 1
ATOM 2469 O O . ALA A 1 344 ? -15.772 -16.883 -26.489 1.00 91.06 344 ALA A O 1
ATOM 2470 N N . ALA A 1 345 ? -14.900 -16.004 -24.623 1.00 89.88 345 ALA A N 1
ATOM 2471 C CA . ALA A 1 345 ? -13.558 -15.818 -25.170 1.00 89.88 345 ALA A CA 1
ATOM 2472 C C . ALA A 1 345 ? -12.905 -17.165 -25.515 1.00 89.88 345 ALA A C 1
ATOM 2474 O O . ALA A 1 345 ? -12.492 -17.355 -26.657 1.00 89.88 345 ALA A O 1
ATOM 2475 N N . ARG A 1 346 ? -12.913 -18.134 -24.587 1.00 93.69 346 ARG A N 1
ATOM 2476 C CA . ARG A 1 346 ? -12.400 -19.499 -24.812 1.00 93.69 346 ARG A CA 1
ATOM 2477 C C . ARG A 1 346 ? -13.069 -20.177 -26.009 1.00 93.69 346 ARG A C 1
ATOM 2479 O O . ARG A 1 346 ? -12.388 -20.802 -26.813 1.00 93.69 346 ARG A O 1
ATOM 2486 N N . ALA A 1 347 ? -14.382 -20.012 -26.169 1.00 95.12 347 ALA A N 1
ATOM 2487 C CA . ALA A 1 347 ? -15.127 -20.594 -27.285 1.00 95.12 347 ALA A CA 1
ATOM 2488 C C . ALA A 1 347 ? -14.784 -19.982 -28.658 1.00 95.12 347 ALA A C 1
ATOM 2490 O O . ALA A 1 347 ? -15.042 -20.615 -29.681 1.00 95.12 347 ALA A O 1
ATOM 2491 N N . ARG A 1 348 ? -14.223 -18.764 -28.703 1.00 95.94 348 ARG A N 1
ATOM 2492 C CA . ARG A 1 348 ? -13.797 -18.113 -29.955 1.00 95.94 348 ARG A CA 1
ATOM 2493 C C . ARG A 1 348 ? -12.405 -18.530 -30.417 1.00 95.94 348 ARG A C 1
ATOM 2495 O O . ARG A 1 348 ? -12.085 -18.276 -31.574 1.00 95.94 348 ARG A O 1
ATOM 2502 N N . VAL A 1 349 ? -11.593 -19.135 -29.549 1.00 96.19 349 VAL A N 1
ATOM 2503 C CA . VAL A 1 349 ? -10.218 -19.531 -29.878 1.00 96.19 349 VAL A CA 1
ATOM 2504 C C . VAL A 1 349 ? -10.224 -20.529 -31.035 1.00 96.19 349 VAL A C 1
ATOM 2506 O O . VAL A 1 349 ? -10.809 -21.605 -30.936 1.00 96.19 349 VAL A O 1
ATOM 2509 N N . ALA A 1 350 ? -9.555 -20.173 -32.129 1.00 96.56 350 ALA A N 1
ATOM 2510 C CA . ALA A 1 350 ? -9.407 -21.023 -33.307 1.00 96.56 350 ALA A CA 1
ATOM 2511 C C . ALA A 1 350 ? -7.948 -21.425 -33.553 1.00 96.56 350 ALA A C 1
ATOM 2513 O O . ALA A 1 350 ? -7.692 -22.542 -34.002 1.00 96.56 350 ALA A O 1
ATOM 2514 N N . ALA A 1 351 ? -6.995 -20.540 -33.251 1.00 94.88 351 ALA A N 1
ATOM 2515 C CA . ALA A 1 351 ? -5.570 -20.808 -33.391 1.00 94.88 351 ALA A CA 1
ATOM 2516 C C . ALA A 1 351 ? -4.760 -20.120 -32.287 1.00 94.88 351 ALA A C 1
ATOM 2518 O O . ALA A 1 351 ? -5.180 -19.113 -31.717 1.00 94.88 351 ALA A O 1
ATOM 2519 N N . ALA A 1 352 ? -3.583 -20.674 -31.999 1.00 92.81 352 ALA A N 1
ATOM 2520 C CA . ALA A 1 352 ? -2.599 -20.068 -31.118 1.00 92.81 352 ALA A CA 1
ATOM 2521 C C . ALA A 1 352 ? -1.197 -20.253 -31.709 1.00 92.81 352 ALA A C 1
ATOM 2523 O O . ALA A 1 352 ? -0.834 -21.357 -32.119 1.00 92.81 352 ALA A O 1
ATOM 2524 N N . THR A 1 353 ? -0.415 -19.179 -31.727 1.00 92.81 353 THR A N 1
ATOM 2525 C CA . THR A 1 353 ? 1.006 -19.198 -32.083 1.00 92.81 353 THR A CA 1
ATOM 2526 C C . THR A 1 353 ? 1.812 -18.917 -30.827 1.00 92.81 353 THR A C 1
ATOM 2528 O O . THR A 1 353 ? 1.537 -17.940 -30.137 1.00 92.81 353 THR A O 1
ATOM 2531 N N . LEU A 1 354 ? 2.794 -19.768 -30.535 1.00 90.31 354 LEU A N 1
ATOM 2532 C CA . LEU A 1 354 ? 3.658 -19.648 -29.365 1.00 90.31 354 LEU A CA 1
ATOM 2533 C C . LEU A 1 354 ? 5.067 -19.229 -29.788 1.00 90.31 354 LEU A C 1
ATOM 2535 O O . LEU A 1 354 ? 5.680 -19.873 -30.641 1.00 90.31 354 LEU A O 1
ATOM 2539 N N . ARG A 1 355 ? 5.598 -18.206 -29.124 1.00 88.31 355 ARG A N 1
ATOM 2540 C CA . ARG A 1 355 ? 7.023 -17.891 -29.078 1.00 88.31 355 ARG A CA 1
ATOM 2541 C C . ARG A 1 355 ? 7.551 -18.232 -27.686 1.00 88.31 355 ARG A C 1
ATOM 2543 O O . ARG A 1 355 ? 6.912 -17.926 -26.682 1.00 88.31 355 ARG A O 1
ATOM 2550 N N . VAL A 1 356 ? 8.701 -18.897 -27.648 1.00 86.38 356 VAL A N 1
ATOM 2551 C CA . VAL A 1 356 ? 9.364 -19.318 -26.410 1.00 86.38 356 VAL A CA 1
ATOM 2552 C C . VAL A 1 356 ? 10.675 -18.567 -26.291 1.00 86.38 356 VAL A C 1
ATOM 2554 O O . VAL A 1 356 ? 11.475 -18.589 -27.228 1.00 86.38 356 VAL A O 1
ATOM 2557 N N . ASP A 1 357 ? 10.887 -17.951 -25.136 1.00 77.69 357 ASP A N 1
ATOM 2558 C CA . ASP A 1 357 ? 12.171 -17.416 -24.723 1.00 77.69 357 ASP A CA 1
ATOM 2559 C C . ASP A 1 357 ? 12.731 -18.237 -23.556 1.00 77.69 357 ASP A C 1
ATOM 2561 O O . ASP A 1 357 ? 12.059 -18.481 -22.550 1.00 77.69 357 ASP A O 1
ATOM 2565 N N . ALA A 1 358 ? 13.961 -18.708 -23.734 1.00 81.56 358 ALA A N 1
ATOM 2566 C CA . ALA A 1 358 ? 14.666 -19.583 -22.806 1.00 81.56 358 ALA A CA 1
ATOM 2567 C C . ALA A 1 358 ? 15.997 -18.982 -22.331 1.00 81.56 358 ALA A C 1
ATOM 2569 O O . ALA A 1 358 ? 16.799 -19.692 -21.721 1.00 81.56 358 ALA A O 1
ATOM 2570 N N . SER A 1 359 ? 16.250 -17.701 -22.613 1.00 67.62 359 SER A N 1
ATOM 2571 C CA . SER A 1 359 ? 17.463 -16.996 -22.180 1.00 67.62 359 SER A CA 1
ATOM 2572 C C . SER A 1 359 ? 17.649 -17.029 -20.655 1.00 67.62 359 SER A C 1
ATOM 2574 O O . SER A 1 359 ? 18.772 -17.185 -20.175 1.00 67.62 359 SER A O 1
ATOM 2576 N N . ALA A 1 360 ? 16.544 -17.022 -19.900 1.00 63.28 360 ALA A N 1
ATOM 2577 C CA . ALA A 1 360 ? 16.511 -17.036 -18.436 1.00 63.28 360 ALA A CA 1
ATOM 2578 C C . ALA A 1 360 ? 16.332 -18.436 -17.798 1.00 63.28 360 ALA A C 1
ATOM 2580 O O . ALA A 1 360 ? 15.845 -18.536 -16.664 1.00 63.28 360 ALA A O 1
ATOM 2581 N N . PHE A 1 361 ? 16.691 -19.528 -18.490 1.00 72.38 361 PHE A N 1
ATOM 2582 C CA . PHE A 1 361 ? 16.520 -20.897 -17.972 1.00 72.38 361 PHE A CA 1
ATOM 2583 C C . PHE A 1 361 ? 17.090 -21.053 -16.536 1.00 72.38 361 PHE A C 1
ATOM 2585 O O . PHE A 1 361 ? 18.218 -20.621 -16.284 1.00 72.38 361 PHE A O 1
ATOM 2592 N N . PRO A 1 362 ? 16.365 -21.680 -15.579 1.00 75.19 362 PRO A N 1
ATOM 2593 C CA . PRO A 1 362 ? 15.207 -22.572 -15.750 1.00 75.19 362 PRO A CA 1
ATOM 2594 C C . PRO A 1 362 ? 13.854 -21.881 -15.928 1.00 75.19 362 PRO A C 1
ATOM 2596 O O . PRO A 1 362 ? 12.845 -22.562 -16.107 1.00 75.19 362 PRO A O 1
ATOM 2599 N N . ARG A 1 363 ? 13.799 -20.548 -15.886 1.00 74.56 363 ARG A N 1
ATOM 2600 C CA . ARG A 1 363 ? 12.575 -19.823 -16.209 1.00 74.56 363 ARG A CA 1
ATOM 2601 C C . ARG A 1 363 ? 12.422 -19.721 -17.726 1.00 74.56 363 ARG A C 1
ATOM 2603 O O . ARG A 1 363 ? 13.367 -19.378 -18.427 1.00 74.56 363 ARG A O 1
ATOM 2610 N N . LEU A 1 364 ? 11.218 -20.007 -18.207 1.00 81.88 364 LEU A N 1
ATOM 2611 C CA . LEU A 1 364 ? 10.832 -19.835 -19.603 1.00 81.88 364 LEU A CA 1
ATOM 2612 C C . LEU A 1 364 ? 9.762 -18.755 -19.684 1.00 81.88 364 LEU A C 1
ATOM 2614 O O . LEU A 1 364 ? 8.774 -18.808 -18.947 1.00 81.88 364 LEU A O 1
ATOM 2618 N N . ASP A 1 365 ? 9.945 -17.810 -20.595 1.00 81.75 365 ASP A N 1
ATOM 2619 C CA . ASP A 1 365 ? 8.939 -16.808 -20.906 1.00 81.75 365 ASP A CA 1
ATOM 2620 C C . ASP A 1 365 ? 8.211 -17.231 -22.191 1.00 81.75 365 ASP A C 1
ATOM 2622 O O . ASP A 1 365 ? 8.813 -17.570 -23.211 1.00 81.75 365 ASP A O 1
ATOM 2626 N N . LEU A 1 366 ? 6.881 -17.264 -22.117 1.00 86.88 366 LEU A N 1
ATOM 2627 C CA . LEU A 1 366 ? 6.010 -17.718 -23.198 1.00 86.88 366 LEU A CA 1
ATOM 2628 C C . LEU A 1 366 ? 5.173 -16.541 -23.691 1.00 86.88 366 LEU A C 1
ATOM 2630 O O . LEU A 1 366 ? 4.518 -15.861 -22.900 1.00 86.88 366 LEU A O 1
ATOM 2634 N N . GLU A 1 367 ? 5.165 -16.321 -24.999 1.00 87.25 367 GLU A N 1
ATOM 2635 C CA . GLU A 1 367 ? 4.308 -15.334 -25.646 1.00 87.25 367 GLU A CA 1
ATOM 2636 C C . GLU A 1 367 ? 3.357 -16.047 -26.601 1.00 87.25 367 GLU A C 1
ATOM 2638 O O . GLU A 1 367 ? 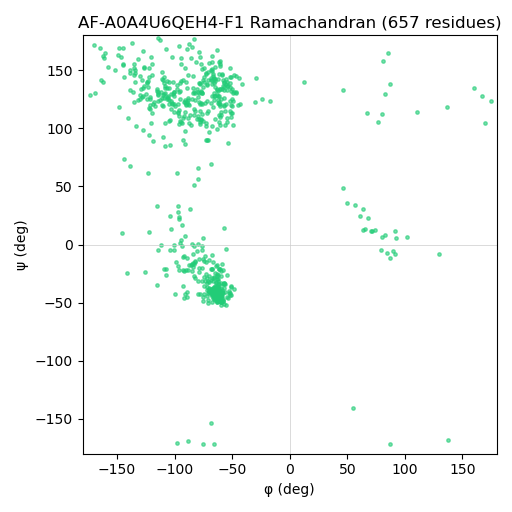3.782 -16.731 -27.534 1.00 87.25 367 GLU A O 1
ATOM 2643 N N . LEU A 1 368 ? 2.058 -15.912 -26.338 1.00 89.31 368 LEU A N 1
ATOM 2644 C CA . LEU A 1 368 ? 1.018 -16.538 -27.136 1.00 89.31 368 LEU A CA 1
ATOM 2645 C C . LEU A 1 368 ? 0.209 -15.475 -27.862 1.00 89.31 368 LEU A C 1
ATOM 2647 O O . LEU A 1 368 ? -0.412 -14.619 -27.237 1.00 89.31 368 LEU A O 1
ATOM 2651 N N . GLN A 1 369 ? 0.138 -15.603 -29.180 1.00 90.31 369 GLN A N 1
ATOM 2652 C CA . GLN A 1 369 ? -0.849 -14.904 -29.984 1.00 90.31 369 GLN A CA 1
ATOM 2653 C C . GLN A 1 369 ? -2.028 -15.844 -30.217 1.00 90.31 369 GLN A C 1
ATOM 2655 O O . GLN A 1 369 ? -1.895 -16.840 -30.929 1.00 90.31 369 GLN A O 1
ATOM 2660 N N . VAL A 1 370 ? -3.175 -15.537 -29.613 1.00 93.50 370 VAL A N 1
ATOM 2661 C CA . VAL A 1 370 ? -4.395 -16.342 -29.736 1.00 93.50 370 VAL A CA 1
ATOM 2662 C C . VAL A 1 370 ? -5.378 -15.628 -30.652 1.00 93.50 370 VAL A C 1
ATOM 2664 O O . VAL A 1 370 ? -5.684 -14.457 -30.437 1.00 93.50 370 VAL A O 1
ATOM 2667 N N . THR A 1 371 ? -5.877 -16.323 -31.672 1.00 95.75 371 THR A N 1
ATOM 2668 C CA . THR A 1 371 ? -6.775 -15.744 -32.674 1.00 95.75 371 THR A CA 1
ATOM 2669 C C . THR A 1 371 ? -8.070 -16.526 -32.836 1.00 95.75 371 THR A C 1
ATOM 2671 O O . THR A 1 371 ? -8.143 -17.735 -32.591 1.00 95.75 371 THR A O 1
ATOM 2674 N N . ASP A 1 372 ? -9.118 -15.813 -33.244 1.00 96.44 372 ASP A N 1
ATOM 2675 C CA . ASP A 1 372 ? -10.393 -16.395 -33.642 1.00 96.44 372 ASP A CA 1
ATOM 2676 C C . ASP A 1 372 ? -10.381 -16.866 -35.103 1.00 96.44 372 ASP A C 1
ATOM 2678 O O . ASP A 1 372 ? -9.403 -16.709 -35.837 1.00 96.44 372 ASP A O 1
ATOM 2682 N N . ALA A 1 373 ? -11.487 -17.467 -35.547 1.00 95.62 373 ALA A N 1
ATOM 2683 C CA . ALA A 1 373 ? -11.602 -18.004 -36.903 1.00 95.62 373 ALA A CA 1
ATOM 2684 C C . ALA A 1 373 ? -11.498 -16.933 -38.011 1.00 95.62 373 ALA A C 1
ATOM 2686 O O . ALA A 1 373 ? -11.267 -17.282 -39.168 1.00 95.62 373 ALA A O 1
ATOM 2687 N N . ALA A 1 374 ? -11.670 -15.649 -37.678 1.00 94.94 374 ALA A N 1
ATOM 2688 C CA . ALA A 1 374 ? -11.501 -14.524 -38.594 1.00 94.94 374 ALA A CA 1
ATOM 2689 C C . ALA A 1 374 ? -10.083 -13.919 -38.540 1.00 94.94 374 ALA A C 1
ATOM 2691 O O . ALA A 1 374 ? -9.796 -12.983 -39.286 1.00 94.94 374 ALA A O 1
ATOM 2692 N N . GLY A 1 375 ? -9.198 -14.446 -37.686 1.00 90.88 375 GLY A N 1
ATOM 2693 C CA . GLY A 1 375 ? -7.845 -13.937 -37.465 1.00 90.88 375 GLY A CA 1
ATOM 2694 C C . GLY A 1 375 ? -7.769 -12.758 -36.489 1.00 90.88 375 GLY A C 1
ATOM 2695 O O . GLY A 1 375 ? -6.702 -12.164 -36.353 1.00 90.88 375 GLY A O 1
ATOM 2696 N N . GLY A 1 376 ? -8.869 -12.403 -35.815 1.00 91.50 376 GLY A N 1
ATOM 2697 C CA . GLY A 1 376 ? -8.877 -11.374 -34.773 1.00 91.50 376 GLY A CA 1
ATOM 2698 C C . GLY A 1 376 ? -8.282 -11.887 -33.460 1.00 91.50 376 GLY A C 1
ATOM 2699 O O . GLY A 1 376 ? -8.378 -13.078 -33.175 1.00 91.50 376 GLY A O 1
ATOM 2700 N N . SER A 1 377 ? -7.682 -11.006 -32.650 1.00 90.00 377 SER A N 1
ATOM 2701 C CA . SER A 1 377 ? -7.130 -11.383 -31.335 1.00 90.00 377 SER A CA 1
ATOM 2702 C C . SER A 1 377 ? -8.224 -11.837 -30.363 1.00 90.00 377 SER A C 1
ATOM 2704 O O . SER A 1 377 ? -9.323 -11.268 -30.321 1.00 90.00 377 SER A O 1
ATOM 2706 N N . VAL A 1 378 ? -7.916 -12.849 -29.551 1.00 92.00 378 VAL A N 1
ATOM 2707 C CA . VAL A 1 378 ? -8.748 -13.297 -28.428 1.00 92.00 378 VAL A CA 1
ATOM 2708 C C . VAL A 1 378 ? -8.046 -12.948 -27.120 1.00 92.00 378 VAL A C 1
ATOM 2710 O O . VAL A 1 378 ? -7.246 -13.718 -26.595 1.00 92.00 378 VAL A O 1
ATOM 2713 N N . ASP A 1 379 ? -8.384 -11.777 -26.593 1.00 88.81 379 ASP A N 1
ATOM 2714 C CA . ASP A 1 379 ? -7.801 -11.237 -25.365 1.00 88.81 379 ASP A CA 1
ATOM 2715 C C . ASP A 1 379 ? -8.582 -11.673 -24.109 1.00 88.81 379 ASP A C 1
ATOM 2717 O O . ASP A 1 379 ? -9.714 -12.160 -24.179 1.00 88.81 379 ASP A O 1
ATOM 2721 N N . GLY A 1 380 ? -7.992 -11.437 -22.937 1.00 83.75 380 GLY A N 1
ATOM 2722 C CA . GLY A 1 380 ? -8.609 -11.627 -21.623 1.00 83.75 380 GLY A CA 1
ATOM 2723 C C . GLY A 1 380 ? -8.629 -13.074 -21.125 1.00 83.75 380 GLY A C 1
ATOM 2724 O O . GLY A 1 380 ? -9.213 -13.345 -20.077 1.00 83.75 380 GLY A O 1
ATOM 2725 N N . LEU A 1 381 ? -7.989 -14.002 -21.843 1.00 87.00 381 LEU A N 1
ATOM 2726 C CA . LEU A 1 381 ? -7.817 -15.385 -21.397 1.00 87.00 381 LEU A CA 1
ATOM 2727 C C . LEU A 1 381 ? -6.963 -15.426 -20.121 1.00 87.00 381 LEU A C 1
ATOM 2729 O O . LEU A 1 381 ? -5.940 -14.750 -20.015 1.00 87.00 381 LEU A O 1
ATOM 2733 N N . ASP A 1 382 ? -7.400 -16.196 -19.133 1.00 82.88 382 ASP A N 1
ATOM 2734 C CA . ASP A 1 382 ? -6.669 -16.421 -17.885 1.00 82.88 382 ASP A CA 1
ATOM 2735 C C . ASP A 1 382 ? -5.640 -17.557 -18.026 1.00 82.88 382 ASP A C 1
ATOM 2737 O O . ASP A 1 382 ? -5.642 -18.304 -19.004 1.00 82.88 382 ASP A O 1
ATOM 2741 N N . ALA A 1 383 ? -4.766 -17.732 -17.029 1.00 80.31 383 ALA A N 1
ATOM 2742 C CA . ALA A 1 383 ? -3.789 -18.824 -17.035 1.00 80.31 383 ALA A CA 1
ATOM 2743 C C . ALA A 1 383 ? -4.457 -20.208 -17.153 1.00 80.31 383 ALA A C 1
ATOM 2745 O O . ALA A 1 383 ? -3.961 -21.075 -17.861 1.00 80.31 383 ALA A O 1
ATOM 2746 N N . ALA A 1 384 ? -5.619 -20.399 -16.516 1.00 81.75 384 ALA A N 1
ATOM 2747 C CA . ALA A 1 384 ? -6.373 -21.652 -16.561 1.00 81.75 384 ALA A CA 1
ATOM 2748 C C . ALA A 1 384 ? -6.960 -21.972 -17.951 1.00 81.75 384 ALA A C 1
ATOM 2750 O O . ALA A 1 384 ? -7.460 -23.075 -18.170 1.00 81.75 384 ALA A O 1
ATOM 2751 N N . SER A 1 385 ? -6.900 -21.033 -18.901 1.00 87.06 385 SER A N 1
ATOM 2752 C CA . SER A 1 385 ? -7.215 -21.286 -20.310 1.00 87.06 385 SER A CA 1
ATOM 2753 C C . SER A 1 385 ? -6.123 -22.085 -21.029 1.00 87.06 385 SER A C 1
ATOM 2755 O O . SER A 1 385 ? -6.345 -22.528 -22.155 1.00 87.06 385 SER A O 1
ATOM 2757 N N . PHE A 1 386 ? -4.959 -22.273 -20.401 1.00 87.75 386 PHE A N 1
ATOM 2758 C CA . PHE A 1 386 ? -3.802 -22.940 -20.984 1.00 87.75 386 PHE A CA 1
ATOM 2759 C C . PHE A 1 386 ? -3.302 -24.068 -20.079 1.00 87.75 386 PHE A C 1
ATOM 2761 O O . PHE A 1 386 ? -3.434 -24.038 -18.857 1.00 87.75 386 PHE A O 1
ATOM 2768 N N . THR A 1 387 ? -2.677 -25.067 -20.693 1.00 87.56 387 THR A N 1
ATOM 2769 C CA . THR A 1 387 ? -1.954 -26.127 -19.989 1.00 87.56 387 THR A CA 1
ATOM 2770 C C . THR A 1 387 ? -0.585 -26.251 -20.631 1.00 87.56 387 THR A C 1
ATOM 2772 O O . THR A 1 387 ? -0.483 -26.410 -21.847 1.00 87.56 387 THR A O 1
ATOM 2775 N N . VAL A 1 388 ? 0.464 -26.148 -19.821 1.00 86.69 388 VAL A N 1
ATOM 2776 C CA .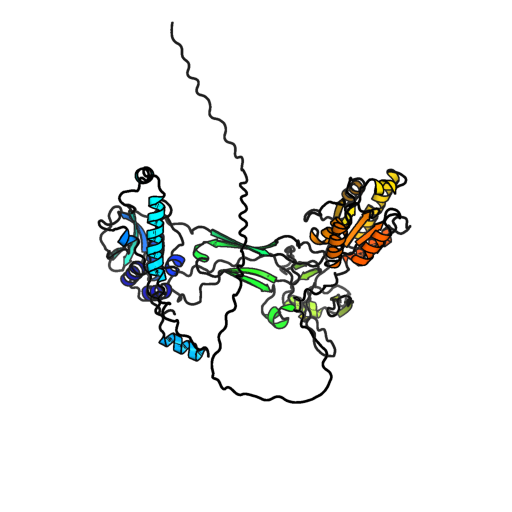 VAL A 1 388 ? 1.844 -26.369 -20.256 1.00 86.69 388 VAL A CA 1
ATOM 2777 C C . VAL A 1 388 ? 2.309 -27.674 -19.641 1.00 86.69 388 VAL A C 1
ATOM 2779 O O . VAL A 1 388 ? 2.161 -27.870 -18.439 1.00 86.69 388 VAL A O 1
ATOM 2782 N N . THR A 1 389 ? 2.855 -28.565 -20.463 1.00 89.12 389 THR A N 1
ATOM 2783 C CA . THR A 1 389 ? 3.337 -29.871 -20.011 1.00 89.12 389 THR A CA 1
ATOM 2784 C C . THR A 1 389 ? 4.800 -30.067 -20.370 1.00 89.12 389 THR A C 1
ATOM 2786 O O . THR A 1 389 ? 5.174 -29.845 -21.521 1.00 89.12 389 THR A O 1
ATOM 2789 N N . GLU A 1 390 ? 5.592 -30.575 -19.433 1.00 85.25 390 GLU A N 1
ATOM 2790 C CA . GLU A 1 390 ? 6.961 -31.047 -19.660 1.00 85.25 390 GLU A CA 1
ATOM 2791 C C . GLU A 1 390 ? 7.045 -32.518 -19.245 1.00 85.25 390 GLU A C 1
ATOM 2793 O O . GLU A 1 390 ? 6.596 -32.896 -18.162 1.00 85.25 390 GLU A O 1
ATOM 2798 N N . ASP A 1 391 ? 7.538 -33.378 -20.141 1.00 91.50 391 ASP A N 1
ATOM 2799 C CA . ASP A 1 391 ? 7.600 -34.834 -19.938 1.00 91.50 391 ASP A CA 1
ATOM 2800 C C . ASP A 1 391 ? 6.271 -35.464 -19.473 1.00 91.50 391 ASP A C 1
ATOM 2802 O O . ASP A 1 391 ? 6.231 -36.397 -18.666 1.00 91.50 391 ASP A O 1
ATOM 2806 N N . GLY A 1 392 ? 5.153 -34.934 -19.979 1.00 89.44 392 GLY A N 1
ATOM 2807 C CA . GLY A 1 392 ? 3.805 -35.388 -19.631 1.00 89.44 392 GLY A CA 1
ATOM 2808 C C . GLY A 1 392 ? 3.330 -34.976 -18.233 1.00 89.44 392 GLY A C 1
ATOM 2809 O O . GLY A 1 392 ? 2.330 -35.516 -17.763 1.00 89.44 392 GLY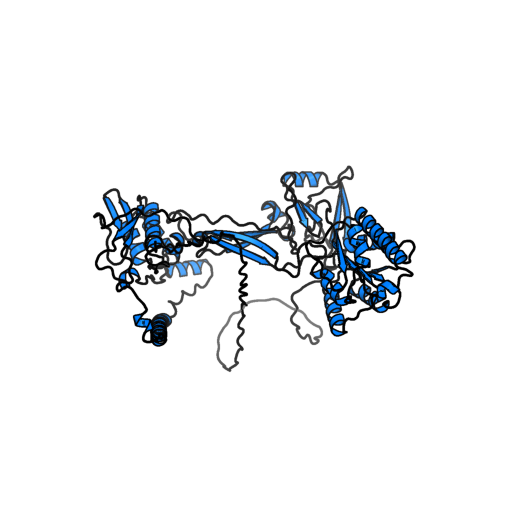 A O 1
ATOM 2810 N N . ARG A 1 393 ? 4.026 -34.051 -17.562 1.00 86.00 393 ARG A N 1
ATOM 2811 C CA . ARG A 1 393 ? 3.595 -33.438 -16.300 1.00 86.00 393 ARG A CA 1
ATOM 2812 C C . ARG A 1 393 ? 3.173 -31.997 -16.522 1.00 86.00 393 ARG A C 1
ATOM 2814 O O . ARG A 1 393 ? 3.889 -31.248 -17.179 1.00 86.00 393 ARG A O 1
ATOM 2821 N N . ASP A 1 394 ? 2.057 -31.610 -15.919 1.00 84.31 394 ASP A N 1
ATOM 2822 C CA . ASP A 1 394 ? 1.595 -30.225 -15.931 1.00 84.31 394 ASP A CA 1
ATOM 2823 C C . ASP A 1 394 ? 2.570 -29.338 -15.150 1.00 84.31 394 ASP A C 1
ATOM 2825 O O . ASP A 1 394 ? 2.944 -29.641 -14.011 1.00 84.31 394 ASP A O 1
ATOM 2829 N N . LEU A 1 395 ? 2.968 -28.231 -15.768 1.00 81.62 395 LEU A N 1
ATOM 2830 C CA . LEU A 1 395 ? 3.770 -27.190 -15.149 1.00 81.62 395 LEU A CA 1
ATOM 2831 C C . LEU A 1 395 ? 2.877 -26.012 -14.746 1.00 81.62 395 LEU A C 1
ATOM 2833 O O . LEU A 1 395 ? 1.987 -25.619 -15.507 1.00 81.62 395 LEU A O 1
ATOM 2837 N N . PRO A 1 396 ? 3.112 -25.407 -13.569 1.00 73.94 396 PRO A N 1
ATOM 2838 C CA . PRO A 1 396 ? 2.431 -24.180 -13.199 1.00 73.94 396 PRO A CA 1
ATOM 2839 C C . PRO A 1 396 ? 2.894 -23.037 -14.107 1.00 73.94 396 PRO A C 1
ATOM 2841 O O . PRO A 1 396 ? 4.087 -22.880 -14.364 1.00 73.94 396 PRO A O 1
ATOM 2844 N N . ILE A 1 397 ? 1.950 -22.204 -14.542 1.00 79.69 397 ILE A N 1
ATOM 2845 C CA . ILE A 1 397 ? 2.238 -20.991 -15.308 1.00 79.69 397 ILE A CA 1
ATOM 2846 C C . ILE A 1 397 ? 1.746 -19.751 -14.568 1.00 79.69 397 ILE A C 1
ATOM 2848 O O . ILE A 1 397 ? 0.709 -19.766 -13.903 1.00 79.69 397 ILE A O 1
ATOM 2852 N N . THR A 1 398 ? 2.492 -18.662 -14.724 1.00 77.81 398 THR A N 1
ATOM 2853 C CA . THR A 1 398 ? 2.131 -17.343 -14.203 1.00 77.81 398 THR A CA 1
ATOM 2854 C C . THR A 1 398 ? 1.800 -16.443 -15.382 1.00 77.81 398 THR A C 1
ATOM 2856 O O . THR A 1 398 ? 2.645 -16.210 -16.244 1.00 77.81 398 THR A O 1
ATOM 2859 N N . LEU A 1 399 ? 0.572 -15.931 -15.430 1.00 79.94 399 LEU A N 1
ATOM 2860 C CA . LEU A 1 399 ? 0.146 -15.027 -16.492 1.00 79.94 399 LEU A CA 1
ATOM 2861 C C . LEU A 1 399 ? 0.781 -13.648 -16.296 1.00 79.94 399 LEU A C 1
ATOM 2863 O O . LEU A 1 399 ? 0.547 -13.026 -15.269 1.00 79.94 399 LEU A O 1
ATOM 2867 N N . LEU A 1 400 ? 1.542 -13.147 -17.270 1.00 76.56 400 LEU A N 1
ATOM 2868 C CA . LEU A 1 400 ? 2.155 -11.813 -17.180 1.00 76.56 400 LEU A CA 1
ATOM 2869 C C . LEU A 1 400 ? 1.243 -10.710 -17.741 1.00 76.56 400 LEU A C 1
ATOM 2871 O O . LEU A 1 400 ? 1.141 -9.630 -17.164 1.00 76.56 400 LEU A O 1
ATOM 2875 N N . ALA A 1 401 ? 0.574 -11.002 -18.857 1.00 80.31 401 ALA A N 1
ATOM 2876 C CA . ALA A 1 401 ? -0.362 -10.132 -19.560 1.00 80.31 401 ALA A CA 1
ATOM 2877 C C . ALA A 1 401 ? -1.298 -10.983 -20.431 1.00 80.31 401 ALA A C 1
ATOM 2879 O O . ALA A 1 401 ? -0.931 -12.081 -20.847 1.00 80.31 401 ALA A O 1
ATOM 2880 N N . ASN A 1 402 ? -2.504 -10.485 -20.695 1.00 81.75 402 ASN A N 1
ATOM 2881 C CA . ASN A 1 402 ? -3.501 -11.147 -21.548 1.00 81.75 402 ASN A CA 1
ATOM 2882 C C . ASN A 1 402 ? -4.361 -10.168 -22.358 1.00 81.75 402 ASN A C 1
ATOM 2884 O O . ASN A 1 402 ? -5.380 -10.564 -22.914 1.00 81.75 402 ASN A O 1
ATOM 2888 N N . GLY A 1 403 ? -4.011 -8.887 -22.377 1.00 79.38 403 GLY A N 1
ATOM 2889 C CA . GLY A 1 403 ? -4.665 -7.877 -23.196 1.00 79.38 403 GLY A CA 1
ATOM 2890 C C . GLY A 1 403 ? -3.727 -7.317 -24.260 1.00 79.38 403 GLY A C 1
ATOM 2891 O O . GLY A 1 403 ? -2.544 -7.663 -24.275 1.00 79.38 403 GLY A O 1
ATOM 2892 N N . PRO A 1 404 ? -4.231 -6.405 -25.108 1.00 71.75 404 PRO A N 1
ATOM 2893 C CA . PRO A 1 404 ? -3.404 -5.734 -26.097 1.00 71.75 404 PRO A CA 1
ATOM 2894 C C . PRO A 1 404 ? -2.227 -5.049 -25.406 1.00 71.75 404 PRO A C 1
ATOM 2896 O O . PRO A 1 404 ? -2.384 -4.434 -24.339 1.00 71.75 404 PRO A O 1
ATOM 2899 N N . ASP A 1 405 ? -1.052 -5.165 -26.017 1.00 69.56 405 ASP A N 1
ATOM 2900 C CA . ASP A 1 405 ? 0.128 -4.492 -25.515 1.00 69.56 405 ASP A CA 1
ATOM 2901 C C . ASP A 1 405 ? 0.015 -2.993 -25.800 1.00 69.56 405 ASP A C 1
ATOM 2903 O O . ASP A 1 405 ? 0.171 -2.527 -26.925 1.00 69.56 405 ASP A O 1
ATOM 2907 N N . VAL A 1 406 ? -0.342 -2.241 -24.763 1.00 66.94 406 VAL A N 1
ATOM 2908 C CA . VAL A 1 406 ? -0.386 -0.773 -24.788 1.00 66.94 406 VAL A CA 1
ATOM 2909 C C . VAL A 1 406 ? 0.815 -0.177 -24.059 1.00 66.94 406 VAL A C 1
ATOM 2911 O O . VAL A 1 406 ? 0.802 1.010 -23.719 1.00 66.94 406 VAL A O 1
ATOM 2914 N N . ARG A 1 407 ? 1.834 -0.996 -23.753 1.00 70.69 407 ARG A N 1
ATOM 2915 C CA . ARG A 1 407 ? 3.046 -0.510 -23.105 1.00 70.69 407 ARG A CA 1
ATOM 2916 C C . ARG A 1 407 ? 3.725 0.515 -23.991 1.00 70.69 407 ARG A C 1
ATOM 2918 O O . ARG A 1 407 ? 3.709 0.444 -25.215 1.00 70.69 407 ARG A O 1
ATOM 2925 N N . ARG A 1 408 ? 4.353 1.468 -23.314 1.00 76.75 408 ARG A N 1
ATOM 2926 C CA . ARG A 1 408 ? 5.316 2.382 -23.908 1.00 76.75 408 ARG A CA 1
ATOM 2927 C C . ARG A 1 408 ? 6.603 2.208 -23.121 1.00 76.75 408 ARG A C 1
ATOM 2929 O O . ARG A 1 408 ? 6.698 2.787 -22.035 1.00 76.75 408 ARG A O 1
ATOM 2936 N N . PRO A 1 409 ? 7.525 1.342 -23.582 1.00 79.44 409 PRO A N 1
ATOM 2937 C CA . PRO A 1 409 ? 8.802 1.139 -22.917 1.00 79.44 409 PRO A CA 1
ATOM 2938 C C . PRO A 1 409 ? 9.497 2.480 -22.686 1.00 79.44 409 PRO A C 1
ATOM 2940 O O . PRO A 1 409 ? 9.268 3.443 -23.417 1.00 79.44 409 PRO A O 1
ATOM 2943 N N . ARG A 1 410 ? 10.319 2.567 -21.646 1.00 86.56 410 ARG A N 1
ATOM 2944 C CA . ARG A 1 410 ? 11.030 3.798 -21.300 1.00 86.56 410 ARG A CA 1
ATOM 2945 C C . ARG A 1 410 ? 12.440 3.739 -21.868 1.00 86.56 410 ARG A C 1
ATOM 2947 O O . ARG A 1 410 ? 13.248 2.938 -21.412 1.00 86.56 410 ARG A O 1
ATOM 2954 N N . VAL A 1 411 ? 12.748 4.588 -22.839 1.00 90.81 411 VAL A N 1
ATOM 2955 C CA . VAL A 1 411 ? 14.087 4.705 -23.427 1.00 90.81 411 VAL A CA 1
ATOM 2956 C C . VAL A 1 411 ? 14.772 5.943 -22.861 1.00 90.81 411 VAL A C 1
ATOM 2958 O O . VAL A 1 411 ? 14.269 7.056 -23.002 1.00 90.81 411 VAL A O 1
ATOM 2961 N N . LEU A 1 412 ? 15.920 5.778 -22.208 1.00 93.12 412 LEU A N 1
ATOM 2962 C CA . LEU A 1 412 ? 16.703 6.917 -21.728 1.00 93.12 412 LEU A CA 1
ATOM 2963 C C . LEU A 1 412 ? 17.730 7.324 -22.784 1.00 93.12 412 LEU A C 1
ATOM 2965 O O . LEU A 1 412 ? 18.578 6.514 -23.141 1.00 93.12 412 LEU A O 1
ATOM 2969 N N . LEU A 1 413 ? 17.699 8.572 -23.246 1.00 95.44 413 LEU A N 1
ATOM 2970 C CA . LEU A 1 413 ? 18.756 9.147 -24.074 1.00 95.44 413 LEU A CA 1
ATOM 2971 C C . LEU A 1 413 ? 19.734 9.919 -23.184 1.00 95.44 413 LEU A C 1
ATOM 2973 O O . LEU A 1 413 ? 19.419 11.012 -22.712 1.00 95.44 413 LEU A O 1
ATOM 2977 N N . LEU A 1 414 ? 20.915 9.344 -22.973 1.00 95.38 414 LEU A N 1
ATOM 2978 C CA . LEU A 1 414 ? 22.039 9.995 -22.312 1.00 95.38 414 LEU A CA 1
ATOM 2979 C C . LEU A 1 414 ? 22.878 10.744 -23.344 1.00 95.38 414 LEU A C 1
ATOM 2981 O O . LEU A 1 414 ? 23.393 10.139 -24.285 1.00 95.38 414 LEU A O 1
ATOM 2985 N N . VAL A 1 415 ? 23.016 12.053 -23.153 1.00 94.88 415 VAL A N 1
ATOM 2986 C CA . VAL A 1 415 ? 23.723 12.937 -24.082 1.00 94.88 415 VAL A CA 1
ATOM 2987 C C . VAL A 1 415 ? 24.969 13.508 -23.433 1.00 94.88 415 VAL A C 1
ATOM 2989 O O . VAL A 1 415 ? 24.906 14.182 -22.403 1.00 94.88 415 VAL A O 1
ATOM 2992 N N . ASP A 1 416 ? 26.101 13.273 -24.074 1.00 93.44 416 ASP A N 1
ATOM 2993 C CA . ASP A 1 416 ? 27.357 13.925 -23.762 1.00 93.44 41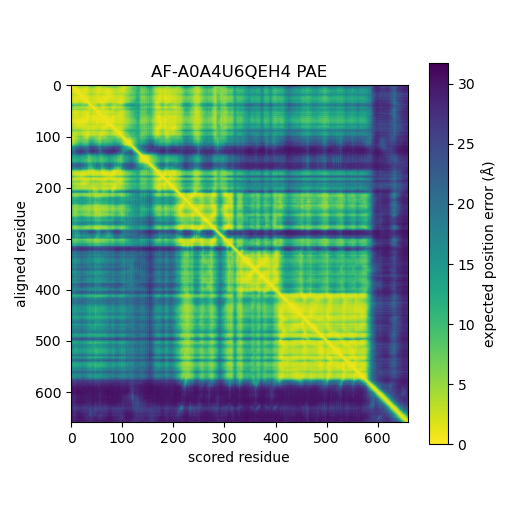6 ASP A CA 1
ATOM 2994 C C . ASP A 1 416 ? 27.480 15.231 -24.556 1.00 93.44 416 ASP A C 1
ATOM 2996 O O . ASP A 1 416 ? 27.619 15.240 -25.779 1.00 93.44 416 ASP A O 1
ATOM 3000 N N . GLY A 1 417 ? 27.374 16.347 -23.844 1.00 90.06 417 GLY A N 1
ATOM 3001 C CA . GLY A 1 417 ? 27.590 17.697 -24.354 1.00 90.06 417 GLY A CA 1
ATOM 3002 C C . GLY A 1 417 ? 28.932 18.282 -23.917 1.00 90.06 417 GLY A C 1
ATOM 3003 O O . GLY A 1 417 ? 29.059 19.505 -23.804 1.00 90.06 417 GLY A O 1
ATOM 3004 N N . SER A 1 418 ? 29.920 17.439 -23.606 1.00 90.19 418 SER A N 1
ATOM 3005 C CA . SER A 1 418 ? 31.282 17.882 -23.317 1.00 90.19 418 SER A CA 1
ATOM 3006 C C . SER A 1 418 ? 31.969 18.469 -24.560 1.00 90.19 418 SER A C 1
ATOM 3008 O O . SER A 1 418 ? 31.567 18.283 -25.713 1.00 90.19 418 SER A O 1
ATOM 3010 N N . VAL A 1 419 ? 33.044 19.226 -24.328 1.00 86.44 419 VAL A N 1
ATOM 3011 C CA . VAL A 1 419 ? 33.783 19.908 -25.404 1.00 86.44 419 VAL A CA 1
ATOM 3012 C C . VAL A 1 419 ? 34.477 18.913 -26.347 1.00 86.44 419 VAL A C 1
ATOM 3014 O O . VAL A 1 419 ? 34.600 19.207 -27.537 1.00 86.44 419 VAL A O 1
ATOM 3017 N N . SER A 1 420 ? 34.905 17.744 -25.852 1.00 87.88 420 SER A N 1
ATOM 3018 C CA . SER A 1 420 ? 35.537 16.706 -26.682 1.00 87.88 420 SER A CA 1
ATOM 3019 C C . SER A 1 420 ? 34.550 16.127 -27.691 1.00 87.88 420 SER A C 1
ATOM 3021 O O . SER A 1 420 ? 34.879 16.013 -28.872 1.00 87.88 420 SER A O 1
ATOM 3023 N N . VAL A 1 421 ? 33.295 15.917 -27.291 1.00 87.38 421 VAL A N 1
ATOM 3024 C CA . VAL A 1 421 ? 32.237 15.478 -28.203 1.00 87.38 421 VAL A CA 1
ATOM 3025 C C . VAL A 1 421 ? 31.992 16.483 -29.323 1.00 87.38 421 VAL A C 1
ATOM 3027 O O . VAL A 1 421 ? 31.940 16.095 -30.490 1.00 87.38 421 VAL A O 1
ATOM 3030 N N . GLY A 1 422 ? 31.921 17.779 -29.005 1.00 84.25 422 GLY A N 1
ATOM 3031 C CA . GLY A 1 422 ? 31.762 18.830 -30.017 1.00 84.25 422 GLY A CA 1
ATOM 3032 C C . GLY A 1 422 ? 32.865 18.811 -31.083 1.00 84.25 422 GLY A C 1
ATOM 3033 O O . GLY A 1 422 ? 32.601 19.085 -32.253 1.00 84.25 422 GLY A O 1
ATOM 3034 N N . SER A 1 423 ? 34.086 18.420 -30.705 1.00 86.00 423 SER A N 1
ATOM 3035 C CA . SER A 1 423 ? 35.229 18.341 -31.623 1.00 86.00 423 SER A CA 1
ATOM 3036 C C . SER A 1 423 ? 35.166 17.177 -32.622 1.00 86.00 423 SER A C 1
ATOM 3038 O O . SER A 1 423 ? 35.856 17.219 -33.640 1.00 86.00 423 SER A O 1
ATOM 3040 N N . ASN A 1 424 ? 34.295 16.184 -32.394 1.00 87.81 424 ASN A N 1
ATOM 3041 C CA . ASN A 1 424 ? 34.046 15.093 -33.344 1.00 87.81 424 ASN A CA 1
ATOM 3042 C C . ASN A 1 424 ? 33.192 15.524 -34.549 1.00 87.81 424 ASN A C 1
ATOM 3044 O O . ASN A 1 424 ? 33.105 14.795 -35.539 1.00 87.81 424 ASN A O 1
ATOM 3048 N N . PHE A 1 425 ? 32.574 16.707 -34.501 1.00 88.88 425 PHE A N 1
ATOM 3049 C CA . PHE A 1 425 ? 31.818 17.259 -35.620 1.00 88.88 425 PHE A CA 1
ATOM 3050 C C . PHE A 1 425 ? 32.664 18.250 -36.420 1.00 88.88 425 PHE A C 1
ATOM 3052 O O . PHE A 1 425 ? 33.336 19.120 -35.871 1.00 88.88 425 PHE A O 1
ATOM 3059 N N . ALA A 1 426 ? 32.574 18.170 -37.750 1.00 89.88 426 ALA A N 1
ATOM 3060 C CA . ALA A 1 426 ? 33.302 19.075 -38.642 1.00 89.88 426 ALA A CA 1
ATOM 3061 C C . ALA A 1 426 ? 32.879 20.551 -38.490 1.00 89.88 426 ALA A C 1
ATOM 3063 O O . ALA A 1 426 ? 33.665 21.452 -38.787 1.00 89.88 426 ALA A O 1
ATOM 3064 N N . SER A 1 427 ? 31.637 20.804 -38.061 1.00 90.75 427 SER A N 1
ATOM 3065 C CA . SER A 1 427 ? 31.114 22.138 -37.759 1.00 90.75 427 SER A CA 1
ATOM 3066 C C . SER A 1 427 ? 29.869 22.064 -36.854 1.00 90.75 427 SER A C 1
ATOM 3068 O O . SER A 1 427 ? 29.242 21.000 -36.767 1.00 90.75 427 SER A O 1
ATOM 3070 N N . PRO A 1 428 ? 29.445 23.180 -36.229 1.00 88.75 428 PRO A N 1
ATOM 3071 C CA . PRO A 1 428 ? 28.176 23.248 -35.496 1.00 88.75 428 PRO A CA 1
ATOM 3072 C C . PRO A 1 428 ? 26.957 22.888 -36.360 1.00 88.75 428 PRO A C 1
ATOM 3074 O O . PRO A 1 428 ? 26.004 22.276 -35.881 1.00 88.75 428 PRO A O 1
ATOM 3077 N N . GLU A 1 429 ? 26.978 23.216 -37.655 1.00 90.69 429 GLU A N 1
ATOM 3078 C CA . GLU A 1 429 ? 25.918 22.836 -38.595 1.00 90.69 429 GLU A CA 1
ATOM 3079 C C . GLU A 1 429 ? 25.867 21.321 -38.813 1.00 90.69 429 GLU A C 1
ATOM 3081 O O . GLU A 1 429 ? 24.773 20.764 -38.921 1.00 90.69 429 GLU A O 1
ATOM 3086 N N . ALA A 1 430 ? 27.026 20.650 -38.847 1.00 90.56 430 ALA A N 1
ATOM 3087 C CA . ALA A 1 430 ? 27.104 19.193 -38.934 1.00 90.56 430 ALA A CA 1
ATOM 3088 C C . ALA A 1 430 ? 26.555 18.525 -37.664 1.00 90.56 430 ALA A C 1
ATOM 3090 O O . ALA A 1 430 ? 25.785 17.571 -37.765 1.00 90.56 430 ALA A O 1
ATOM 3091 N N . GLN A 1 431 ? 26.864 19.073 -36.484 1.00 90.62 431 GLN A N 1
ATOM 3092 C CA . GLN A 1 431 ? 26.281 18.630 -35.213 1.00 90.62 431 GLN A CA 1
ATOM 3093 C C . GLN A 1 431 ? 24.755 18.808 -35.199 1.00 90.62 431 GLN A C 1
ATOM 3095 O O . GLN A 1 431 ? 24.023 17.883 -34.849 1.00 90.62 431 GLN A O 1
ATOM 3100 N N . GLY A 1 432 ? 24.250 19.957 -35.659 1.00 90.31 432 GLY A N 1
ATOM 3101 C CA . GLY A 1 432 ? 22.810 20.194 -35.784 1.00 90.31 432 GLY A CA 1
ATOM 3102 C C . GLY A 1 432 ? 22.124 19.279 -36.808 1.00 90.31 432 GLY A C 1
ATOM 3103 O O . GLY A 1 432 ? 20.991 18.853 -36.597 1.00 90.31 432 GLY A O 1
ATOM 3104 N N . ALA A 1 433 ? 22.791 18.948 -37.918 1.00 91.31 433 ALA A N 1
ATOM 3105 C CA . ALA A 1 433 ? 22.276 18.001 -38.909 1.00 91.31 433 ALA A CA 1
ATOM 3106 C C . ALA A 1 433 ? 22.209 16.569 -38.365 1.00 91.31 433 ALA A C 1
ATOM 3108 O O . ALA A 1 433 ? 21.210 15.877 -38.579 1.00 91.31 433 ALA A O 1
ATOM 3109 N N . PHE A 1 434 ? 23.232 16.151 -37.617 1.00 92.31 434 PHE A N 1
ATOM 3110 C CA . PHE A 1 434 ? 23.210 14.885 -36.895 1.00 92.31 434 PHE A CA 1
ATOM 3111 C C . PHE A 1 434 ? 22.061 14.847 -35.882 1.00 92.31 434 PHE A C 1
ATOM 3113 O O . PHE A 1 434 ? 21.308 13.878 -35.855 1.00 92.31 434 PHE A O 1
ATOM 3120 N N . GLY A 1 435 ? 21.856 15.926 -35.122 1.00 92.44 435 GLY A N 1
ATOM 3121 C CA . GLY A 1 435 ? 20.769 16.005 -34.151 1.00 92.44 435 GLY A CA 1
ATOM 3122 C C . GLY A 1 435 ? 19.376 15.842 -34.745 1.00 92.44 435 GLY A C 1
ATOM 3123 O O . GLY A 1 435 ? 18.578 15.068 -34.219 1.00 92.44 435 GLY A O 1
ATOM 3124 N N . ARG A 1 436 ? 19.114 16.486 -35.888 1.00 93.00 436 ARG A N 1
ATOM 3125 C CA . ARG A 1 436 ? 17.875 16.268 -36.652 1.00 93.00 436 ARG A CA 1
ATOM 3126 C C . ARG A 1 436 ? 17.736 14.818 -37.109 1.00 93.00 436 ARG A C 1
ATOM 3128 O O . ARG A 1 436 ? 16.682 14.227 -36.923 1.00 93.00 436 ARG A O 1
ATOM 3135 N N . THR A 1 437 ? 18.810 14.223 -37.629 1.00 92.12 437 THR A N 1
ATOM 3136 C CA . THR A 1 437 ? 18.807 12.823 -38.094 1.00 92.12 437 THR A CA 1
ATOM 3137 C C . THR A 1 437 ? 18.514 11.844 -36.950 1.00 92.12 437 THR A C 1
ATOM 3139 O O . THR A 1 437 ? 17.709 10.928 -37.108 1.00 92.12 437 THR A O 1
ATOM 3142 N N . LEU A 1 438 ? 19.134 12.045 -35.782 1.00 94.19 438 LEU A N 1
ATOM 3143 C CA . LEU A 1 438 ? 18.892 11.251 -34.576 1.00 94.19 438 LEU A CA 1
ATOM 3144 C C . LEU A 1 438 ? 17.442 11.394 -34.097 1.00 94.19 438 LEU A C 1
ATOM 3146 O O . LEU A 1 438 ? 16.786 10.401 -33.796 1.00 94.19 438 LEU A O 1
ATOM 3150 N N . SER A 1 439 ? 16.944 12.627 -34.047 1.00 94.38 439 SER A N 1
ATOM 3151 C CA . SER A 1 439 ? 15.570 12.940 -33.666 1.00 94.38 439 SER A CA 1
ATOM 3152 C C . SER A 1 439 ? 14.549 12.271 -34.595 1.00 94.38 439 SER A C 1
ATOM 3154 O O . SER A 1 439 ? 13.657 11.562 -34.128 1.00 94.38 439 SER A O 1
ATOM 3156 N N . GLU A 1 440 ? 14.727 12.403 -35.912 1.00 92.19 440 GLU A N 1
ATOM 3157 C CA . GLU A 1 440 ? 13.894 11.744 -36.924 1.00 92.19 440 GLU A CA 1
ATOM 3158 C C . GLU A 1 440 ? 13.926 10.218 -36.779 1.00 92.19 440 GLU A C 1
ATOM 3160 O O . GLU A 1 440 ? 12.878 9.575 -36.855 1.00 92.19 440 GLU A O 1
ATOM 3165 N N . ALA A 1 441 ? 15.100 9.634 -36.510 1.00 91.75 441 ALA A N 1
ATOM 3166 C CA . ALA A 1 441 ? 15.239 8.199 -36.276 1.00 91.75 441 ALA A CA 1
ATOM 3167 C C . ALA A 1 441 ? 14.472 7.736 -35.026 1.00 91.75 441 ALA A C 1
ATOM 3169 O O . ALA A 1 441 ? 13.760 6.736 -35.085 1.00 91.75 441 ALA A O 1
ATOM 3170 N N . LEU A 1 442 ? 14.569 8.472 -33.914 1.00 94.12 442 LEU A N 1
ATOM 3171 C CA . LEU A 1 442 ? 13.860 8.157 -32.669 1.00 94.12 442 LEU A CA 1
ATOM 3172 C C . LEU A 1 442 ? 12.339 8.305 -32.819 1.00 94.12 442 LEU A C 1
ATOM 3174 O O . LEU A 1 442 ? 11.592 7.449 -32.349 1.00 94.12 442 LEU A O 1
ATOM 3178 N N . VAL A 1 443 ? 11.868 9.349 -33.507 1.00 93.69 443 VAL A N 1
ATOM 3179 C CA . VAL A 1 443 ? 10.437 9.532 -33.806 1.00 93.69 443 VAL A CA 1
ATOM 3180 C C . VAL A 1 443 ? 9.927 8.418 -34.722 1.00 93.69 443 VAL A C 1
ATOM 3182 O O . VAL A 1 443 ? 8.867 7.852 -34.461 1.00 93.69 443 VAL A O 1
ATOM 3185 N N . ALA A 1 444 ? 10.677 8.058 -35.766 1.00 89.62 444 ALA A N 1
ATOM 3186 C CA . ALA A 1 444 ? 10.309 6.968 -36.667 1.00 89.62 444 ALA A CA 1
ATOM 3187 C C . ALA A 1 444 ? 10.277 5.609 -35.949 1.00 89.62 444 ALA A C 1
ATOM 3189 O O . ALA A 1 444 ? 9.354 4.823 -36.171 1.00 89.62 444 ALA A O 1
ATOM 3190 N N . ALA A 1 445 ? 11.235 5.352 -35.054 1.00 90.25 445 ALA A N 1
ATOM 3191 C CA . ALA A 1 445 ? 11.229 4.174 -34.192 1.00 90.25 445 ALA A CA 1
ATOM 3192 C C . ALA A 1 445 ? 9.971 4.146 -33.306 1.00 90.25 445 ALA A C 1
ATOM 3194 O O . ALA A 1 445 ? 9.281 3.134 -33.264 1.00 90.25 445 ALA A O 1
ATOM 3195 N N . ALA A 1 446 ? 9.589 5.274 -32.697 1.00 90.25 446 ALA A N 1
ATOM 3196 C CA . ALA A 1 446 ? 8.388 5.352 -31.861 1.00 90.25 446 ALA A CA 1
ATOM 3197 C C . ALA A 1 446 ? 7.064 5.185 -32.630 1.00 90.25 446 ALA A C 1
ATOM 3199 O O . ALA A 1 446 ? 6.044 4.851 -32.029 1.00 90.25 446 ALA A O 1
ATOM 3200 N N . VAL A 1 447 ? 7.054 5.408 -33.949 1.00 88.25 447 VAL A N 1
ATOM 3201 C CA . VAL A 1 447 ? 5.901 5.083 -34.807 1.00 88.25 447 VAL A CA 1
ATOM 3202 C C . VAL A 1 447 ? 5.790 3.575 -35.039 1.00 88.25 447 VAL A C 1
ATOM 3204 O O . VAL A 1 447 ? 4.675 3.062 -35.114 1.00 88.25 447 VAL A O 1
ATOM 3207 N N . ARG A 1 448 ? 6.924 2.868 -35.155 1.00 84.31 448 ARG A N 1
ATOM 3208 C CA . ARG A 1 448 ? 6.965 1.403 -35.294 1.00 84.31 448 ARG A CA 1
ATOM 3209 C C . ARG A 1 448 ? 6.584 0.716 -33.984 1.00 84.31 448 ARG A C 1
ATOM 3211 O O . ARG A 1 448 ? 5.681 -0.116 -33.980 1.00 84.31 448 ARG A O 1
ATOM 3218 N N . THR A 1 449 ? 7.230 1.132 -32.899 1.00 82.06 449 THR A N 1
ATOM 3219 C CA . THR A 1 449 ? 7.069 0.575 -31.555 1.00 82.06 449 THR A CA 1
ATOM 3220 C C . THR A 1 449 ? 6.911 1.731 -30.577 1.00 82.06 449 THR A C 1
ATOM 3222 O O . THR A 1 449 ? 7.892 2.403 -30.263 1.00 82.06 449 THR A O 1
ATOM 3225 N N . PRO A 1 450 ? 5.691 2.041 -30.111 1.00 86.81 450 PRO A N 1
ATOM 3226 C CA . PRO A 1 450 ? 5.474 3.178 -29.226 1.00 86.81 450 PRO A CA 1
ATOM 3227 C C . PRO A 1 450 ? 6.316 3.084 -27.950 1.00 86.81 450 PRO A C 1
ATOM 3229 O O . PRO A 1 450 ? 6.116 2.183 -27.150 1.00 86.81 450 PRO A O 1
ATOM 3232 N N . PHE A 1 451 ? 7.195 4.057 -27.703 1.00 88.12 451 PHE A N 1
ATOM 3233 C CA . PHE A 1 451 ? 7.955 4.182 -26.452 1.00 88.12 451 PHE A CA 1
ATOM 3234 C C . PHE A 1 451 ? 7.893 5.612 -25.905 1.00 88.12 451 PHE A C 1
ATOM 3236 O O . PHE A 1 451 ? 7.553 6.555 -26.628 1.00 88.12 451 PHE A O 1
ATOM 3243 N N . ASP A 1 452 ? 8.160 5.762 -24.610 1.00 89.94 452 ASP A N 1
ATOM 3244 C CA . ASP A 1 452 ? 8.395 7.050 -23.963 1.00 89.94 452 ASP A CA 1
ATOM 3245 C C . ASP A 1 452 ? 9.915 7.272 -23.857 1.00 89.94 452 ASP A C 1
ATOM 3247 O O . ASP A 1 452 ? 10.664 6.380 -23.468 1.00 89.94 452 ASP A O 1
ATOM 3251 N N . LEU A 1 453 ? 10.377 8.465 -24.205 1.00 92.88 453 LEU A N 1
ATOM 3252 C CA . LEU A 1 453 ? 11.762 8.907 -24.173 1.00 92.88 453 LEU A CA 1
ATOM 3253 C C . LEU A 1 453 ? 11.938 9.956 -23.072 1.00 92.88 453 LEU A C 1
ATOM 3255 O O . LEU A 1 453 ? 11.084 10.823 -22.877 1.00 92.88 453 LEU A O 1
ATOM 3259 N N . GLN A 1 454 ? 13.079 9.909 -22.396 1.00 93.19 454 GLN A N 1
ATOM 3260 C CA . GLN A 1 454 ? 13.579 11.019 -21.594 1.00 93.19 454 GLN A CA 1
ATOM 3261 C C . GLN A 1 454 ? 15.002 11.341 -22.038 1.00 93.19 454 GLN A C 1
ATOM 3263 O O . GLN A 1 454 ? 15.803 10.433 -22.249 1.00 93.19 454 GLN A O 1
ATOM 3268 N N . VAL A 1 455 ? 15.317 12.627 -22.182 1.00 94.56 455 VAL A N 1
ATOM 3269 C CA . VAL A 1 455 ? 16.652 13.092 -22.574 1.00 94.56 455 VAL A CA 1
ATOM 3270 C C . VAL A 1 455 ? 17.345 13.688 -21.357 1.00 94.56 455 VAL A C 1
ATOM 3272 O O . VAL A 1 455 ? 16.787 14.565 -20.696 1.00 94.56 455 VAL A O 1
ATOM 3275 N N . VAL A 1 456 ? 18.541 13.195 -21.043 1.00 93.50 456 VAL A N 1
ATOM 3276 C CA . VAL A 1 456 ? 19.316 13.596 -19.865 1.00 93.50 456 VAL A CA 1
ATOM 3277 C C . VAL A 1 456 ? 20.772 13.788 -20.271 1.00 93.50 456 VAL A C 1
ATOM 3279 O O . VAL A 1 456 ? 21.364 12.937 -20.929 1.00 93.50 456 VAL A O 1
ATOM 3282 N N . SER A 1 457 ? 21.365 14.914 -19.886 1.00 93.44 457 SER A N 1
ATOM 3283 C CA . SER A 1 457 ? 22.800 15.138 -20.065 1.00 93.44 457 SER A CA 1
ATOM 3284 C C . SER A 1 457 ? 23.612 14.257 -19.111 1.00 93.44 457 SER A C 1
ATOM 3286 O O . SER A 1 457 ? 23.173 14.007 -17.988 1.00 93.44 457 SER A O 1
ATOM 3288 N N . LEU A 1 458 ? 24.810 13.826 -19.511 1.00 92.81 458 LEU A N 1
ATOM 3289 C CA . LEU A 1 458 ? 25.708 13.087 -18.616 1.00 92.81 458 LEU A CA 1
ATOM 3290 C C . LEU A 1 458 ? 25.965 13.853 -17.304 1.00 92.81 458 LEU A C 1
ATOM 3292 O O . LEU A 1 458 ? 26.164 15.070 -17.298 1.00 92.81 458 LEU A O 1
ATOM 3296 N N . GLY A 1 459 ? 25.918 13.123 -16.187 1.00 88.19 459 GLY A N 1
ATOM 3297 C CA . GLY A 1 459 ? 25.959 13.661 -14.824 1.00 88.19 459 GLY A CA 1
ATOM 3298 C C . GLY A 1 459 ? 24.601 14.127 -14.276 1.00 88.19 459 GLY A C 1
ATOM 3299 O O . GLY A 1 459 ? 24.509 14.457 -13.095 1.00 88.19 459 GLY A O 1
ATOM 3300 N N . GLY A 1 460 ? 23.553 14.155 -15.104 1.00 88.19 460 GLY A N 1
ATOM 3301 C CA . GLY A 1 460 ? 22.174 14.405 -14.687 1.00 88.19 460 GLY A CA 1
ATOM 3302 C C . GLY A 1 460 ? 21.449 13.140 -14.216 1.00 88.19 460 GLY A C 1
ATOM 3303 O O . GLY A 1 460 ? 21.828 12.020 -14.553 1.00 88.19 460 GLY A O 1
ATOM 3304 N N . GLU A 1 461 ? 20.364 13.322 -13.460 1.00 85.62 461 GLU A N 1
ATOM 3305 C CA . GLU A 1 461 ? 19.492 12.229 -13.013 1.00 85.62 461 GLU A CA 1
ATOM 3306 C C . GLU A 1 461 ? 18.160 12.242 -13.786 1.00 85.62 461 GLU A C 1
ATOM 3308 O O . GLU A 1 461 ? 17.550 13.309 -13.938 1.00 85.62 461 GLU A O 1
ATOM 3313 N N . PRO A 1 462 ? 17.675 11.084 -14.273 1.00 86.62 462 PRO A N 1
ATOM 3314 C CA . PRO A 1 462 ? 16.355 10.998 -14.884 1.00 86.62 462 PRO A CA 1
ATOM 3315 C C . PRO A 1 462 ? 15.255 11.275 -13.852 1.00 86.62 462 PRO A C 1
ATOM 3317 O O . PRO A 1 462 ? 15.303 10.818 -12.712 1.00 86.62 462 PRO A O 1
ATOM 3320 N N . SER A 1 463 ? 14.234 12.023 -14.270 1.00 82.31 463 SER A N 1
ATOM 3321 C CA . SER A 1 463 ? 13.051 12.344 -13.463 1.00 82.31 463 SER A CA 1
ATOM 3322 C C . SER A 1 463 ? 11.901 11.381 -13.749 1.00 82.31 463 SER A C 1
ATOM 3324 O O . SER A 1 463 ? 11.588 11.111 -14.909 1.00 82.31 463 SER A O 1
ATOM 3326 N N . THR A 1 464 ? 11.185 10.960 -12.706 1.00 73.38 464 THR A N 1
ATOM 3327 C CA . THR A 1 464 ? 9.989 10.103 -12.805 1.00 73.38 464 THR A CA 1
ATOM 3328 C C . THR A 1 464 ? 8.845 10.725 -13.616 1.00 73.38 464 THR A C 1
ATOM 3330 O O . THR A 1 464 ? 8.007 9.989 -14.136 1.00 73.38 464 THR A O 1
ATOM 3333 N N . ALA A 1 465 ? 8.828 12.054 -13.782 1.00 79.69 465 ALA A N 1
ATOM 3334 C CA . ALA A 1 465 ? 7.802 12.795 -14.522 1.00 79.69 465 ALA A CA 1
ATOM 3335 C C . ALA A 1 465 ? 8.216 13.213 -15.948 1.00 79.69 465 ALA A C 1
ATOM 3337 O O . ALA A 1 465 ? 7.405 13.788 -16.668 1.00 79.69 465 ALA A O 1
ATOM 3338 N N . GLY A 1 466 ? 9.465 12.971 -16.362 1.00 83.94 466 GLY A N 1
ATOM 3339 C CA . GLY A 1 466 ? 10.001 13.489 -17.630 1.00 83.94 466 GLY A CA 1
ATOM 3340 C C . GLY A 1 466 ? 9.878 12.551 -18.833 1.00 83.94 466 GLY A C 1
ATOM 3341 O O . GLY A 1 466 ? 10.585 12.752 -19.814 1.00 83.94 466 GLY A O 1
ATOM 3342 N N . TRP A 1 467 ? 9.029 11.526 -18.748 1.00 88.00 467 TRP A N 1
ATOM 3343 C CA . TRP A 1 467 ? 8.821 10.525 -19.797 1.00 88.00 467 TRP A CA 1
ATOM 3344 C C . TRP A 1 467 ? 7.698 10.954 -20.743 1.00 88.00 467 TRP A C 1
ATOM 3346 O O . TRP A 1 467 ? 6.572 11.174 -20.297 1.00 88.00 467 TRP A O 1
ATOM 3356 N N . ALA A 1 468 ? 7.992 11.057 -22.038 1.00 91.25 468 ALA A N 1
ATOM 3357 C CA . ALA A 1 468 ? 7.035 11.477 -23.064 1.00 91.25 468 ALA A CA 1
ATOM 3358 C C . ALA A 1 468 ? 7.352 10.812 -24.417 1.00 91.25 468 ALA A C 1
ATOM 3360 O O . ALA A 1 468 ? 8.473 10.347 -24.595 1.00 91.25 468 ALA A O 1
ATOM 3361 N N . PRO A 1 469 ? 6.433 10.769 -25.405 1.00 93.44 469 PRO A N 1
ATOM 3362 C CA . PRO A 1 469 ? 6.823 10.428 -26.776 1.00 93.44 469 PRO A CA 1
ATOM 3363 C C . PRO A 1 469 ? 8.048 11.235 -27.243 1.00 93.44 469 PRO A C 1
ATOM 3365 O O . PRO A 1 469 ? 8.151 12.402 -26.857 1.00 93.44 469 PRO A O 1
ATOM 3368 N N . PRO A 1 470 ? 8.942 10.666 -28.077 1.00 94.69 470 PRO A N 1
ATOM 3369 C CA . PRO A 1 470 ? 10.057 11.414 -28.648 1.00 94.69 470 PRO A CA 1
ATOM 3370 C C . PRO A 1 470 ? 9.594 12.725 -29.281 1.00 94.69 470 PRO A C 1
ATOM 3372 O O . PRO A 1 470 ? 8.720 12.733 -30.148 1.00 94.69 470 PRO A O 1
ATOM 3375 N N . ASP A 1 471 ? 10.196 13.823 -28.835 1.00 93.19 471 ASP A N 1
ATOM 3376 C CA . ASP A 1 471 ? 9.919 15.168 -29.325 1.00 93.19 471 ASP A CA 1
ATOM 3377 C C . ASP A 1 471 ? 11.220 15.785 -29.858 1.00 93.19 471 ASP A C 1
ATOM 3379 O O . ASP A 1 471 ? 12.157 16.001 -29.076 1.00 93.19 471 ASP A O 1
ATOM 3383 N N . PRO A 1 472 ? 11.297 16.107 -31.162 1.00 92.81 472 PRO A N 1
ATOM 3384 C CA . PRO A 1 472 ? 12.440 16.805 -31.735 1.00 92.81 472 PRO A CA 1
ATOM 3385 C C . PRO A 1 472 ? 12.836 18.077 -30.987 1.00 92.81 472 PRO A C 1
ATOM 3387 O O . PRO A 1 472 ? 14.027 18.347 -30.823 1.00 92.81 472 PRO A O 1
ATOM 3390 N N . ALA A 1 473 ? 11.856 18.822 -30.463 1.00 90.69 473 ALA A N 1
ATOM 3391 C CA . ALA A 1 473 ? 12.106 20.056 -29.726 1.00 90.69 473 ALA A CA 1
ATOM 3392 C C . ALA A 1 473 ? 12.811 19.823 -28.378 1.00 90.69 473 ALA A C 1
ATOM 3394 O O . ALA A 1 473 ? 13.434 20.747 -27.854 1.00 90.69 473 ALA A O 1
ATOM 3395 N N . ALA A 1 474 ? 12.743 18.606 -27.828 1.00 88.62 474 ALA A N 1
ATOM 3396 C CA . ALA A 1 474 ? 13.459 18.211 -26.618 1.00 88.62 474 ALA A CA 1
ATOM 3397 C C . ALA A 1 474 ? 14.828 17.573 -26.921 1.00 88.62 474 ALA A C 1
ATOM 3399 O O . ALA A 1 474 ? 15.781 17.789 -26.173 1.00 88.62 474 ALA A O 1
ATOM 3400 N N . ILE A 1 475 ? 14.941 16.808 -28.013 1.00 91.62 475 ILE A N 1
ATOM 3401 C CA . ILE A 1 475 ? 16.157 16.056 -28.371 1.00 91.62 475 ILE A CA 1
ATOM 3402 C C . ILE A 1 475 ? 17.248 16.980 -28.920 1.00 91.62 475 ILE A C 1
ATOM 3404 O O . ILE A 1 475 ? 18.396 16.911 -28.483 1.00 91.62 475 ILE A O 1
ATOM 3408 N N . GLU A 1 476 ? 16.914 17.852 -29.873 1.00 89.81 476 GLU A N 1
ATOM 3409 C CA . GLU A 1 476 ? 17.919 18.646 -30.590 1.00 89.81 476 GLU A CA 1
ATOM 3410 C C . GLU A 1 476 ? 18.703 19.614 -29.683 1.00 89.81 476 GLU A C 1
ATOM 3412 O O . GLU A 1 476 ? 19.934 19.639 -29.778 1.00 89.81 476 GLU A O 1
ATOM 3417 N N . PRO A 1 477 ? 18.071 20.371 -28.759 1.00 87.88 477 PRO A N 1
ATOM 3418 C CA . PRO A 1 477 ? 18.811 21.272 -27.874 1.00 87.88 477 PRO A CA 1
ATOM 3419 C C . PRO A 1 477 ? 19.734 20.535 -26.893 1.00 87.88 477 PRO A C 1
ATOM 3421 O O . PRO A 1 477 ? 20.781 21.069 -26.510 1.00 87.88 477 PRO A O 1
ATOM 3424 N N . ALA A 1 478 ? 19.383 19.304 -26.505 1.00 87.25 478 ALA A N 1
ATOM 3425 C CA . ALA A 1 478 ? 20.146 18.526 -25.532 1.00 87.25 478 ALA A CA 1
ATOM 3426 C C . ALA A 1 478 ? 21.576 18.228 -26.011 1.00 87.25 478 ALA A C 1
ATOM 3428 O O . ALA A 1 478 ? 22.501 18.236 -25.207 1.00 87.25 478 ALA A O 1
ATOM 3429 N N . LEU A 1 479 ? 21.776 18.080 -27.325 1.00 84.06 479 LEU A N 1
ATOM 3430 C CA . LEU A 1 479 ? 23.081 17.835 -27.962 1.00 84.06 479 LEU A CA 1
ATOM 3431 C C . LEU A 1 479 ? 24.082 18.977 -27.803 1.00 84.06 479 LEU A C 1
ATOM 3433 O O . LEU A 1 479 ? 25.274 18.793 -28.028 1.00 84.06 479 LEU A O 1
ATOM 3437 N N . THR A 1 480 ? 23.589 20.164 -27.466 1.00 84.06 480 THR A N 1
ATOM 3438 C CA . THR A 1 480 ? 24.405 21.367 -27.262 1.00 84.06 480 THR A CA 1
ATOM 3439 C C . THR A 1 480 ? 24.432 21.812 -25.804 1.00 84.06 480 THR A C 1
ATOM 3441 O O . THR A 1 480 ? 25.071 22.809 -25.472 1.00 84.06 480 THR A O 1
ATOM 3444 N N . THR A 1 481 ? 23.732 21.088 -24.928 1.00 88.31 481 THR A N 1
ATOM 3445 C CA . THR A 1 481 ? 23.669 21.403 -23.503 1.00 88.31 481 THR A CA 1
ATOM 3446 C C . THR A 1 481 ? 24.962 20.938 -22.836 1.00 88.31 481 THR A C 1
ATOM 3448 O O . THR A 1 481 ? 25.252 19.746 -22.894 1.00 88.31 481 THR A O 1
ATOM 3451 N N . PRO A 1 482 ? 25.737 21.833 -22.194 1.00 88.62 482 PRO A N 1
ATOM 3452 C CA . PRO A 1 482 ? 26.982 21.445 -21.542 1.00 88.62 482 PRO A CA 1
ATOM 3453 C C . PRO A 1 482 ? 26.761 20.346 -20.499 1.00 88.62 482 PRO A C 1
ATOM 3455 O O . PRO A 1 482 ? 25.843 20.446 -19.682 1.00 88.62 482 PRO A O 1
ATOM 3458 N N . SER A 1 483 ? 27.629 19.337 -20.492 1.00 89.88 483 SER A N 1
ATOM 3459 C CA . SER A 1 483 ? 27.593 18.227 -19.533 1.00 89.88 483 SER A CA 1
ATOM 3460 C C . SER A 1 483 ? 28.986 17.879 -19.009 1.00 89.88 483 SER A C 1
ATOM 3462 O O . SER A 1 483 ? 29.995 18.412 -19.478 1.00 89.88 483 SER A O 1
ATOM 3464 N N . THR A 1 484 ? 29.039 16.981 -18.026 1.00 87.75 484 THR A N 1
ATOM 3465 C CA . THR A 1 484 ? 30.284 16.322 -17.603 1.00 87.75 484 THR A CA 1
ATOM 3466 C C . THR A 1 484 ? 30.537 15.063 -18.441 1.00 87.75 484 THR A C 1
ATOM 3468 O O . THR A 1 484 ? 29.659 14.640 -19.193 1.00 87.75 484 THR A O 1
ATOM 3471 N N . SER A 1 485 ? 31.708 14.440 -18.274 1.00 90.88 485 SER A N 1
ATOM 3472 C CA . SER A 1 485 ? 32.076 13.148 -18.881 1.00 90.88 485 SER A CA 1
ATOM 3473 C C . SER A 1 485 ? 31.847 11.969 -17.913 1.00 90.88 485 SER A C 1
ATOM 3475 O O . SER A 1 485 ? 32.548 10.951 -17.924 1.00 90.88 485 SER A O 1
ATOM 3477 N N . ALA A 1 486 ? 30.817 12.091 -17.068 1.00 93.25 486 ALA A N 1
ATOM 3478 C CA . ALA A 1 486 ? 30.454 11.131 -16.025 1.00 93.25 486 ALA A CA 1
ATOM 3479 C C . ALA A 1 486 ? 29.670 9.920 -16.581 1.00 93.25 486 ALA A C 1
ATOM 3481 O O . ALA A 1 486 ? 28.527 9.655 -16.196 1.00 93.25 486 ALA A O 1
ATOM 3482 N N . ILE A 1 487 ? 30.257 9.226 -17.558 1.00 94.31 487 ILE A N 1
ATOM 3483 C CA . ILE A 1 487 ? 29.627 8.147 -18.333 1.00 94.31 487 ILE A CA 1
ATOM 3484 C C . ILE A 1 487 ? 29.182 6.988 -17.439 1.00 94.31 487 ILE A C 1
ATOM 3486 O O . ILE A 1 487 ? 28.033 6.552 -17.505 1.00 94.31 487 ILE A O 1
ATOM 3490 N N . TRP A 1 488 ? 30.076 6.471 -16.602 1.00 95.19 488 TRP A N 1
ATOM 3491 C CA . TRP A 1 488 ? 29.849 5.253 -15.838 1.00 95.19 488 TRP A CA 1
ATOM 3492 C C . TRP A 1 488 ? 28.832 5.470 -14.723 1.00 95.19 488 TRP A C 1
ATOM 3494 O O . TRP A 1 488 ? 27.925 4.650 -14.569 1.00 95.19 488 TRP A O 1
ATOM 3504 N N . SER A 1 489 ? 28.925 6.569 -13.972 1.00 93.00 489 SER A N 1
ATOM 3505 C CA . SER A 1 489 ? 27.903 6.901 -12.972 1.00 93.00 489 SER A CA 1
ATOM 3506 C C . SER A 1 489 ? 26.529 7.130 -13.602 1.00 93.00 489 SER A C 1
ATOM 3508 O O . SER A 1 489 ? 25.553 6.590 -13.082 1.00 93.00 489 SER A O 1
ATOM 3510 N N . SER A 1 490 ? 26.446 7.828 -14.742 1.00 92.94 490 SER A N 1
ATOM 3511 C CA . SER A 1 490 ? 25.177 8.049 -15.459 1.00 92.94 490 SER A CA 1
ATOM 3512 C C . SER A 1 490 ? 24.560 6.739 -15.957 1.00 92.94 490 SER A C 1
ATOM 3514 O O . SER A 1 490 ? 23.360 6.513 -15.814 1.00 92.94 490 SER A O 1
ATOM 3516 N N . LEU A 1 491 ? 25.375 5.830 -16.500 1.00 92.12 491 LEU A N 1
ATOM 3517 C CA . LEU A 1 491 ? 24.913 4.504 -16.918 1.00 92.12 491 LEU A CA 1
ATOM 3518 C C . LEU A 1 491 ? 24.462 3.642 -15.734 1.00 92.12 491 LEU A C 1
ATOM 3520 O O . LEU A 1 491 ? 23.486 2.904 -15.847 1.00 92.12 491 LEU A O 1
ATOM 3524 N N . ALA A 1 492 ? 25.143 3.738 -14.591 1.00 88.75 492 ALA A N 1
ATOM 3525 C CA . ALA A 1 492 ? 24.766 2.997 -13.394 1.00 88.75 492 ALA A CA 1
ATOM 3526 C C . ALA A 1 492 ? 23.437 3.479 -12.784 1.00 88.75 492 ALA A C 1
ATOM 3528 O O . ALA A 1 492 ? 22.729 2.671 -12.189 1.00 88.75 492 ALA A O 1
ATOM 3529 N N . THR A 1 493 ? 23.086 4.762 -12.922 1.00 84.88 493 THR A N 1
ATOM 3530 C CA . THR A 1 493 ? 21.822 5.323 -12.405 1.00 84.88 493 THR A CA 1
ATOM 3531 C C . THR A 1 493 ? 20.669 5.249 -13.406 1.00 84.88 493 THR A C 1
ATOM 3533 O O . THR A 1 493 ? 19.508 5.248 -12.988 1.00 84.88 493 THR A O 1
ATOM 3536 N N . ALA A 1 494 ? 20.964 5.130 -14.706 1.00 79.75 494 ALA A N 1
ATOM 3537 C CA . ALA A 1 494 ? 19.982 5.074 -15.790 1.00 79.75 494 ALA A CA 1
ATOM 3538 C C . ALA A 1 494 ? 18.873 4.028 -15.565 1.00 79.75 494 ALA A C 1
ATOM 3540 O O . ALA A 1 494 ? 17.690 4.322 -15.754 1.00 79.75 494 ALA A O 1
ATOM 3541 N N . GLY A 1 495 ? 19.246 2.829 -15.105 1.00 66.88 495 GLY A N 1
ATOM 3542 C CA . GLY A 1 495 ? 18.297 1.755 -14.795 1.00 66.88 495 GLY A CA 1
ATOM 3543 C C . GLY A 1 495 ? 17.570 1.915 -13.451 1.00 66.88 495 GLY A C 1
ATOM 3544 O O . GLY A 1 495 ? 16.508 1.330 -13.254 1.00 66.88 495 GLY A O 1
ATOM 3545 N N . GLU A 1 496 ? 18.102 2.711 -12.516 1.00 71.69 496 GLU A N 1
ATOM 3546 C CA . GLU A 1 496 ? 17.609 2.794 -11.130 1.00 71.69 496 GLU A CA 1
ATOM 3547 C C . GLU A 1 496 ? 16.551 3.891 -10.930 1.00 71.69 496 GLU A C 1
ATOM 3549 O O . GLU A 1 496 ? 15.518 3.646 -10.301 1.00 71.69 496 GLU A O 1
ATOM 3554 N N . ALA A 1 497 ? 16.800 5.092 -11.463 1.00 62.66 497 ALA A N 1
ATOM 3555 C CA . ALA A 1 497 ? 15.989 6.285 -11.195 1.00 62.66 497 ALA A CA 1
ATOM 3556 C C . ALA A 1 497 ? 14.844 6.500 -12.206 1.00 62.66 497 ALA A C 1
ATOM 3558 O O . ALA A 1 497 ? 13.842 7.142 -11.893 1.00 62.66 497 ALA A O 1
ATOM 3559 N N . GLY A 1 498 ? 14.964 5.932 -13.411 1.00 60.78 498 GLY A N 1
ATOM 3560 C CA . GLY A 1 498 ? 14.024 6.160 -14.511 1.00 60.78 498 GLY A CA 1
ATOM 3561 C C . GLY A 1 498 ? 13.096 4.992 -14.852 1.00 60.78 498 GLY A C 1
ATOM 3562 O O . GLY A 1 498 ? 12.050 5.196 -15.473 1.00 60.78 498 GLY A O 1
ATOM 3563 N N . GLY A 1 499 ? 13.474 3.769 -14.464 1.00 72.06 499 GLY A N 1
ATOM 3564 C CA . GLY A 1 499 ? 12.822 2.553 -14.953 1.00 72.06 499 GLY A CA 1
ATOM 3565 C C . GLY A 1 499 ? 13.001 2.359 -16.462 1.00 72.06 499 GLY A C 1
ATOM 3566 O O . GLY A 1 499 ? 12.108 1.826 -17.113 1.00 72.06 499 GLY A O 1
ATOM 3567 N N . ALA A 1 500 ? 14.116 2.832 -17.033 1.00 83.12 500 ALA A N 1
ATOM 3568 C CA . ALA A 1 500 ? 14.405 2.664 -18.452 1.00 83.12 500 ALA A CA 1
ATOM 3569 C C . ALA A 1 500 ? 14.554 1.173 -18.800 1.00 83.12 500 ALA A C 1
ATOM 3571 O O . ALA A 1 500 ? 15.236 0.435 -18.090 1.00 83.12 500 ALA A O 1
ATOM 3572 N N . SER A 1 501 ? 13.909 0.726 -19.876 1.00 81.94 501 SER A N 1
ATOM 3573 C CA . SER A 1 501 ? 14.097 -0.613 -20.448 1.00 81.94 501 SER A CA 1
ATOM 3574 C C . SER A 1 501 ? 15.318 -0.671 -21.365 1.00 81.94 501 SER A C 1
ATOM 3576 O O . SER A 1 501 ? 15.940 -1.718 -21.482 1.00 81.94 501 SER A O 1
ATOM 3578 N N . ALA A 1 502 ? 15.701 0.457 -21.966 1.00 89.25 502 ALA A N 1
ATOM 3579 C CA . ALA A 1 502 ? 16.909 0.591 -22.770 1.00 89.25 502 ALA A CA 1
ATOM 3580 C C . ALA A 1 502 ? 17.527 1.984 -22.602 1.00 89.25 502 ALA A C 1
ATOM 3582 O O . ALA A 1 502 ? 16.837 2.963 -22.299 1.00 89.25 502 ALA A O 1
ATOM 3583 N N . VAL A 1 503 ? 18.836 2.080 -22.828 1.00 93.06 503 VAL A N 1
ATOM 3584 C CA . VAL A 1 503 ? 19.584 3.340 -22.764 1.00 93.06 503 VAL A CA 1
ATOM 3585 C C . VAL A 1 503 ? 20.256 3.590 -24.106 1.00 93.06 503 VAL A C 1
ATOM 3587 O O . VAL A 1 503 ? 21.015 2.754 -24.581 1.00 93.06 503 VAL A O 1
ATOM 3590 N N . VAL A 1 504 ? 20.022 4.748 -24.711 1.00 95.62 504 VAL A N 1
ATOM 3591 C CA . VAL A 1 504 ? 20.801 5.245 -25.847 1.00 95.62 504 VAL A CA 1
ATOM 3592 C C . VAL A 1 504 ? 21.861 6.185 -25.287 1.00 95.62 504 VAL A C 1
ATOM 3594 O O . VAL A 1 504 ? 21.526 7.213 -24.708 1.00 95.62 504 VAL A O 1
ATOM 3597 N N . LEU A 1 505 ? 23.134 5.827 -25.430 1.00 96.38 505 LEU A N 1
ATOM 3598 C CA . LEU A 1 505 ? 24.257 6.658 -25.002 1.00 96.38 505 LEU A CA 1
ATOM 3599 C C . LEU A 1 505 ? 24.882 7.324 -26.220 1.00 96.38 505 LEU A C 1
ATOM 3601 O O . LEU A 1 505 ? 25.437 6.633 -27.071 1.00 96.38 505 LEU A O 1
ATOM 3605 N N . LEU A 1 506 ? 24.834 8.649 -26.272 1.00 95.62 506 LEU A N 1
ATOM 3606 C CA . LEU A 1 506 ? 25.532 9.446 -27.267 1.00 95.62 506 LEU A CA 1
ATOM 3607 C C . LEU A 1 506 ? 26.750 10.111 -26.624 1.00 95.62 506 LEU A C 1
ATOM 3609 O O . LEU A 1 506 ? 26.588 11.056 -25.856 1.00 95.62 506 LEU A O 1
ATOM 3613 N N . SER A 1 507 ? 27.949 9.615 -26.925 1.00 94.81 507 SER A N 1
ATOM 3614 C CA . SER A 1 507 ? 29.208 10.095 -26.339 1.00 94.81 507 SER A CA 1
ATOM 3615 C C . SER A 1 507 ? 30.403 9.644 -27.179 1.00 94.81 507 SER A C 1
ATOM 3617 O O . SER A 1 507 ? 30.296 8.710 -27.974 1.00 94.81 507 SER A O 1
ATOM 3619 N N . ASP A 1 508 ? 31.554 10.288 -26.995 1.00 93.62 508 ASP A N 1
ATOM 3620 C CA . ASP A 1 508 ? 32.852 9.769 -27.449 1.00 93.62 508 ASP A CA 1
ATOM 3621 C C . ASP A 1 508 ? 33.392 8.644 -26.538 1.00 93.62 508 ASP A C 1
ATOM 3623 O O . ASP A 1 508 ? 34.396 8.002 -26.850 1.00 93.62 508 ASP A O 1
ATOM 3627 N N . ASN A 1 509 ? 32.674 8.367 -25.445 1.00 94.31 509 ASN A N 1
ATOM 3628 C CA . ASN A 1 509 ? 32.947 7.387 -24.406 1.00 94.31 509 ASN A CA 1
ATOM 3629 C C . ASN A 1 509 ? 34.262 7.622 -23.640 1.00 94.31 509 ASN A C 1
ATOM 3631 O O . ASN A 1 509 ? 34.813 6.687 -23.046 1.00 94.31 509 ASN A O 1
ATOM 3635 N N . LEU A 1 510 ? 34.750 8.865 -23.608 1.00 93.00 510 LEU A N 1
ATOM 3636 C CA . LEU A 1 510 ? 35.862 9.280 -22.760 1.00 93.00 510 LEU A CA 1
ATOM 3637 C C . LEU A 1 510 ? 35.339 9.770 -21.412 1.00 93.00 510 LEU A C 1
ATOM 3639 O O . LEU A 1 510 ? 34.570 10.721 -21.344 1.00 93.00 510 LEU A O 1
ATOM 3643 N N . SER A 1 511 ? 35.761 9.115 -20.328 1.00 92.25 511 SER A N 1
ATOM 3644 C CA . SER A 1 511 ? 35.316 9.448 -18.972 1.00 92.25 511 SER A CA 1
ATOM 3645 C C . SER A 1 511 ? 36.410 10.150 -18.174 1.00 92.25 511 SER A C 1
ATOM 3647 O O . SER A 1 511 ? 37.576 9.761 -18.242 1.00 92.25 511 SER A O 1
ATOM 3649 N N . ASP A 1 512 ? 36.021 11.154 -17.388 1.00 91.69 512 ASP A N 1
ATOM 3650 C CA . ASP A 1 512 ? 36.869 11.834 -16.403 1.00 91.69 512 ASP A CA 1
ATOM 3651 C C . ASP A 1 512 ? 36.738 11.243 -14.985 1.00 91.69 512 ASP A C 1
ATOM 3653 O O . ASP A 1 512 ? 37.344 11.745 -14.035 1.00 91.69 512 ASP A O 1
ATOM 3657 N N . GLU A 1 513 ? 35.967 10.163 -14.834 1.00 94.75 513 GLU A N 1
ATOM 3658 C CA . GLU A 1 513 ? 35.736 9.497 -13.556 1.00 94.75 513 GLU A CA 1
ATOM 3659 C C . GLU A 1 513 ? 36.955 8.686 -13.103 1.00 94.75 513 GLU A C 1
ATOM 3661 O O . GLU A 1 513 ? 37.655 8.049 -13.893 1.00 94.75 513 GLU A O 1
ATOM 3666 N N . ASP A 1 514 ? 37.196 8.669 -11.791 1.00 96.50 514 ASP A N 1
ATOM 3667 C CA . ASP A 1 514 ? 38.274 7.878 -11.210 1.00 96.50 514 ASP A CA 1
ATOM 3668 C C . ASP A 1 514 ? 37.982 6.367 -11.273 1.00 96.50 514 ASP A C 1
ATOM 3670 O O . ASP A 1 514 ? 36.833 5.916 -11.296 1.00 96.50 514 ASP A O 1
ATOM 3674 N N . GLU A 1 515 ? 39.041 5.557 -11.239 1.00 95.81 515 GLU A N 1
ATOM 3675 C CA . GLU A 1 515 ? 38.958 4.098 -11.382 1.00 95.81 515 GLU A CA 1
ATOM 3676 C C . GLU A 1 515 ? 38.029 3.432 -10.347 1.00 95.81 515 GLU A C 1
ATOM 3678 O O . GLU A 1 515 ? 37.346 2.453 -10.665 1.00 95.81 515 GLU A O 1
ATOM 3683 N N . ALA A 1 516 ? 37.951 3.957 -9.117 1.00 96.00 516 ALA A N 1
ATOM 3684 C CA . ALA A 1 516 ? 37.090 3.384 -8.086 1.00 96.00 516 ALA A CA 1
ATOM 3685 C C . ALA A 1 516 ? 35.607 3.648 -8.384 1.00 96.00 516 ALA A C 1
ATOM 3687 O O . ALA A 1 516 ? 34.778 2.747 -8.199 1.00 96.00 516 ALA A O 1
ATOM 3688 N N . THR A 1 517 ? 35.285 4.843 -8.885 1.00 95.88 517 THR A N 1
ATOM 3689 C CA . THR A 1 517 ? 33.945 5.210 -9.362 1.00 95.88 517 THR A CA 1
ATOM 3690 C C . THR A 1 517 ? 33.532 4.345 -10.551 1.00 95.88 517 THR A C 1
ATOM 3692 O O . THR A 1 517 ? 32.471 3.713 -10.505 1.00 95.88 517 THR A O 1
ATOM 3695 N N . VAL A 1 518 ? 34.406 4.196 -11.552 1.00 95.62 518 VAL A N 1
ATOM 3696 C CA . VAL A 1 518 ? 34.171 3.323 -12.714 1.00 95.62 518 VAL A CA 1
ATOM 3697 C C . VAL A 1 518 ? 33.920 1.879 -12.277 1.00 95.62 518 VAL A C 1
ATOM 3699 O O . VAL A 1 518 ? 32.922 1.268 -12.664 1.00 95.62 518 VAL A O 1
ATOM 3702 N N . ALA A 1 519 ? 34.767 1.322 -11.407 1.00 95.12 519 ALA A N 1
ATOM 3703 C CA . ALA A 1 519 ? 34.605 -0.046 -10.922 1.00 95.12 519 ALA A CA 1
ATOM 3704 C C . ALA A 1 519 ? 33.299 -0.244 -10.130 1.00 95.12 519 ALA A C 1
ATOM 3706 O O . ALA A 1 519 ? 32.668 -1.302 -10.212 1.00 95.12 519 ALA A O 1
ATOM 3707 N N . ALA A 1 520 ? 32.873 0.753 -9.349 1.00 93.62 520 ALA A N 1
ATOM 3708 C CA . ALA A 1 520 ? 31.604 0.705 -8.628 1.00 93.62 520 ALA A CA 1
ATOM 3709 C C . ALA A 1 520 ? 30.400 0.734 -9.577 1.00 93.62 520 ALA A C 1
ATOM 3711 O O . ALA A 1 520 ? 29.482 -0.073 -9.408 1.00 93.62 520 ALA A O 1
ATOM 3712 N N . ALA A 1 521 ? 30.427 1.603 -10.585 1.00 93.19 521 ALA A N 1
ATOM 3713 C CA . ALA A 1 521 ? 29.401 1.687 -11.615 1.00 93.19 521 ALA A CA 1
ATOM 3714 C C . ALA A 1 521 ? 29.293 0.391 -12.432 1.00 93.19 521 ALA A C 1
ATOM 3716 O O . ALA A 1 521 ? 28.203 -0.163 -12.553 1.00 93.19 521 ALA A O 1
ATOM 3717 N N . GLN A 1 522 ? 30.416 -0.174 -12.885 1.00 94.44 522 GLN A N 1
ATOM 3718 C CA . GLN A 1 522 ? 30.427 -1.443 -13.623 1.00 94.44 522 GLN A CA 1
ATOM 3719 C C . GLN A 1 522 ? 29.817 -2.598 -12.817 1.00 94.44 522 GLN A C 1
ATOM 3721 O O . GLN A 1 522 ? 29.071 -3.411 -13.365 1.00 94.44 522 GLN A O 1
ATOM 3726 N N . ARG A 1 523 ? 30.081 -2.664 -11.502 1.00 91.62 523 ARG A N 1
ATOM 3727 C CA . ARG A 1 523 ? 29.437 -3.653 -10.620 1.00 91.62 523 ARG A CA 1
ATOM 3728 C C . ARG A 1 523 ? 27.920 -3.472 -10.563 1.00 91.62 523 ARG A C 1
ATOM 3730 O O . ARG A 1 523 ? 27.205 -4.469 -10.596 1.00 91.62 523 ARG A O 1
ATOM 3737 N N . ARG A 1 524 ? 27.429 -2.230 -10.496 1.00 87.81 524 ARG A N 1
ATOM 3738 C CA . ARG A 1 524 ? 25.982 -1.943 -10.505 1.00 87.81 524 ARG A CA 1
ATOM 3739 C C . ARG A 1 524 ? 25.342 -2.329 -11.833 1.00 87.81 524 ARG A C 1
ATOM 3741 O O . ARG A 1 524 ? 24.349 -3.045 -11.824 1.00 87.81 524 ARG A O 1
ATOM 3748 N N . MET A 1 525 ? 25.964 -1.952 -12.949 1.00 87.56 525 MET A N 1
ATOM 3749 C CA . MET A 1 525 ? 25.503 -2.322 -14.290 1.00 87.56 525 MET A CA 1
ATOM 3750 C C . MET A 1 525 ? 25.467 -3.843 -14.485 1.00 87.56 525 MET A C 1
ATOM 3752 O O . MET A 1 525 ? 24.531 -4.353 -15.078 1.00 87.56 525 MET A O 1
ATOM 3756 N N . THR A 1 526 ? 26.435 -4.580 -13.929 1.00 86.19 526 THR A N 1
ATOM 3757 C CA . THR A 1 526 ? 26.427 -6.056 -13.971 1.00 86.19 526 THR A CA 1
ATOM 3758 C C . THR A 1 526 ? 25.297 -6.645 -13.124 1.00 86.19 526 THR A C 1
ATOM 3760 O O . THR A 1 526 ? 24.697 -7.644 -13.498 1.00 86.19 526 THR A O 1
ATOM 3763 N N . ALA A 1 527 ? 25.005 -6.046 -11.966 1.00 80.12 527 ALA A N 1
ATOM 3764 C CA . ALA A 1 527 ? 23.945 -6.523 -11.082 1.00 80.12 527 ALA A CA 1
ATOM 3765 C C . ALA A 1 527 ? 22.535 -6.238 -11.629 1.00 80.12 527 ALA A C 1
ATOM 3767 O O . ALA A 1 527 ? 21.584 -6.914 -11.241 1.00 80.12 527 ALA A O 1
ATOM 3768 N N . ARG A 1 528 ? 22.392 -5.211 -12.476 1.00 75.19 528 ARG A N 1
ATOM 3769 C CA . ARG A 1 528 ? 21.127 -4.764 -13.076 1.00 75.19 528 ARG A CA 1
ATOM 3770 C C . ARG A 1 528 ? 21.372 -4.284 -14.512 1.00 75.19 528 ARG A C 1
ATOM 3772 O O . ARG A 1 528 ? 21.375 -3.074 -14.751 1.00 75.19 528 ARG A O 1
ATOM 3779 N N . PRO A 1 529 ? 21.617 -5.199 -15.461 1.00 76.25 529 PRO A N 1
ATOM 3780 C CA . PRO A 1 529 ? 21.916 -4.804 -16.827 1.00 76.25 529 PRO A CA 1
ATOM 3781 C C . PRO A 1 529 ? 20.689 -4.137 -17.451 1.00 76.25 529 PRO A C 1
ATOM 3783 O O . PRO A 1 529 ? 19.600 -4.701 -17.477 1.00 76.25 529 PRO A O 1
ATOM 3786 N N . SER A 1 530 ? 20.868 -2.910 -17.937 1.00 84.00 530 SER A N 1
ATOM 3787 C CA . SER A 1 530 ? 19.960 -2.277 -18.895 1.00 84.00 530 SER A CA 1
ATOM 3788 C C . SER A 1 530 ? 20.699 -2.221 -20.227 1.00 84.00 530 SER A C 1
ATOM 3790 O O . SER A 1 530 ? 21.828 -1.720 -20.236 1.00 84.00 530 SER A O 1
ATOM 3792 N N . PRO A 1 531 ? 20.138 -2.739 -21.330 1.00 89.69 531 PRO A N 1
ATOM 3793 C CA . PRO A 1 531 ? 20.824 -2.762 -22.613 1.00 89.69 531 PRO A CA 1
ATOM 3794 C C . PRO A 1 531 ? 21.179 -1.341 -23.061 1.00 89.69 531 PRO A C 1
ATOM 3796 O O . PRO A 1 531 ? 20.314 -0.465 -23.145 1.00 89.69 531 PRO A O 1
ATOM 3799 N N . VAL A 1 532 ? 22.467 -1.117 -23.348 1.00 93.38 532 VAL A N 1
ATOM 3800 C CA . VAL A 1 532 ? 22.971 0.176 -23.828 1.00 93.38 532 VAL A CA 1
ATOM 3801 C C . VAL A 1 532 ? 23.217 0.123 -25.331 1.00 93.38 532 VAL A C 1
ATOM 3803 O O . VAL A 1 532 ? 24.023 -0.667 -25.823 1.00 93.38 532 VAL A O 1
ATOM 3806 N N . ILE A 1 533 ? 22.552 1.010 -26.061 1.00 95.94 533 ILE A N 1
ATOM 3807 C CA . ILE A 1 533 ? 22.816 1.324 -27.460 1.00 95.94 533 ILE A CA 1
ATOM 3808 C C . ILE A 1 533 ? 23.812 2.486 -27.470 1.00 95.94 533 ILE A C 1
ATOM 3810 O O . ILE A 1 533 ? 23.438 3.643 -27.285 1.00 95.94 533 ILE A O 1
ATOM 3814 N N . SER A 1 534 ? 25.097 2.179 -27.629 1.00 96.25 534 SER A N 1
ATOM 3815 C CA . SER A 1 534 ? 26.159 3.185 -27.641 1.00 96.25 534 SER A CA 1
ATOM 3816 C C . SER A 1 534 ? 26.348 3.737 -29.052 1.00 96.25 534 SER A C 1
ATOM 3818 O O . SER A 1 534 ? 26.795 3.026 -29.951 1.00 96.25 534 SER A O 1
ATOM 3820 N N . VAL A 1 535 ? 25.999 5.006 -29.246 1.00 95.88 535 VAL A N 1
ATOM 3821 C CA . VAL A 1 535 ? 26.271 5.783 -30.457 1.00 95.88 535 VAL A CA 1
ATOM 3822 C C . VAL A 1 535 ? 27.595 6.512 -30.238 1.00 95.88 535 VAL A C 1
ATOM 3824 O O . VAL A 1 535 ? 27.629 7.610 -29.680 1.00 95.88 535 VAL A O 1
ATOM 3827 N N . ALA A 1 536 ? 28.690 5.854 -30.618 1.00 92.62 536 ALA A N 1
ATOM 3828 C CA . ALA A 1 536 ? 30.039 6.350 -30.373 1.00 92.62 536 ALA A CA 1
ATOM 3829 C C . ALA A 1 536 ? 30.393 7.479 -31.353 1.00 92.62 536 ALA A C 1
ATOM 3831 O O . ALA A 1 536 ? 30.383 7.290 -32.572 1.00 92.62 536 ALA A O 1
ATOM 3832 N N . LEU A 1 537 ? 30.709 8.656 -30.817 1.00 91.25 537 LEU A N 1
ATOM 3833 C CA . LEU A 1 537 ? 31.171 9.808 -31.584 1.00 91.25 537 LEU A CA 1
ATOM 3834 C C . LEU A 1 537 ? 32.703 9.810 -31.611 1.00 91.25 537 LEU A C 1
ATOM 3836 O O . LEU A 1 537 ? 33.350 10.137 -30.626 1.00 91.25 537 LEU A O 1
ATOM 3840 N N . GLY A 1 538 ? 33.285 9.425 -32.746 1.00 87.25 538 GLY A N 1
ATOM 3841 C CA . GLY A 1 538 ? 34.738 9.279 -32.885 1.00 87.25 538 GLY A CA 1
ATOM 3842 C C . GLY A 1 538 ? 35.257 7.899 -32.465 1.00 87.25 538 GLY A C 1
ATOM 3843 O O . GLY A 1 538 ? 34.490 6.962 -32.253 1.00 87.25 538 GLY A O 1
ATOM 3844 N N . SER A 1 539 ? 36.585 7.749 -32.404 1.00 85.12 539 SER A N 1
ATOM 3845 C CA . SER A 1 539 ? 37.251 6.453 -32.172 1.00 85.12 539 SER A CA 1
ATOM 3846 C C . SER A 1 539 ? 38.022 6.349 -30.854 1.00 85.12 539 SER A C 1
ATOM 3848 O O . SER A 1 539 ? 38.563 5.286 -30.555 1.00 85.12 539 SER A O 1
ATOM 3850 N N . GLU A 1 540 ? 38.124 7.432 -30.082 1.00 84.69 540 GLU A N 1
ATOM 3851 C CA . GLU A 1 540 ? 39.009 7.504 -28.909 1.00 84.69 540 GLU A CA 1
ATOM 3852 C C . GLU A 1 540 ? 38.517 6.634 -27.734 1.00 84.69 540 GLU A C 1
ATOM 3854 O O . GLU A 1 540 ? 39.335 6.044 -27.032 1.00 84.69 540 GLU A O 1
ATOM 3859 N N . GLY A 1 541 ? 37.200 6.454 -27.571 1.00 88.62 541 GLY A N 1
ATOM 3860 C CA . GLY A 1 541 ? 36.595 5.608 -26.532 1.00 88.62 541 GLY A CA 1
ATOM 3861 C C . GLY A 1 541 ? 36.215 4.186 -26.969 1.00 88.62 541 GLY A C 1
ATOM 3862 O O . GLY A 1 541 ? 35.274 3.607 -26.417 1.00 88.62 541 GLY A O 1
ATOM 3863 N N . ALA A 1 542 ? 36.888 3.593 -27.961 1.00 93.12 542 ALA A N 1
ATOM 3864 C CA . ALA A 1 542 ? 36.520 2.270 -28.492 1.00 93.12 542 ALA A CA 1
ATOM 3865 C C . ALA A 1 542 ? 36.530 1.150 -27.425 1.00 93.12 542 ALA A C 1
ATOM 3867 O O . ALA A 1 542 ? 35.600 0.341 -27.372 1.00 93.12 542 ALA A O 1
ATOM 3868 N N . ASP A 1 543 ? 37.521 1.138 -26.528 1.00 94.94 543 ASP A N 1
ATOM 3869 C CA . ASP A 1 543 ? 37.617 0.142 -25.448 1.00 94.94 543 ASP A CA 1
ATOM 3870 C C . ASP A 1 543 ? 36.492 0.305 -24.415 1.00 94.94 543 ASP A C 1
ATOM 3872 O O . ASP A 1 543 ? 35.883 -0.679 -23.981 1.00 94.94 543 ASP A O 1
ATOM 3876 N N . ALA A 1 544 ? 36.165 1.551 -24.054 1.00 95.38 544 ALA A N 1
ATOM 3877 C CA . ALA A 1 544 ? 35.046 1.857 -23.166 1.00 95.38 544 ALA A CA 1
ATOM 3878 C C . ALA A 1 544 ? 33.714 1.429 -23.797 1.00 95.38 544 ALA A C 1
ATOM 3880 O O . ALA A 1 544 ? 32.903 0.777 -23.141 1.00 95.38 544 ALA A O 1
ATOM 3881 N N . THR A 1 545 ? 33.535 1.695 -25.094 1.00 96.31 545 THR A N 1
ATOM 3882 C CA . THR A 1 545 ? 32.371 1.257 -25.879 1.00 96.31 545 THR A CA 1
ATOM 3883 C C . THR A 1 545 ? 32.213 -0.264 -25.832 1.00 96.31 545 THR A C 1
ATOM 3885 O O . THR A 1 545 ? 31.149 -0.772 -25.475 1.00 96.31 545 THR A O 1
ATOM 3888 N N . ALA A 1 546 ? 33.283 -1.007 -26.134 1.00 96.19 546 ALA A N 1
ATOM 3889 C CA . ALA A 1 546 ? 33.273 -2.467 -26.103 1.00 96.19 546 ALA A CA 1
ATOM 3890 C C . ALA A 1 546 ? 32.939 -3.002 -24.702 1.00 96.19 546 ALA A C 1
ATOM 3892 O O . ALA A 1 546 ? 32.165 -3.951 -24.561 1.00 96.19 546 ALA A O 1
ATOM 3893 N N . ARG A 1 547 ? 33.472 -2.361 -23.655 1.00 96.19 547 ARG A N 1
ATOM 3894 C CA . ARG A 1 547 ? 33.196 -2.731 -22.266 1.00 96.19 547 ARG A CA 1
ATOM 3895 C C . ARG A 1 547 ? 31.747 -2.458 -21.861 1.00 96.19 547 ARG A C 1
ATOM 3897 O O . ARG A 1 547 ? 31.148 -3.310 -21.210 1.00 96.19 547 ARG A O 1
ATOM 3904 N N . ILE A 1 548 ? 31.178 -1.316 -22.247 1.00 95.38 548 ILE A N 1
ATOM 3905 C CA . ILE A 1 548 ? 29.765 -0.980 -22.003 1.00 95.38 548 ILE A CA 1
ATOM 3906 C C . ILE A 1 548 ? 28.861 -2.018 -22.671 1.00 95.38 548 ILE A C 1
ATOM 3908 O O . ILE A 1 548 ? 27.990 -2.585 -22.012 1.00 95.38 548 ILE A O 1
ATOM 3912 N N . VAL A 1 549 ? 29.107 -2.325 -23.947 1.00 94.81 549 VAL A N 1
ATOM 3913 C CA . VAL A 1 549 ? 28.351 -3.339 -24.698 1.00 94.81 549 VAL A CA 1
ATOM 3914 C C . VAL A 1 549 ? 28.458 -4.710 -24.032 1.00 94.81 549 VAL A C 1
ATOM 3916 O O . VAL A 1 549 ? 27.445 -5.373 -23.836 1.00 94.81 549 VAL A O 1
ATOM 3919 N N . GLN A 1 550 ? 29.659 -5.112 -23.608 1.00 94.06 550 GLN A N 1
ATOM 3920 C CA . GLN A 1 550 ? 29.873 -6.382 -22.916 1.00 94.06 550 GLN A CA 1
ATOM 3921 C C . GLN A 1 550 ? 29.088 -6.476 -21.600 1.00 94.06 550 GLN A C 1
ATOM 3923 O O . GLN A 1 550 ? 28.482 -7.506 -21.325 1.00 94.06 550 GLN A O 1
ATOM 3928 N N . LEU A 1 551 ? 29.124 -5.429 -20.771 1.00 92.06 551 LEU A N 1
ATOM 3929 C CA . LEU A 1 551 ? 28.498 -5.439 -19.445 1.00 92.06 551 LEU A CA 1
ATOM 3930 C C . LEU A 1 551 ? 26.972 -5.386 -19.499 1.00 92.06 551 LEU A C 1
ATOM 3932 O O . LEU A 1 551 ? 26.312 -5.873 -18.589 1.00 92.06 551 LEU A O 1
ATOM 3936 N N . THR A 1 552 ? 26.426 -4.767 -20.539 1.00 89.81 552 THR A N 1
ATOM 3937 C CA . THR A 1 552 ? 24.985 -4.500 -20.665 1.00 89.81 552 THR A CA 1
ATOM 3938 C C . THR A 1 552 ? 24.295 -5.439 -21.643 1.00 89.81 552 THR A C 1
ATOM 3940 O O . THR A 1 552 ? 23.087 -5.347 -21.837 1.00 89.81 552 THR A O 1
ATOM 3943 N N . GLY A 1 553 ? 25.068 -6.294 -22.319 1.00 89.12 553 GLY A N 1
ATOM 3944 C CA . GLY A 1 553 ? 24.609 -7.061 -23.470 1.00 89.12 553 GLY A CA 1
ATOM 3945 C C . GLY A 1 553 ? 24.206 -6.185 -24.657 1.00 89.12 553 GLY A C 1
ATOM 3946 O O . GLY A 1 553 ? 23.550 -6.696 -25.551 1.00 89.12 553 GLY A O 1
ATOM 3947 N N . GLY A 1 554 ? 24.527 -4.884 -24.655 1.00 91.69 554 GLY A N 1
ATOM 3948 C CA . GLY A 1 554 ? 24.057 -3.848 -25.582 1.00 91.69 554 GLY A CA 1
ATOM 3949 C C . GLY A 1 554 ? 24.544 -3.959 -27.035 1.00 91.69 554 GLY A C 1
ATOM 3950 O O . GLY A 1 554 ? 24.863 -5.038 -27.530 1.00 91.69 554 GLY A O 1
ATOM 3951 N N . LEU A 1 555 ? 24.601 -2.825 -27.738 1.00 95.12 555 LEU A N 1
ATOM 3952 C CA . LEU A 1 555 ? 25.108 -2.724 -29.113 1.00 95.12 555 LEU A CA 1
ATOM 3953 C C . LEU A 1 555 ? 25.847 -1.397 -29.319 1.00 95.12 555 LEU A C 1
ATOM 3955 O O . LEU A 1 555 ? 25.425 -0.366 -28.806 1.00 95.12 555 LEU A O 1
ATOM 3959 N N . ALA A 1 556 ? 26.915 -1.413 -30.118 1.00 95.62 556 ALA A N 1
ATOM 3960 C CA . ALA A 1 556 ? 27.551 -0.201 -30.625 1.00 95.62 556 ALA A CA 1
ATOM 3961 C C . ALA A 1 556 ? 27.029 0.132 -32.033 1.00 95.62 556 ALA A C 1
ATOM 3963 O O . ALA A 1 556 ? 27.003 -0.735 -32.915 1.00 95.62 556 ALA A O 1
ATOM 3964 N N . LEU A 1 557 ? 26.635 1.385 -32.246 1.00 94.88 557 LEU A N 1
ATOM 3965 C CA . LEU A 1 557 ? 26.201 1.917 -33.534 1.00 94.88 557 LEU A CA 1
ATOM 3966 C C . LEU A 1 557 ? 27.166 3.001 -34.008 1.00 94.88 557 LEU A C 1
ATOM 3968 O O . LEU A 1 557 ? 27.523 3.903 -33.255 1.00 94.88 557 LEU A O 1
ATOM 3972 N N . ASP A 1 558 ? 27.546 2.908 -35.280 1.00 91.00 558 ASP A N 1
ATOM 3973 C CA . ASP A 1 558 ? 28.332 3.930 -35.962 1.00 91.00 558 ASP A CA 1
ATOM 3974 C C . ASP A 1 558 ? 27.378 4.942 -36.630 1.00 91.00 558 ASP A C 1
ATOM 3976 O O . ASP A 1 558 ? 26.650 4.563 -37.564 1.00 91.00 558 ASP A O 1
ATOM 3980 N N . PRO A 1 559 ? 27.366 6.212 -36.180 1.00 89.19 559 PRO A N 1
ATOM 3981 C CA . PRO A 1 559 ? 26.499 7.250 -36.731 1.00 89.19 559 PRO A CA 1
ATOM 3982 C C . PRO A 1 559 ? 26.840 7.631 -38.179 1.00 89.19 559 PRO A C 1
ATOM 3984 O O . PRO A 1 559 ? 26.017 8.253 -38.845 1.00 89.19 559 PRO A O 1
ATOM 3987 N N . GLY A 1 560 ? 28.017 7.254 -38.692 1.00 87.00 560 GLY A N 1
ATOM 3988 C CA . GLY A 1 560 ? 28.425 7.477 -40.081 1.00 87.00 560 GLY A CA 1
ATOM 3989 C C . GLY A 1 560 ? 27.861 6.459 -41.079 1.00 87.00 560 GLY A C 1
ATOM 3990 O O . GLY A 1 560 ? 28.060 6.606 -42.287 1.00 87.00 560 GLY A O 1
ATOM 3991 N N . THR A 1 561 ? 27.167 5.416 -40.613 1.00 88.38 561 THR A N 1
ATOM 3992 C CA . THR A 1 561 ? 26.598 4.392 -41.501 1.00 88.38 561 THR A CA 1
ATOM 3993 C C . THR A 1 561 ? 25.363 4.900 -42.249 1.00 88.38 561 THR A C 1
ATOM 3995 O O . THR A 1 561 ? 24.502 5.567 -41.683 1.00 88.38 561 THR A O 1
ATOM 3998 N N . ALA A 1 562 ? 25.242 4.546 -43.535 1.00 86.44 562 ALA A N 1
ATOM 3999 C CA . ALA A 1 562 ? 24.153 5.021 -44.400 1.00 86.44 562 ALA A CA 1
ATOM 4000 C C . ALA A 1 562 ? 22.742 4.609 -43.929 1.00 86.44 562 ALA A C 1
ATOM 4002 O O . ALA A 1 562 ? 21.769 5.246 -44.316 1.00 86.44 562 ALA A O 1
ATOM 4003 N N . ASP A 1 563 ? 22.642 3.567 -43.098 1.00 88.88 563 ASP A N 1
ATOM 4004 C CA . ASP A 1 563 ? 21.394 3.067 -42.504 1.00 88.88 563 ASP A CA 1
ATOM 4005 C C . ASP A 1 563 ? 21.377 3.226 -40.971 1.00 88.88 563 ASP A C 1
ATOM 4007 O O . ASP A 1 563 ? 20.849 2.393 -40.236 1.00 88.88 563 ASP A O 1
ATOM 4011 N N . PHE A 1 564 ? 22.006 4.284 -40.448 1.00 89.69 564 PHE A N 1
ATOM 4012 C CA . PHE A 1 564 ? 22.018 4.550 -39.007 1.00 89.69 564 PHE A CA 1
ATOM 4013 C C . PHE A 1 564 ? 20.600 4.574 -38.413 1.00 89.69 564 PHE A C 1
ATOM 4015 O O . PHE A 1 564 ? 20.351 3.925 -37.398 1.00 89.69 564 PHE A O 1
ATOM 4022 N N . SER A 1 565 ? 19.660 5.263 -39.068 1.00 87.12 565 SER A N 1
ATOM 4023 C CA . SER A 1 565 ? 18.281 5.395 -38.587 1.00 87.12 565 SER A CA 1
ATOM 4024 C C . SER A 1 565 ? 17.545 4.055 -38.517 1.00 87.12 565 SER A C 1
ATOM 4026 O O . SER A 1 565 ? 16.874 3.792 -37.520 1.00 87.12 565 SER A O 1
ATOM 4028 N N . GLY A 1 566 ? 17.690 3.193 -39.532 1.00 88.06 566 GLY A N 1
ATOM 4029 C CA . GLY A 1 566 ? 17.095 1.855 -39.533 1.00 88.06 566 GLY A CA 1
ATOM 4030 C C . GLY A 1 566 ? 17.674 0.983 -38.423 1.00 88.06 566 GLY A C 1
ATOM 4031 O O . GLY A 1 566 ? 16.930 0.418 -37.625 1.00 88.06 566 GLY A O 1
ATOM 4032 N N . ARG A 1 567 ? 19.004 0.976 -38.283 1.00 91.44 567 ARG A N 1
ATOM 4033 C CA . ARG A 1 567 ? 19.702 0.200 -37.247 1.00 91.44 567 ARG A CA 1
ATOM 4034 C C . ARG A 1 567 ? 19.405 0.670 -35.826 1.00 91.44 567 ARG A C 1
ATOM 4036 O O . ARG A 1 567 ? 19.330 -0.164 -34.929 1.00 91.44 567 ARG A O 1
ATOM 4043 N N . LEU A 1 568 ? 19.256 1.977 -35.606 1.00 90.62 568 LEU A N 1
ATOM 4044 C CA . LEU A 1 568 ? 18.854 2.516 -34.306 1.00 90.62 568 LEU A CA 1
ATOM 4045 C C . LEU A 1 568 ? 17.423 2.097 -33.965 1.00 90.62 568 LEU A C 1
ATOM 4047 O O . LEU A 1 568 ? 17.184 1.650 -32.847 1.00 90.62 568 LEU A O 1
ATOM 4051 N N . ALA A 1 569 ? 16.498 2.198 -34.922 1.00 87.06 569 ALA A N 1
ATOM 4052 C CA . ALA A 1 569 ? 15.122 1.757 -34.726 1.00 87.06 569 ALA A CA 1
ATOM 4053 C C . ALA A 1 569 ? 15.050 0.256 -34.410 1.00 87.06 569 ALA A C 1
ATOM 4055 O O . ALA A 1 569 ? 14.423 -0.124 -33.430 1.00 87.06 569 ALA A O 1
ATOM 4056 N N . ASP A 1 570 ? 15.764 -0.585 -35.161 1.00 87.12 570 ASP A N 1
ATOM 4057 C CA . ASP A 1 570 ? 15.801 -2.032 -34.919 1.00 87.12 570 ASP A CA 1
ATOM 4058 C C . ASP A 1 570 ? 16.440 -2.383 -33.566 1.00 87.12 570 ASP A C 1
ATOM 4060 O O . ASP A 1 570 ? 15.997 -3.311 -32.885 1.00 87.12 570 ASP A O 1
ATOM 4064 N N . ALA A 1 571 ? 17.472 -1.639 -33.154 1.00 88.50 571 ALA A N 1
ATOM 4065 C CA . ALA A 1 571 ? 18.100 -1.814 -31.850 1.00 88.50 571 ALA A CA 1
ATOM 4066 C C . ALA A 1 571 ? 17.153 -1.421 -30.709 1.00 88.50 571 ALA A C 1
ATOM 4068 O O . ALA A 1 571 ? 17.087 -2.139 -29.715 1.00 88.50 571 ALA A O 1
ATOM 4069 N N . ILE A 1 572 ? 16.410 -0.318 -30.847 1.00 86.62 572 ILE A N 1
ATOM 4070 C CA . ILE A 1 572 ? 15.403 0.079 -29.859 1.00 86.62 572 ILE A CA 1
ATOM 4071 C C . ILE A 1 572 ? 14.281 -0.952 -29.817 1.00 86.62 572 ILE A C 1
ATOM 4073 O O . ILE A 1 572 ? 13.980 -1.413 -28.729 1.00 86.62 572 ILE A O 1
ATOM 4077 N N . ASP A 1 573 ? 13.733 -1.373 -30.956 1.00 80.62 573 ASP A N 1
ATOM 4078 C CA . ASP A 1 573 ? 12.670 -2.384 -31.012 1.00 80.62 573 ASP A CA 1
ATOM 4079 C C . ASP A 1 573 ? 13.106 -3.673 -30.304 1.00 80.62 573 ASP A C 1
ATOM 4081 O O . ASP A 1 573 ? 12.457 -4.131 -29.372 1.00 80.62 573 ASP A O 1
ATOM 4085 N N . THR A 1 574 ? 14.276 -4.208 -30.668 1.00 79.44 574 THR A N 1
ATOM 4086 C CA . THR A 1 574 ? 14.785 -5.457 -30.082 1.00 79.44 574 THR A CA 1
ATOM 4087 C C . THR A 1 574 ? 15.018 -5.329 -28.575 1.00 79.44 574 THR A C 1
ATOM 4089 O O . THR A 1 574 ? 14.761 -6.269 -27.834 1.00 79.44 574 THR A O 1
ATOM 4092 N N . ARG A 1 575 ? 15.532 -4.184 -28.104 1.00 76.06 575 ARG A N 1
ATOM 4093 C CA . ARG A 1 575 ? 15.996 -4.026 -26.713 1.00 76.06 575 ARG A CA 1
ATOM 4094 C C . ARG A 1 575 ? 14.985 -3.397 -25.769 1.00 76.06 575 ARG A C 1
ATOM 4096 O O . ARG A 1 575 ? 15.101 -3.568 -24.563 1.00 76.06 575 ARG A O 1
ATOM 4103 N N . ALA A 1 576 ? 14.018 -2.664 -26.301 1.00 64.50 576 ALA A N 1
ATOM 4104 C CA . ALA A 1 576 ? 12.852 -2.218 -25.558 1.00 64.50 576 ALA A CA 1
ATOM 4105 C C . ALA A 1 576 ? 11.873 -3.378 -25.326 1.00 64.50 576 ALA A C 1
ATOM 4107 O O . ALA A 1 576 ? 11.184 -3.364 -24.304 1.00 64.50 576 ALA A O 1
ATOM 4108 N N . ASP A 1 577 ? 11.865 -4.367 -26.231 1.00 62.19 577 ASP A N 1
ATOM 4109 C CA . ASP A 1 577 ? 11.101 -5.610 -26.096 1.00 62.19 577 ASP A CA 1
ATOM 4110 C C . ASP A 1 577 ? 11.856 -6.730 -25.366 1.00 62.19 577 ASP A C 1
ATOM 4112 O O . ASP A 1 577 ? 11.186 -7.614 -24.824 1.00 62.19 577 ASP A O 1
ATOM 4116 N N . ASP A 1 578 ? 13.201 -6.701 -25.313 1.00 58.72 578 ASP A N 1
ATOM 4117 C CA . ASP A 1 578 ? 13.997 -7.640 -24.504 1.00 58.72 578 ASP A CA 1
ATOM 4118 C C . ASP A 1 578 ? 13.535 -7.542 -23.052 1.00 58.72 578 ASP A C 1
ATOM 4120 O O . ASP A 1 578 ? 13.845 -6.606 -22.302 1.00 58.72 578 ASP A O 1
ATOM 4124 N N . ARG A 1 579 ? 12.757 -8.544 -22.649 1.00 53.91 579 ARG A N 1
ATOM 4125 C CA . ARG A 1 579 ? 12.408 -8.736 -21.255 1.00 53.91 579 ARG A CA 1
ATOM 4126 C C . ARG A 1 579 ? 13.716 -9.058 -20.540 1.00 53.91 579 ARG A C 1
ATOM 4128 O O . ARG A 1 579 ? 14.453 -9.932 -20.983 1.00 53.91 579 ARG A O 1
ATOM 4135 N N . PRO A 1 580 ? 14.047 -8.345 -19.462 1.00 45.44 580 PRO A N 1
ATOM 4136 C CA . PRO A 1 580 ? 15.300 -8.568 -18.770 1.00 45.44 580 PRO A CA 1
ATOM 4137 C C . PRO A 1 580 ? 15.330 -10.000 -18.247 1.00 45.44 580 PRO A C 1
ATOM 4139 O O . PRO A 1 580 ? 14.417 -10.417 -17.528 1.00 45.44 580 PRO A O 1
ATOM 4142 N N . ASP A 1 581 ? 16.402 -10.720 -18.577 1.00 42.12 581 ASP A N 1
ATOM 4143 C CA . ASP A 1 581 ? 16.723 -12.001 -17.965 1.00 42.12 581 ASP A CA 1
ATOM 4144 C C . ASP A 1 581 ? 16.660 -11.843 -16.447 1.00 42.12 581 ASP A C 1
ATOM 4146 O O . ASP A 1 581 ? 17.410 -11.086 -15.820 1.00 42.12 581 ASP A O 1
ATOM 4150 N N . HIS A 1 582 ? 15.685 -12.518 -15.849 1.00 43.47 582 HIS A N 1
ATOM 4151 C CA . HIS A 1 582 ? 15.425 -12.439 -14.426 1.00 43.47 582 HIS A CA 1
ATOM 4152 C C . HIS A 1 582 ? 16.546 -13.155 -13.672 1.00 43.47 582 HIS A C 1
ATOM 4154 O O . HIS A 1 582 ? 16.463 -14.351 -13.402 1.00 43.47 582 HIS A O 1
ATOM 4160 N N . HIS A 1 583 ? 17.602 -12.424 -13.320 1.00 37.34 583 HIS A N 1
ATOM 4161 C CA . HIS A 1 583 ? 18.624 -12.943 -12.425 1.00 37.34 583 HIS A CA 1
ATOM 4162 C C . HIS A 1 583 ? 18.022 -13.248 -11.049 1.00 37.34 583 HIS A C 1
ATOM 4164 O O . HIS A 1 583 ? 17.406 -12.400 -10.398 1.00 37.34 583 HIS A O 1
ATOM 4170 N N . ASP A 1 584 ? 18.209 -14.497 -10.637 1.00 35.28 584 ASP A N 1
ATOM 4171 C CA . ASP A 1 584 ? 17.733 -15.071 -9.391 1.00 35.28 584 ASP A CA 1
ATOM 4172 C C . ASP A 1 584 ? 18.336 -14.344 -8.174 1.00 35.28 584 ASP A C 1
ATOM 4174 O O . ASP A 1 584 ? 19.554 -14.298 -7.990 1.00 35.28 584 ASP A O 1
ATOM 4178 N N . LEU A 1 585 ? 17.476 -13.783 -7.319 1.00 35.59 585 LEU A N 1
ATOM 4179 C CA . LEU A 1 585 ? 17.825 -13.381 -5.955 1.00 35.59 585 LEU A CA 1
ATOM 4180 C C . LEU A 1 585 ? 17.379 -14.486 -4.994 1.00 35.59 585 LEU A C 1
ATOM 4182 O O . LEU A 1 585 ? 16.558 -14.263 -4.101 1.00 35.59 585 LEU A O 1
ATOM 4186 N N . SER A 1 586 ? 17.934 -15.684 -5.165 1.00 29.78 586 SER A N 1
ATOM 4187 C CA . SER A 1 586 ? 17.902 -16.696 -4.115 1.00 29.78 586 SER A CA 1
ATOM 4188 C C . SER A 1 586 ? 18.600 -16.134 -2.859 1.00 29.78 586 SER A C 1
ATOM 4190 O O . SER A 1 586 ? 19.676 -15.533 -2.968 1.00 29.78 586 SER A O 1
ATOM 4192 N N . PRO A 1 587 ? 18.026 -16.285 -1.648 1.00 30.05 587 PRO A N 1
ATOM 4193 C CA . PRO A 1 587 ? 18.709 -15.905 -0.421 1.00 30.05 587 PRO A CA 1
ATOM 4194 C C . PRO A 1 587 ? 19.979 -16.747 -0.297 1.00 30.05 587 PRO A C 1
ATOM 4196 O O . PRO A 1 587 ? 19.907 -17.971 -0.323 1.00 30.05 587 PRO A O 1
ATOM 4199 N N . GLY A 1 588 ? 21.127 -16.071 -0.198 1.00 27.98 588 GLY A N 1
ATOM 4200 C CA . GLY A 1 588 ? 22.450 -16.685 -0.226 1.00 27.98 588 GLY A CA 1
ATOM 4201 C C . GLY A 1 588 ? 22.553 -17.939 0.637 1.00 27.98 588 GLY A C 1
ATOM 4202 O O . GLY A 1 588 ? 22.374 -17.889 1.855 1.00 27.98 588 GLY A O 1
ATOM 4203 N N . ASP A 1 589 ? 22.888 -19.042 -0.026 1.00 28.41 589 ASP A N 1
ATOM 4204 C CA . ASP A 1 589 ? 23.305 -20.278 0.609 1.00 28.41 589 ASP A CA 1
ATOM 4205 C C . ASP A 1 589 ? 24.520 -19.982 1.495 1.00 28.41 589 ASP A C 1
ATOM 4207 O O . ASP A 1 589 ? 25.567 -19.496 1.048 1.00 28.41 589 ASP A O 1
ATOM 4211 N N . HIS A 1 590 ? 24.373 -20.239 2.792 1.00 30.88 590 HIS A N 1
ATOM 4212 C CA . HIS A 1 590 ? 25.494 -20.226 3.712 1.00 30.88 590 HIS A CA 1
ATOM 4213 C C . HIS A 1 590 ? 26.497 -21.289 3.264 1.00 30.88 590 HIS A C 1
ATOM 4215 O O . HIS A 1 590 ? 26.180 -22.475 3.236 1.00 30.88 590 HIS A O 1
ATOM 4221 N N . GLY A 1 591 ? 27.715 -20.847 2.940 1.00 30.66 591 GLY A N 1
ATOM 4222 C CA . GLY A 1 591 ? 28.827 -21.704 2.543 1.00 30.66 591 GLY A CA 1
ATOM 4223 C C . GLY A 1 591 ? 29.037 -22.868 3.511 1.00 30.66 591 GLY A C 1
ATOM 4224 O O . GLY A 1 591 ? 29.604 -22.707 4.592 1.00 30.66 591 GLY A O 1
ATOM 4225 N N . GLY A 1 592 ? 28.590 -24.049 3.091 1.00 27.97 592 GLY A N 1
ATOM 4226 C CA . GLY A 1 592 ? 28.933 -25.329 3.684 1.00 27.97 592 GLY A CA 1
ATOM 4227 C C . GLY A 1 592 ? 30.151 -25.903 2.973 1.00 27.97 592 GLY A C 1
ATOM 4228 O O . GLY A 1 592 ? 30.073 -26.306 1.814 1.00 27.97 592 GLY A O 1
ATOM 4229 N N . CYS A 1 593 ? 31.282 -25.946 3.675 1.00 30.88 593 CYS A N 1
ATOM 4230 C CA . CYS A 1 593 ? 32.477 -26.670 3.262 1.00 30.88 593 CYS A CA 1
ATOM 4231 C C . CYS A 1 593 ? 32.128 -28.128 2.922 1.00 30.88 593 CYS A C 1
ATOM 4233 O O . CYS A 1 593 ? 31.777 -28.902 3.811 1.00 30.88 593 CYS A O 1
ATOM 4235 N N . SER A 1 594 ? 32.276 -28.520 1.659 1.00 29.86 594 SER A N 1
ATOM 4236 C CA . SER A 1 594 ? 32.230 -29.917 1.224 1.00 29.86 594 SER A CA 1
ATOM 4237 C C . SER A 1 594 ? 33.642 -30.370 0.846 1.00 29.86 594 SER A C 1
ATOM 4239 O O . SER A 1 594 ? 34.199 -29.990 -0.180 1.00 29.86 594 SER A O 1
ATOM 4241 N N . GLY A 1 595 ? 34.249 -31.162 1.734 1.00 31.17 595 GLY A N 1
ATOM 4242 C CA . GLY A 1 595 ? 35.375 -32.035 1.394 1.00 31.17 595 GLY A CA 1
ATOM 4243 C C . GLY A 1 595 ? 34.879 -33.310 0.691 1.00 31.17 595 GLY A C 1
ATOM 4244 O O . GLY A 1 595 ? 33.680 -33.597 0.727 1.00 31.17 595 GLY A O 1
ATOM 4245 N N . PRO A 1 596 ? 35.766 -34.086 0.045 1.00 34.62 596 PRO A N 1
ATOM 4246 C CA . PRO A 1 596 ? 35.359 -35.167 -0.841 1.00 34.62 596 PRO A CA 1
ATOM 4247 C C . PRO A 1 596 ? 35.069 -36.446 -0.050 1.00 34.62 596 PRO A C 1
ATOM 4249 O O . PRO A 1 596 ? 35.873 -36.855 0.789 1.00 34.62 596 PRO A O 1
ATOM 4252 N N . VAL A 1 597 ? 33.963 -37.125 -0.358 1.00 32.62 597 VAL A N 1
ATOM 4253 C CA . VAL A 1 597 ? 33.727 -38.508 0.078 1.00 32.62 597 VAL A CA 1
ATOM 4254 C C . VAL A 1 597 ? 33.314 -39.342 -1.131 1.00 32.62 597 VAL A C 1
ATOM 4256 O O . VAL A 1 597 ? 32.448 -38.947 -1.908 1.00 32.62 597 VAL A O 1
ATOM 4259 N N . GLY A 1 598 ? 34.018 -40.463 -1.302 1.00 29.56 598 GLY A N 1
ATOM 4260 C CA . GLY A 1 598 ? 33.804 -41.466 -2.342 1.00 29.56 598 GLY A CA 1
ATOM 4261 C C . GLY A 1 598 ? 32.582 -42.372 -2.106 1.00 29.56 598 GLY A C 1
ATOM 4262 O O . GLY A 1 598 ? 31.783 -42.110 -1.209 1.00 29.56 598 GLY A O 1
ATOM 4263 N N . PRO A 1 599 ? 32.422 -43.423 -2.935 1.00 46.66 599 PRO A N 1
ATOM 4264 C CA . PRO A 1 599 ? 31.133 -44.073 -3.182 1.00 46.66 599 PRO A CA 1
ATOM 4265 C C . PRO A 1 599 ? 30.874 -45.333 -2.330 1.00 46.66 599 PRO A C 1
ATOM 4267 O O . PRO A 1 599 ? 31.811 -45.875 -1.745 1.00 46.66 599 PRO A O 1
ATOM 4270 N N . HIS A 1 600 ? 29.619 -45.820 -2.403 1.00 29.97 600 HIS A N 1
ATOM 4271 C CA . HIS A 1 600 ? 29.016 -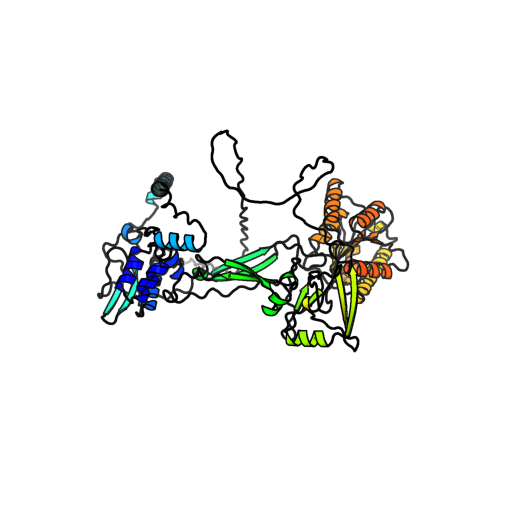47.048 -1.822 1.00 29.97 600 HIS A CA 1
ATOM 4272 C C . HIS A 1 600 ? 28.472 -46.898 -0.384 1.00 29.97 600 HIS A C 1
ATOM 4274 O O . HIS A 1 600 ? 29.107 -46.263 0.444 1.00 29.97 600 HIS A O 1
ATOM 4280 N N . ASP A 1 601 ? 27.317 -47.428 0.040 1.00 28.56 601 ASP A N 1
ATOM 4281 C CA . ASP A 1 601 ? 26.308 -48.331 -0.530 1.00 28.56 601 ASP A CA 1
ATOM 4282 C C . ASP A 1 601 ? 24.986 -48.192 0.274 1.00 28.56 601 ASP A C 1
ATOM 4284 O O . ASP A 1 601 ? 24.975 -47.724 1.409 1.00 28.56 601 ASP A O 1
ATOM 4288 N N . HIS A 1 602 ? 23.892 -48.625 -0.358 1.00 28.72 602 HIS A N 1
ATOM 4289 C CA . HIS A 1 602 ? 22.633 -49.193 0.153 1.00 28.72 602 HIS A CA 1
ATOM 4290 C C . HIS A 1 602 ? 22.201 -49.153 1.649 1.00 28.72 602 HIS A C 1
ATOM 4292 O O . HIS A 1 602 ? 22.903 -49.594 2.552 1.00 28.72 602 HIS A O 1
ATOM 4298 N N . CYS A 1 603 ? 20.888 -48.888 1.788 1.00 25.72 603 CYS A N 1
ATOM 4299 C CA . CYS A 1 603 ? 19.880 -49.528 2.662 1.00 25.72 603 CYS A CA 1
ATOM 4300 C C . CYS A 1 603 ? 19.274 -48.755 3.857 1.00 25.72 603 CYS A C 1
ATOM 4302 O O . CYS A 1 603 ? 19.880 -48.549 4.900 1.00 25.72 603 CYS A O 1
ATOM 4304 N N . ASP A 1 604 ? 17.971 -48.525 3.668 1.00 26.27 604 ASP A N 1
ATOM 4305 C CA . ASP A 1 604 ? 16.828 -48.840 4.531 1.00 26.27 604 ASP A CA 1
ATOM 4306 C C . ASP A 1 604 ? 16.367 -47.971 5.712 1.00 26.27 604 ASP A C 1
ATOM 4308 O O . ASP A 1 604 ? 17.057 -47.627 6.667 1.00 26.27 604 ASP A O 1
ATOM 4312 N N . TYR A 1 605 ? 15.058 -47.737 5.612 1.00 26.48 605 TYR A N 1
ATOM 4313 C CA . TYR A 1 605 ? 14.102 -47.113 6.510 1.00 26.48 605 TYR A CA 1
ATOM 4314 C C . TYR A 1 605 ? 13.668 -48.069 7.639 1.00 26.48 605 TYR A C 1
ATOM 4316 O O . TYR A 1 605 ? 13.336 -49.222 7.368 1.00 26.48 605 TYR A O 1
ATOM 4324 N N . ARG A 1 606 ? 13.567 -47.543 8.873 1.00 26.50 606 ARG A N 1
ATOM 4325 C CA . ARG A 1 606 ? 12.701 -47.889 10.045 1.00 26.50 606 ARG A CA 1
ATOM 4326 C C . ARG A 1 606 ? 13.404 -47.283 11.276 1.00 26.50 606 ARG A C 1
ATOM 4328 O O . ARG A 1 606 ? 14.609 -47.411 11.389 1.00 26.50 606 ARG A O 1
ATOM 4335 N N . GLY A 1 607 ? 12.818 -46.587 12.245 1.00 25.42 607 GLY A N 1
ATOM 4336 C CA . GLY A 1 607 ? 11.468 -46.525 12.790 1.00 25.42 607 GLY A CA 1
ATOM 4337 C C . GLY A 1 607 ? 11.606 -46.487 14.327 1.00 25.42 607 GLY A C 1
ATOM 4338 O O . GLY A 1 607 ? 12.142 -47.429 14.886 1.00 25.42 607 GLY A O 1
ATOM 4339 N N . PHE A 1 608 ? 11.138 -45.401 14.960 1.00 28.34 608 PHE A N 1
ATOM 4340 C CA . PHE A 1 608 ? 10.782 -45.195 16.385 1.00 28.34 608 PHE A CA 1
ATOM 4341 C C . PHE A 1 608 ? 11.699 -45.654 17.546 1.00 28.34 608 PHE A C 1
ATOM 4343 O O . PHE A 1 608 ? 12.009 -46.827 17.707 1.00 28.34 608 PHE A O 1
ATOM 4350 N N . GLY A 1 609 ? 11.913 -44.746 18.514 1.00 25.08 609 GLY A N 1
ATOM 4351 C CA . GLY A 1 609 ? 12.236 -45.121 19.898 1.00 25.08 609 GLY A CA 1
ATOM 4352 C C . GLY A 1 609 ? 12.689 -43.969 20.800 1.00 25.08 609 GLY A C 1
ATOM 4353 O O . GLY A 1 609 ? 13.828 -43.528 20.717 1.00 25.08 609 GLY A O 1
ATOM 4354 N N . ARG A 1 610 ? 11.804 -43.507 21.694 1.00 31.78 610 ARG A N 1
ATOM 4355 C CA . ARG A 1 610 ? 12.128 -42.644 22.848 1.00 31.78 610 ARG A CA 1
ATOM 4356 C C . ARG A 1 610 ? 12.948 -43.420 23.890 1.00 31.78 610 ARG A C 1
ATOM 4358 O O . ARG A 1 610 ? 12.557 -44.531 24.224 1.00 31.78 610 ARG A O 1
ATOM 4365 N N . HIS A 1 611 ? 13.934 -42.772 24.512 1.00 27.33 611 HIS A N 1
ATOM 4366 C CA . HIS A 1 611 ? 14.191 -42.837 25.961 1.00 27.33 611 HIS A CA 1
ATOM 4367 C C . HIS A 1 611 ? 15.122 -41.693 26.388 1.00 27.33 611 HIS A C 1
ATOM 4369 O O . HIS A 1 611 ? 16.011 -41.300 25.638 1.00 27.33 611 HIS A O 1
ATOM 4375 N N . GLY A 1 612 ? 14.853 -41.125 27.566 1.00 28.23 612 GLY A N 1
ATOM 4376 C CA . GLY A 1 612 ? 15.557 -39.971 28.119 1.00 28.23 612 GLY A CA 1
ATOM 4377 C C . GLY A 1 612 ? 16.660 -40.294 29.133 1.00 28.23 612 GLY A C 1
ATOM 4378 O O . GLY A 1 612 ? 16.985 -41.452 29.382 1.00 28.23 612 GLY A O 1
ATOM 4379 N N . ASP A 1 613 ? 17.119 -39.194 29.739 1.00 28.83 613 ASP A N 1
ATOM 4380 C CA . ASP A 1 613 ? 17.908 -39.032 30.969 1.00 28.83 613 ASP A CA 1
ATOM 4381 C C . ASP A 1 613 ? 19.419 -39.339 30.941 1.00 28.83 613 ASP A C 1
ATOM 4383 O O . ASP A 1 613 ? 19.849 -40.481 31.068 1.00 28.83 613 ASP A O 1
ATOM 4387 N N . ARG A 1 614 ? 20.248 -38.276 30.954 1.00 28.84 614 ARG A N 1
ATOM 4388 C CA . ARG A 1 614 ? 20.939 -37.739 32.160 1.00 28.84 614 ARG A CA 1
ATOM 4389 C C . ARG A 1 614 ? 22.049 -36.730 31.803 1.00 28.84 614 ARG A C 1
ATOM 4391 O O . ARG A 1 614 ? 22.981 -37.063 31.089 1.00 28.84 614 ARG A O 1
ATOM 4398 N N . GLY A 1 615 ? 21.984 -35.555 32.438 1.00 26.14 615 GLY A N 1
ATOM 4399 C CA . GLY A 1 615 ? 23.026 -35.074 33.360 1.00 26.14 615 GLY A CA 1
ATOM 4400 C C . GLY A 1 615 ? 24.323 -34.439 32.830 1.00 26.14 615 GLY A C 1
ATOM 4401 O O . GLY A 1 615 ? 25.233 -35.145 32.429 1.00 26.14 615 GLY A O 1
ATOM 4402 N N . LEU A 1 616 ? 24.4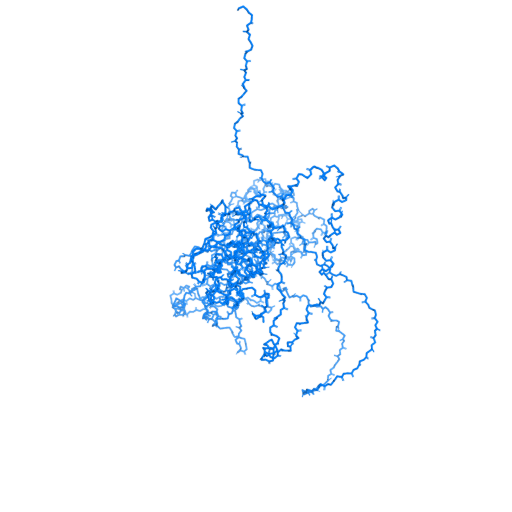31 -33.127 33.099 1.00 27.12 616 LEU A N 1
ATOM 4403 C CA . LEU A 1 616 ? 25.619 -32.386 33.575 1.00 27.12 616 LEU A CA 1
ATOM 4404 C C . LEU A 1 616 ? 26.834 -32.251 32.639 1.00 27.12 616 LEU A C 1
ATOM 4406 O O . LEU A 1 616 ? 27.585 -33.194 32.455 1.00 27.12 616 LEU A O 1
ATOM 4410 N N . TYR A 1 617 ? 27.109 -31.020 32.194 1.00 27.22 617 TYR A N 1
ATOM 4411 C CA . TYR A 1 617 ? 28.346 -30.273 32.494 1.00 27.22 617 TYR A CA 1
ATOM 4412 C C . TYR A 1 617 ? 28.171 -28.816 32.033 1.00 27.22 617 TYR A C 1
ATOM 4414 O O . TYR A 1 617 ? 27.711 -28.557 30.923 1.00 27.22 617 TYR A O 1
ATOM 4422 N N . GLY A 1 618 ? 28.491 -27.867 32.914 1.00 24.97 618 GLY A N 1
ATOM 4423 C CA . GLY A 1 618 ? 28.509 -26.441 32.600 1.00 24.97 618 GLY A CA 1
ATOM 4424 C C . GLY A 1 618 ? 29.799 -26.018 31.899 1.00 24.97 618 GLY A C 1
ATOM 4425 O O . GLY A 1 618 ? 30.826 -26.671 32.056 1.00 24.97 618 GLY A O 1
ATOM 4426 N N . ALA A 1 619 ? 29.728 -24.911 31.165 1.00 27.00 619 ALA A N 1
ATOM 4427 C CA . ALA A 1 619 ? 30.790 -23.912 31.061 1.00 27.00 619 ALA A CA 1
ATOM 4428 C C . ALA A 1 619 ? 30.285 -22.705 30.260 1.00 27.00 619 ALA A C 1
ATOM 4430 O O . ALA A 1 619 ? 29.750 -22.842 29.159 1.00 27.00 619 ALA A O 1
ATOM 4431 N N . ASP A 1 620 ? 30.482 -21.544 30.872 1.00 29.28 620 ASP A N 1
ATOM 4432 C CA . ASP A 1 620 ? 30.548 -20.194 30.323 1.00 29.28 620 ASP A CA 1
ATOM 4433 C C . ASP A 1 620 ? 30.768 -20.089 28.812 1.00 29.28 620 ASP A C 1
ATOM 4435 O O . ASP A 1 620 ? 31.806 -20.513 28.306 1.00 29.28 620 ASP A O 1
ATOM 4439 N N . ARG A 1 621 ? 29.855 -19.392 28.121 1.00 28.00 621 ARG A N 1
ATOM 4440 C CA . ARG A 1 621 ? 30.207 -18.501 27.004 1.00 28.00 621 ARG A CA 1
ATOM 4441 C C . ARG A 1 621 ? 29.241 -17.324 26.921 1.00 28.00 621 ARG A C 1
ATOM 4443 O O . ARG A 1 621 ? 28.043 -17.485 26.690 1.00 28.00 621 ARG A O 1
ATOM 4450 N N . GLU A 1 622 ? 29.824 -16.146 27.089 1.00 27.95 622 GLU A N 1
ATOM 4451 C CA . GLU A 1 622 ? 29.272 -14.828 26.803 1.00 27.95 622 GLU A CA 1
ATOM 4452 C C . GLU A 1 622 ? 28.612 -14.793 25.414 1.00 27.95 622 GLU A C 1
ATOM 4454 O O . GLU A 1 622 ? 29.203 -15.200 24.410 1.00 27.95 622 GLU A O 1
ATOM 4459 N N . ARG A 1 623 ? 27.375 -14.288 25.347 1.00 26.77 623 ARG A N 1
ATOM 4460 C CA . ARG A 1 623 ? 26.727 -13.889 24.092 1.00 26.77 623 ARG A CA 1
ATOM 4461 C C . ARG A 1 623 ? 26.818 -12.370 23.955 1.00 26.77 623 ARG A C 1
ATOM 4463 O O . ARG A 1 623 ? 26.430 -11.681 24.896 1.00 26.77 623 ARG A O 1
ATOM 4470 N N . PRO A 1 624 ? 27.251 -11.837 22.801 1.00 28.53 624 PRO A N 1
ATOM 4471 C CA . PRO A 1 624 ? 27.163 -10.417 22.541 1.00 28.53 624 PRO A CA 1
ATOM 4472 C C . PRO A 1 624 ? 25.734 -10.034 22.146 1.00 28.53 624 PRO A C 1
ATOM 4474 O O . PRO A 1 624 ? 25.041 -10.723 21.391 1.00 28.53 624 PRO A O 1
ATOM 4477 N N . ASP A 1 625 ? 25.345 -8.899 22.697 1.00 27.83 625 ASP A N 1
ATOM 4478 C CA . ASP A 1 625 ? 24.109 -8.160 22.524 1.00 27.83 625 ASP A CA 1
ATOM 4479 C C . ASP A 1 625 ? 23.841 -7.831 21.037 1.00 27.83 625 ASP A C 1
ATOM 4481 O O . ASP A 1 625 ? 24.651 -7.186 20.367 1.00 27.83 625 ASP A O 1
ATOM 4485 N N . ARG A 1 626 ? 22.702 -8.285 20.497 1.00 26.06 626 ARG A N 1
ATOM 4486 C CA . ARG A 1 626 ? 22.170 -7.850 19.192 1.00 26.06 626 ARG A CA 1
ATOM 4487 C C . ARG A 1 626 ? 20.941 -6.986 19.446 1.00 26.06 626 ARG A C 1
ATOM 4489 O O . ARG A 1 626 ? 19.808 -7.453 19.388 1.00 26.06 626 ARG A O 1
ATOM 4496 N N . THR A 1 627 ? 21.178 -5.705 19.700 1.00 24.70 627 THR A N 1
ATOM 4497 C CA . THR A 1 627 ? 20.141 -4.675 19.698 1.00 24.70 627 THR A CA 1
ATOM 4498 C C . THR A 1 627 ? 19.839 -4.237 18.264 1.00 24.70 627 THR A C 1
ATOM 4500 O O . THR A 1 627 ? 20.615 -3.541 17.609 1.00 24.70 627 THR A O 1
ATOM 4503 N N . THR A 1 628 ? 18.669 -4.633 17.765 1.00 23.88 628 THR A N 1
ATOM 4504 C CA . THR A 1 628 ? 18.062 -4.102 16.540 1.00 23.88 628 THR A CA 1
ATOM 4505 C C . THR A 1 628 ? 17.667 -2.641 16.778 1.00 23.88 628 THR A C 1
ATOM 4507 O O . THR A 1 628 ? 16.669 -2.354 17.436 1.00 23.88 628 THR A O 1
ATOM 4510 N N . ARG A 1 629 ? 18.459 -1.685 16.275 1.00 24.08 629 ARG A N 1
ATOM 4511 C CA . ARG A 1 629 ? 18.122 -0.252 16.328 1.00 24.08 629 ARG A CA 1
ATOM 4512 C C . ARG A 1 629 ? 17.085 0.094 15.254 1.00 24.08 629 ARG A C 1
ATOM 4514 O O . ARG A 1 629 ? 17.430 0.271 14.090 1.00 24.08 629 ARG A O 1
ATOM 4521 N N . LEU A 1 630 ? 15.830 0.267 15.666 1.00 22.81 630 LEU A N 1
ATOM 4522 C CA . LEU A 1 630 ? 14.815 1.022 14.924 1.00 22.81 630 LEU A CA 1
ATOM 4523 C C . LEU A 1 630 ? 15.238 2.501 14.867 1.00 22.81 630 LEU A C 1
ATOM 4525 O O . LEU A 1 630 ? 15.205 3.209 15.874 1.00 22.81 630 LEU A O 1
ATOM 4529 N N . ARG A 1 631 ? 15.663 2.979 13.692 1.00 23.28 631 ARG A N 1
ATOM 4530 C CA . ARG A 1 631 ? 15.876 4.412 13.435 1.00 23.28 631 ARG A CA 1
ATOM 4531 C C . ARG A 1 631 ? 14.519 5.078 13.198 1.00 23.28 631 ARG A C 1
ATOM 4533 O O . ARG A 1 631 ? 13.923 4.926 12.139 1.00 23.28 631 ARG A O 1
ATOM 4540 N N . ARG A 1 632 ? 14.047 5.834 14.190 1.00 23.91 632 ARG A N 1
ATOM 4541 C CA . ARG A 1 632 ? 12.949 6.797 14.052 1.00 23.91 632 ARG A CA 1
ATOM 4542 C C . ARG A 1 632 ? 13.498 8.029 13.329 1.00 23.91 632 ARG A C 1
ATOM 4544 O O . ARG A 1 632 ? 14.273 8.779 13.916 1.00 23.91 632 ARG A O 1
ATOM 4551 N N . VAL A 1 633 ? 13.146 8.212 12.060 1.00 24.53 633 VAL A N 1
ATOM 4552 C CA . VAL A 1 633 ? 13.372 9.479 11.350 1.00 24.53 633 VAL A CA 1
ATOM 4553 C C . VAL A 1 633 ? 12.208 10.395 11.716 1.00 24.53 633 VAL A C 1
ATOM 4555 O O . VAL A 1 633 ? 11.059 10.099 11.402 1.00 24.53 633 VAL A O 1
ATOM 4558 N N . VAL A 1 634 ? 12.494 11.453 12.474 1.00 24.81 634 VAL A N 1
ATOM 4559 C CA . VAL A 1 634 ? 11.558 12.553 12.733 1.00 24.81 634 VAL A CA 1
ATOM 4560 C C . VAL A 1 634 ? 11.877 13.620 11.698 1.00 24.81 634 VAL A C 1
ATOM 4562 O O . VAL A 1 634 ? 12.913 14.272 11.797 1.00 24.81 634 VAL A O 1
ATOM 4565 N N . ASP A 1 635 ? 11.024 13.746 10.688 1.00 26.05 635 ASP A N 1
ATOM 4566 C CA . ASP A 1 635 ? 11.123 14.804 9.685 1.00 26.05 635 ASP A CA 1
ATOM 4567 C C . ASP A 1 635 ? 10.352 16.032 10.199 1.00 26.05 635 ASP A C 1
ATOM 4569 O O . ASP A 1 635 ? 9.121 16.041 10.249 1.00 26.05 635 ASP A O 1
ATOM 4573 N N . ASP A 1 636 ? 11.078 17.057 10.651 1.00 29.81 636 ASP A N 1
ATOM 4574 C CA . ASP A 1 636 ? 10.520 18.346 11.072 1.00 29.81 636 ASP A CA 1
ATOM 4575 C C . ASP A 1 636 ? 10.486 19.290 9.862 1.00 29.81 636 ASP A C 1
ATOM 4577 O O . ASP A 1 636 ? 11.414 20.059 9.605 1.00 29.81 636 ASP A O 1
ATOM 4581 N N . ARG A 1 637 ? 9.410 19.218 9.070 1.00 28.03 637 ARG A N 1
ATOM 4582 C CA . ARG A 1 637 ? 9.115 20.212 8.027 1.00 28.03 637 ARG A CA 1
ATOM 4583 C C . ARG A 1 637 ? 7.994 21.140 8.482 1.00 28.03 637 ARG A C 1
ATOM 4585 O O . ARG A 1 637 ? 6.830 20.975 8.125 1.00 28.03 637 ARG A O 1
ATOM 4592 N N . ARG A 1 638 ? 8.367 22.197 9.211 1.00 29.02 638 ARG A N 1
ATOM 4593 C CA . ARG A 1 638 ? 7.535 23.401 9.372 1.00 29.02 638 ARG A CA 1
ATOM 4594 C C . ARG A 1 638 ? 7.503 24.196 8.065 1.00 29.02 638 ARG A C 1
ATOM 4596 O O . ARG A 1 638 ? 8.316 25.091 7.839 1.00 29.02 638 ARG A O 1
ATOM 4603 N N . GLY A 1 639 ? 6.534 23.881 7.210 1.00 28.17 639 GLY A N 1
ATOM 4604 C CA . GLY A 1 639 ? 6.146 24.721 6.079 1.00 28.17 639 GLY A CA 1
ATOM 4605 C C . GLY A 1 639 ? 5.410 25.973 6.560 1.00 28.17 639 GLY A C 1
ATOM 4606 O O . GLY A 1 639 ? 4.308 25.889 7.095 1.00 28.17 639 GLY A O 1
ATOM 4607 N N . ARG A 1 640 ? 6.033 27.140 6.367 1.00 30.11 640 ARG A N 1
ATOM 4608 C CA . ARG A 1 640 ? 5.429 28.465 6.560 1.00 30.11 640 ARG A CA 1
ATOM 4609 C C . ARG A 1 640 ? 4.254 28.644 5.592 1.00 30.11 640 ARG A C 1
ATOM 4611 O O . ARG A 1 640 ? 4.463 28.611 4.382 1.00 30.11 640 ARG A O 1
ATOM 4618 N N . ARG A 1 641 ? 3.052 28.909 6.109 1.00 30.95 641 ARG A N 1
ATOM 4619 C CA . ARG A 1 641 ? 1.979 29.562 5.345 1.00 30.95 641 ARG A CA 1
ATOM 4620 C C . ARG A 1 641 ? 1.941 31.042 5.714 1.00 30.95 641 ARG A C 1
ATOM 4622 O O . ARG A 1 641 ? 1.787 31.394 6.880 1.00 30.95 641 ARG A O 1
ATOM 4629 N N . ASN A 1 642 ? 2.157 31.874 4.699 1.00 31.39 642 ASN A N 1
ATOM 4630 C CA . ASN A 1 642 ? 1.880 33.303 4.697 1.00 31.39 642 ASN A CA 1
ATOM 4631 C C . ASN A 1 642 ? 0.382 33.478 4.455 1.00 31.39 642 ASN A C 1
ATOM 4633 O O . ASN A 1 642 ? -0.053 33.261 3.329 1.00 31.39 642 ASN A O 1
ATOM 4637 N N . ASP A 1 643 ? -0.359 33.928 5.462 1.00 32.53 643 ASP A N 1
ATOM 4638 C CA . ASP A 1 643 ? -1.684 34.512 5.269 1.00 32.53 643 ASP A CA 1
ATOM 4639 C C . ASP A 1 643 ? -1.660 35.937 5.829 1.00 32.53 643 ASP A C 1
ATOM 4641 O O . ASP A 1 643 ? -1.305 36.186 6.983 1.00 32.53 643 ASP A O 1
ATOM 4645 N N . GLY A 1 644 ? -1.932 36.892 4.940 1.00 32.00 644 GLY A N 1
ATOM 4646 C CA . GLY A 1 644 ? -1.822 38.318 5.193 1.00 32.00 644 GLY A CA 1
ATOM 4647 C C . GLY A 1 644 ? -2.957 38.858 6.058 1.00 32.00 644 GLY A C 1
ATOM 4648 O O . GLY A 1 644 ? -4.130 38.619 5.789 1.00 32.00 644 GLY A O 1
ATOM 4649 N N . TYR A 1 645 ? -2.589 39.684 7.034 1.00 31.30 645 TYR A N 1
ATOM 4650 C CA . TYR A 1 645 ? -3.475 40.654 7.673 1.00 31.30 645 TYR A CA 1
ATOM 4651 C C . TYR A 1 645 ? -2.810 42.044 7.653 1.00 31.30 645 TYR A C 1
ATOM 4653 O O . TYR A 1 645 ? -1.588 42.141 7.796 1.00 31.30 645 TYR A O 1
ATOM 4661 N N . PRO A 1 646 ? -3.579 43.128 7.435 1.00 35.75 646 PRO A N 1
ATOM 4662 C CA . PRO A 1 646 ? -3.049 44.477 7.249 1.00 35.75 646 PRO A CA 1
ATOM 4663 C C . PRO A 1 646 ? -2.614 45.117 8.582 1.00 35.75 646 PRO A C 1
ATOM 4665 O O . PRO A 1 646 ? -3.136 44.758 9.640 1.00 35.75 646 PRO A O 1
ATOM 4668 N N . PRO A 1 647 ? -1.685 46.093 8.562 1.00 40.50 647 PRO A N 1
ATOM 4669 C CA . PRO A 1 647 ? -1.156 46.690 9.784 1.00 40.50 647 PRO A CA 1
ATOM 4670 C C . PRO A 1 647 ? -2.172 47.624 10.471 1.00 40.50 647 PRO A C 1
ATOM 4672 O O . PRO A 1 647 ? -2.936 48.322 9.793 1.00 40.50 647 PRO A O 1
ATOM 4675 N N . PRO A 1 648 ? -2.159 47.712 11.815 1.00 35.00 648 PRO A N 1
ATOM 4676 C CA . PRO A 1 648 ? -3.010 48.636 12.550 1.00 35.00 648 PRO A CA 1
ATOM 4677 C C . PRO A 1 648 ? -2.553 50.092 12.385 1.00 35.00 648 PRO A C 1
ATOM 4679 O O . PRO A 1 648 ? -1.368 50.432 12.439 1.00 35.00 648 PRO A O 1
ATOM 4682 N N . ARG A 1 649 ? -3.549 50.964 12.200 1.00 30.66 649 ARG A N 1
ATOM 4683 C CA . ARG A 1 649 ? -3.427 52.422 12.106 1.00 30.66 649 ARG A CA 1
ATOM 4684 C C . ARG A 1 649 ? -2.868 53.009 13.406 1.00 30.66 649 ARG A C 1
ATOM 4686 O O . ARG A 1 649 ? -3.380 52.738 14.488 1.00 30.66 649 ARG A O 1
ATOM 4693 N N . ARG A 1 650 ? -1.862 53.880 13.283 1.00 28.48 650 ARG A N 1
ATOM 4694 C CA . ARG A 1 650 ? -1.385 54.755 14.364 1.00 28.48 650 ARG A CA 1
ATOM 4695 C C . ARG A 1 650 ? -2.446 55.812 14.681 1.00 28.48 650 ARG A C 1
ATOM 4697 O O . ARG A 1 650 ? -2.794 56.608 13.813 1.00 28.48 650 ARG A O 1
ATOM 4704 N N . CYS A 1 651 ? -2.912 55.855 15.926 1.00 29.17 651 CYS A N 1
ATOM 4705 C CA . CYS A 1 651 ? -3.650 56.992 16.466 1.00 29.17 651 CYS A CA 1
ATOM 4706 C C . CYS A 1 651 ? -2.663 58.107 16.836 1.00 29.17 651 CYS A C 1
ATOM 4708 O O . CYS A 1 651 ? -1.917 58.005 17.807 1.00 29.17 651 CYS A O 1
ATOM 4710 N N . SER A 1 652 ? -2.660 59.172 16.041 1.00 31.14 652 SER A N 1
ATOM 4711 C CA . SER A 1 652 ? -2.084 60.474 16.369 1.00 31.14 652 SER A CA 1
ATOM 4712 C C . SER A 1 652 ? -3.084 61.274 17.208 1.00 31.14 652 SER A C 1
ATOM 4714 O O . SER A 1 652 ? -4.152 61.629 16.711 1.00 31.14 652 SER A O 1
ATOM 4716 N N . GLY A 1 653 ? -2.751 61.563 18.465 1.00 29.77 653 GLY A N 1
ATOM 4717 C CA . GLY A 1 653 ? -3.439 62.586 19.255 1.00 29.77 653 GLY A CA 1
ATOM 4718 C C . GLY A 1 653 ? -2.773 63.954 19.052 1.00 29.77 653 GLY A C 1
ATOM 4719 O O . GLY A 1 653 ? -1.542 64.013 19.106 1.00 29.77 653 GLY A O 1
ATOM 4720 N N . PRO A 1 654 ? -3.527 65.045 18.831 1.00 38.97 654 PRO A N 1
ATOM 4721 C CA . PRO A 1 654 ? -2.964 66.386 18.782 1.00 38.97 654 PRO A CA 1
ATOM 4722 C C . PRO A 1 654 ? -2.935 67.017 20.182 1.00 38.97 654 PRO A C 1
ATOM 4724 O O . PRO A 1 654 ? -3.957 67.119 20.861 1.00 38.97 654 PRO A O 1
ATOM 4727 N N . ARG A 1 655 ? -1.751 67.478 20.595 1.00 33.53 655 ARG A N 1
ATOM 4728 C CA . ARG A 1 655 ? -1.618 68.619 21.505 1.00 33.53 655 ARG A CA 1
ATOM 4729 C C . ARG A 1 655 ? -1.732 69.875 20.644 1.00 33.53 655 ARG A C 1
ATOM 4731 O O . ARG A 1 655 ? -1.093 69.933 19.603 1.00 33.53 655 ARG A O 1
ATOM 4738 N N . ASP A 1 656 ? -2.581 70.816 21.040 1.00 40.03 656 ASP A N 1
ATOM 4739 C CA . ASP A 1 656 ? -2.123 72.159 21.410 1.00 40.03 656 ASP A CA 1
ATOM 4740 C C . ASP A 1 656 ? -3.308 73.088 21.701 1.00 40.03 656 ASP A C 1
ATOM 4742 O O . ASP A 1 656 ? -4.192 73.313 20.876 1.00 40.03 656 ASP A O 1
ATOM 4746 N N . ARG A 1 657 ? -3.289 73.652 22.910 1.00 31.78 657 ARG A N 1
ATOM 4747 C CA . ARG A 1 657 ? -3.855 74.964 23.217 1.00 31.78 657 ARG A CA 1
ATOM 4748 C C . ARG A 1 657 ? -2.918 75.669 24.187 1.00 31.78 657 ARG A C 1
ATOM 4750 O O . ARG A 1 657 ? -2.864 75.330 25.367 1.00 31.78 657 ARG A O 1
ATOM 4757 N N . ALA A 1 658 ? -2.246 76.684 23.663 1.00 36.59 658 ALA A N 1
ATOM 4758 C CA . ALA A 1 658 ? -2.303 78.019 24.231 1.00 36.59 658 ALA A CA 1
ATOM 4759 C C . ALA A 1 658 ? -2.775 78.975 23.119 1.00 36.59 658 ALA A C 1
ATOM 4761 O O . ALA A 1 658 ? -2.339 78.823 21.977 1.00 36.59 658 ALA A O 1
ATOM 4762 N N . ALA A 1 659 ? -3.623 79.928 23.528 1.00 36.41 659 ALA A N 1
ATOM 4763 C CA . ALA A 1 659 ? -4.334 80.974 22.776 1.00 36.41 659 ALA A CA 1
ATOM 4764 C C . ALA A 1 659 ? -5.561 80.523 21.965 1.00 36.41 659 ALA A C 1
ATOM 4766 O O . ALA A 1 659 ? -5.412 79.992 20.845 1.00 36.41 659 ALA A O 1
#

Nearest PDB structures (foldseek):
  6ro4-assembly1_E  TM=5.652E-01  e=6.976E-02  Homo sapiens
  1udr-assembly1_C  TM=5.745E-01  e=1.295E-01  Escherichia coli
  1e6l-assembly1_A  TM=5.207E-01  e=1.370E-01  Escherichia coli
  2yv2-assembly1_A  TM=5.102E-01  e=3.563E-01  Aeropyrum pernix K1

Radius of gyration: 36.94 Å; Cα contacts (8 Å, |Δi|>4): 1125; chains: 1; bounding box: 79×130×95 Å

Solvent-accessible surface area (backbone atoms only — not comparable to full-atom values): 38018 Å² total; per-residue (Å²): 91,68,75,12,69,49,33,41,56,41,54,46,27,53,29,25,74,69,50,38,62,66,56,42,43,48,47,47,36,62,45,42,18,37,44,84,53,91,51,92,82,29,34,62,72,37,65,83,48,41,39,71,28,23,46,71,71,24,39,27,16,53,24,21,48,25,49,31,48,21,47,34,39,38,53,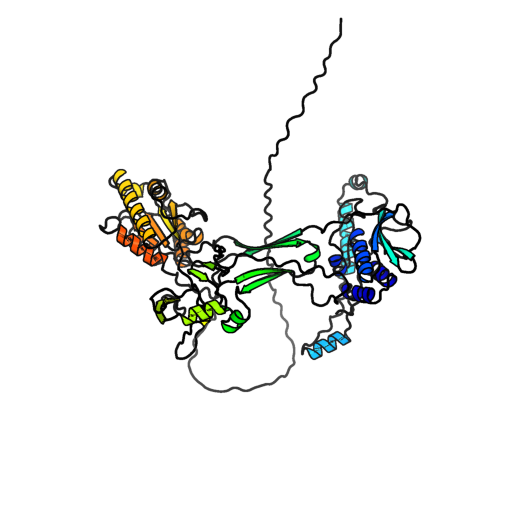33,71,30,60,46,43,56,27,32,22,50,51,65,88,87,74,46,65,64,52,55,46,41,84,33,75,56,60,89,50,46,48,59,71,58,47,48,53,50,18,61,73,69,75,40,86,58,71,70,77,67,72,70,74,87,55,69,55,59,68,47,48,55,52,47,50,51,52,49,49,52,50,53,60,70,68,43,54,87,64,46,68,75,66,54,84,67,62,97,60,92,61,60,69,44,36,31,22,25,41,33,42,53,100,88,48,57,36,38,37,68,42,42,70,90,55,69,71,33,69,68,83,65,58,73,64,40,89,51,83,84,80,72,86,63,66,70,46,73,52,72,45,65,43,70,30,69,37,59,68,26,19,90,43,57,49,82,45,74,44,77,37,32,58,38,73,42,46,43,54,62,44,57,93,28,60,72,45,80,46,68,43,65,81,61,58,70,68,55,39,69,73,47,34,69,68,26,53,38,46,26,35,32,32,45,28,46,44,66,60,69,94,67,62,63,92,63,31,52,84,77,76,64,58,47,80,67,23,68,32,48,37,29,36,83,55,40,35,62,34,57,81,46,85,61,80,86,78,42,62,39,35,53,47,73,71,16,18,36,39,52,54,57,73,71,56,36,52,54,40,63,71,42,59,63,48,74,48,79,48,80,44,59,91,40,63,96,49,70,50,77,48,72,53,37,18,26,87,87,69,46,79,55,59,29,60,55,41,73,77,58,84,48,67,57,98,88,39,81,51,92,62,65,41,68,46,30,38,71,75,75,60,50,36,24,37,33,37,39,27,41,19,29,73,71,44,60,67,64,34,97,39,73,66,51,47,52,50,50,33,51,51,53,33,53,24,50,40,53,27,34,70,77,50,54,36,23,32,33,79,40,42,26,68,54,79,63,56,84,82,56,64,37,64,63,46,57,86,64,50,44,61,44,62,71,38,78,31,45,44,33,55,45,60,32,58,39,41,45,48,45,52,45,16,19,23,23,33,39,36,39,32,32,52,64,60,81,64,53,72,70,56,42,54,52,18,53,53,45,27,59,77,53,56,42,34,31,40,35,37,48,46,68,71,88,16,51,68,51,48,54,50,51,23,65,53,24,70,33,43,80,44,57,76,86,44,98,56,36,47,60,54,50,26,54,50,46,53,56,37,49,64,49,72,74,67,70,76,80,83,69,80,78,77,76,88,72,89,80,79,91,78,84,85,90,81,89,88,88,90,84,80,90,83,90,83,84,89,84,84,89,84,90,78,94,77,90,77,84,86,82,81,83,79,82,82,83,82,81,83,86,78,86,77,84,79,90,78,92,79,83,83,83,83,82,84,82,81,83,88,85,86,84,135

pLDDT: mean 76.5, std 21.13, range [22.81, 98.06]

Secondary structure (DSSP, 8-state):
-TTSTT-HHHHHHHHHHHT-HHHHHHHHHHH-EEPPPSSTT-TTT--SS-HHHHHHHTEE-HHHHHHHHHHHHHHTT-EEEEEEEEPPTT--HHHHH----------HHHHHHHHHHTT-------S----THHHHHHHHHHHHHHHHHHHS-TTHHHH----SS-S-SEEEEEEEE-SS-EEEE---TT---BSSPPTT-EE-PPPPP--EEEEEEEE-----TT-SS-SSSPEEEEEEEEEHHHHTTPPEEEEEEESS-HHHHHHH-GGG--EEEEEEEEPPS-TTS-TTSS---PPPPPEE---EETTSPBPEE---SSS--EEEETTEEEEPPPHHHHHHHHHH--EEEEEEE-TTTTS-EEEEEEE-TTS-B-----GGG--EEETTEEEP------S------EEEEEE--SHHHHHTSSSHHHHHHHHHHHHHHHHHHHHHS--EEEEEETT----TT--BS--HHHHHHHTTS-----HHHHHHHHHHHS--SEEEEEE-------HHHHHHHHHHHHHS---EEEEE-SSTTHHHHHHHHHHHT-EEE-TTSTTHHHHHHHHHHHHHH--------------------------------------------PPPP--------------------PPPPP--PPP----

Organism: NCBI:txid2576308